Protein AF-A0A7S0SZT5-F1 (afdb_monomer)

Solvent-accessible surface area (backbone atoms only — not comparable to full-atom values): 39983 Å² total; per-residue (Å²): 132,89,81,84,88,80,92,80,83,90,74,83,86,80,78,86,82,81,68,59,102,84,59,99,84,53,71,57,72,70,60,46,52,51,52,51,51,31,57,76,69,74,39,64,74,65,92,90,47,82,61,62,76,74,61,80,72,49,92,80,73,75,80,80,80,79,66,95,85,63,83,78,77,87,67,78,81,46,70,57,59,49,50,44,26,62,77,68,72,45,61,74,75,75,68,55,88,77,59,60,75,80,49,60,46,96,92,57,56,71,71,58,23,49,52,54,40,53,52,49,52,54,54,39,52,54,51,49,51,55,49,52,56,56,40,67,76,48,64,95,83,64,73,80,83,80,80,79,80,74,83,80,80,87,79,85,88,80,89,85,89,87,85,91,83,84,87,83,83,84,89,78,85,84,88,81,87,84,85,88,78,90,85,86,80,91,79,82,83,80,88,80,78,87,91,86,85,88,85,79,90,84,73,94,55,78,68,59,59,52,52,49,54,51,49,53,51,51,51,51,50,50,53,51,51,53,51,53,52,50,50,52,53,52,50,53,50,52,50,54,48,52,55,48,54,52,50,50,50,53,51,50,54,51,52,52,52,54,50,52,50,50,54,50,54,50,51,51,52,52,49,53,52,50,53,53,51,51,50,51,51,52,54,48,50,53,49,53,52,50,51,50,51,54,50,50,51,50,50,52,50,51,52,51,51,53,50,48,53,51,48,53,54,50,51,53,47,50,52,50,50,50,54,48,52,51,51,49,51,51,52,53,51,48,52,50,51,55,49,49,53,53,48,54,53,48,52,52,51,52,51,52,47,53,54,48,53,55,48,50,52,53,48,51,52,50,51,49,50,53,48,50,51,50,49,51,53,50,49,59,54,39,64,67,38,54,70,52,44,65,68,41,50,75,60,37,64,74,46,50,68,64,46,58,66,53,52,63,59,58,49,64,59,49,60,58,52,59,61,58,61,75,74,71,70,85,60,66,65,67,51,54,55,52,50,51,55,51,49,56,51,49,52,53,53,49,52,55,51,51,52,54,49,53,53,51,52,50,52,50,51,52,53,53,51,52,52,52,52,53,52,51,52,52,51,49,53,49,53,52,51,51,52,49,54,52,51,53,52,52,49,55,52,48,54,50,50,52,50,54,52,50,53,51,52,50,54,49,51,51,52,51,52,51,49,53,51,51,52,50,52,52,51,51,51,51,52,51,51,52,52,49,51,51,53,50,51,52,53,50,51,52,51,52,52,50,53,49,52,53,49,52,51,50,51,50,54,52,48,51,51,50,50,54,51,50,49,53,49,51,52,51,52,49,52,49,52,51,52,51,51,62,70,67,50,82,85,72,86,80,80,82,85,8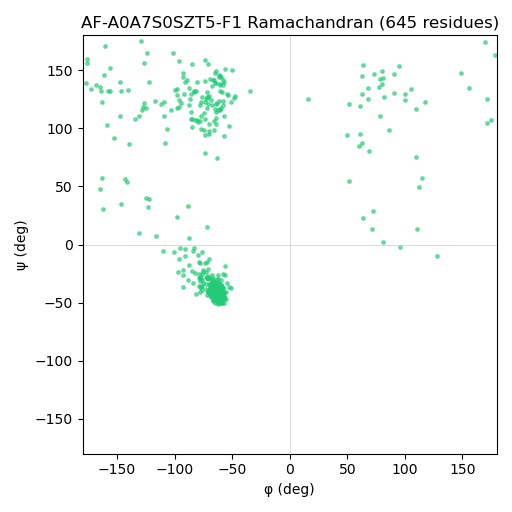5,84,88,85,90,84,87,82,91,85,91,86,89,84,81,81,86,77,87,78,87,70,82,89,79,84,83,80,75,86,84,85,71,91,72,87,77,91,77,75,87,86,88,74,93,80,81,81,84,84,85,85,81,136

Sequence (647 aa):
MVLSQGFSHGGFRALPAVSTPMQPTGLPPRKYVETMRAALEGRRVVGGLTVNLEALLTPGYIPPAPEPGMPAAPILSSPRSVHVCMLSGVDPINLLEKSLKQFEKPGLGPGLAQMAYDHHKAKREEKIRKLIEARAKLSKDFQTPKRVFSARSTSKPSATTFAVAGAAAGTAKKEGLVSASRSTSARQPRKGAFAAAAAMDMLGDSTMMQRYAERTTKQAAQLAALGANRARYEEGRDQTQRDYDQKTAKANARGVLMAAEHTRREAERQQDLYDKGQAQVRLAEEFETQERHAAEERFQAEMVELEQQRQEALEAKRSQEETRLVKEKQTVEWKKKTASIRREQRAQVDALRAQLDARDVKLEEHTSHVLALRLERTAISKQGRDATIAANLVRADEIEESRKQEWIRRRVDRDRHVAAIKMAENVAGKRAERERVANEKRERVFHTAVEKEKERVALIEIGLQNQRLHALQLEEQRKVKVARRALERQLVIADRRERVENVGRRKEVERTHHRENMEMTMARVTLMQETKATIVADRQLRNCQRSLVDSARRQHLTEEQRVASRERWLTSVQNQKEIFAAASAPTTPRPRSAAGGGRTPRTPSGRPRPASSRAGSTAPASPVWYQQPRSQGAPSDLEGAPSDLEA

Secondary structure (DSSP, 8-state):
-------------PPPP---TT-S-S--HHHHHHHHHHHHTTPPEETTEE--GGGGSSTT--PPPPPTTSPPP-----HHHHHHHHHTT--GGGGSPPPGGGT--TT--HHHHHHHHHHHHHHHHHHHHHHHHHHHTS-TT-PPP------------------------------------------PPPP--SSSSSS--SS--HHHHHHHHHHHHHHHHHHHHHHHHHHHHHHHHHHHHHHHHHHHHHHHHHHHHHHHHHHHHHHHHHHHHHHHHHHHHHHHHHHHHHHHHHHHHHHHHHHHHHHHHHHHHHHHHHHHHHHHHHHHHHHHHHHHHHHHHHHHHHHHHHHHHHHHHHHHHHHHHHHHHHHHHHHHHHHHHHHHHHHHHHHHHHHHHHHHHHHHHHHHHHHHHHHHHHHHHTTS---HHHHHHHHHHHHHHHHHHHHHHHHHHHHHHHHHHHHHHHHHHHHHHHHHHHHHHHHHHHHHHHHHHHHHHHHHHHHHHHHHHHHHHHHHHHHHHHHHHHHHHHHHHHHHHHHHHHHHHHHHHHHHHHHHHHHHHHHHHHHHHHHHHHHHHHHHHHHHS--PPPPP----------------PPP---------------PPPP-----------------

Structure (mmCIF, N/CA/C/O backbone):
data_AF-A0A7S0SZT5-F1
#
_entry.id   AF-A0A7S0SZT5-F1
#
loop_
_atom_site.group_PDB
_atom_site.id
_atom_site.type_symbol
_atom_site.label_atom_id
_atom_site.label_alt_id
_atom_site.label_comp_id
_atom_site.label_asym_id
_atom_site.label_entity_id
_atom_site.label_seq_id
_atom_site.pdbx_PDB_ins_code
_atom_site.Cartn_x
_atom_site.Cartn_y
_atom_site.Cartn_z
_atom_site.occupancy
_atom_site.B_iso_or_equiv
_atom_site.auth_seq_id
_atom_site.auth_comp_id
_atom_site.auth_asym_id
_atom_site.auth_atom_id
_atom_site.pdbx_PDB_model_num
ATOM 1 N N . MET A 1 1 ? -6.645 58.258 19.614 1.00 34.75 1 MET A N 1
ATOM 2 C CA . MET A 1 1 ? -5.241 58.680 19.412 1.00 34.75 1 MET A CA 1
ATOM 3 C C . MET A 1 1 ? -4.531 57.507 18.742 1.00 34.75 1 MET A C 1
ATOM 5 O O . MET A 1 1 ? -4.487 56.452 19.351 1.00 34.75 1 MET A O 1
ATOM 9 N N . VAL A 1 2 ? -4.382 57.513 17.407 1.00 33.72 2 VAL A N 1
ATOM 10 C CA . VAL A 1 2 ? -3.193 58.027 16.670 1.00 33.72 2 VAL A CA 1
ATOM 11 C C . VAL A 1 2 ? -1.961 57.209 17.094 1.00 33.72 2 VAL A C 1
ATOM 13 O O . VAL A 1 2 ? -1.645 57.243 18.271 1.00 33.72 2 VAL A O 1
ATOM 16 N N . LEU A 1 3 ? -1.198 56.456 16.295 1.00 34.59 3 LEU A N 1
ATOM 17 C CA . LEU A 1 3 ? -1.006 56.171 14.858 1.00 34.59 3 LEU A CA 1
ATOM 18 C C . LEU A 1 3 ? -0.071 54.914 14.853 1.00 34.59 3 LEU A C 1
ATOM 20 O O . LEU A 1 3 ? 0.765 54.798 15.739 1.00 34.59 3 LEU A O 1
ATOM 24 N N . SER A 1 4 ? -0.268 53.876 14.028 1.00 35.59 4 SER A N 1
ATOM 25 C CA . SER A 1 4 ? 0.339 53.683 12.688 1.00 35.59 4 SER A CA 1
ATOM 26 C C . SER A 1 4 ? 1.550 52.724 12.630 1.00 35.59 4 SER A C 1
ATOM 28 O O . SER A 1 4 ? 2.564 53.000 13.253 1.00 35.59 4 SER A O 1
ATOM 30 N N . GLN A 1 5 ? 1.414 51.704 11.755 1.00 38.44 5 GLN A N 1
ATOM 31 C CA . GLN A 1 5 ? 2.408 51.078 10.839 1.00 38.44 5 GLN A CA 1
ATOM 32 C C . GLN A 1 5 ? 3.651 50.373 11.438 1.00 38.44 5 GLN A C 1
ATOM 34 O O . GLN A 1 5 ? 4.211 50.811 12.425 1.00 38.44 5 GLN A O 1
ATOM 39 N N . GLY A 1 6 ? 4.209 49.282 10.897 1.00 34.00 6 GLY A N 1
ATOM 40 C CA . GLY A 1 6 ? 4.025 48.530 9.648 1.00 34.00 6 GLY A CA 1
ATOM 41 C C . GLY A 1 6 ? 5.375 47.897 9.225 1.00 34.00 6 GLY A C 1
ATOM 42 O O . GLY A 1 6 ? 6.401 48.525 9.446 1.00 34.00 6 GLY A O 1
ATOM 43 N N . PHE A 1 7 ? 5.345 46.711 8.580 1.00 32.44 7 PHE A N 1
ATOM 44 C CA . PHE A 1 7 ? 6.425 46.051 7.786 1.00 32.44 7 PHE A CA 1
ATOM 45 C C . PHE A 1 7 ? 7.730 45.638 8.527 1.00 32.44 7 PHE A C 1
ATOM 47 O O . PHE A 1 7 ? 8.107 46.241 9.514 1.00 32.44 7 PHE A O 1
ATOM 54 N N . SER A 1 8 ? 8.560 44.655 8.146 1.00 35.31 8 SER A N 1
ATOM 55 C CA . SER A 1 8 ? 8.533 43.462 7.280 1.00 35.31 8 SER A CA 1
ATOM 56 C C . SER A 1 8 ? 9.894 42.743 7.423 1.00 35.31 8 SER A C 1
ATOM 58 O O . SER A 1 8 ? 10.890 43.395 7.707 1.00 35.31 8 SER A O 1
ATOM 60 N N . HIS A 1 9 ? 9.931 41.453 7.075 1.00 33.00 9 HIS A N 1
ATOM 61 C CA . HIS A 1 9 ? 11.087 40.697 6.559 1.00 33.00 9 HIS A CA 1
ATOM 62 C C . HIS A 1 9 ? 12.261 40.285 7.461 1.00 33.00 9 HIS A C 1
ATOM 64 O O . HIS A 1 9 ? 12.636 40.912 8.442 1.00 33.00 9 HIS A O 1
ATOM 70 N N . GLY A 1 10 ? 12.790 39.114 7.086 1.00 42.72 10 GLY A N 1
ATOM 71 C CA . GLY A 1 10 ? 13.808 38.361 7.793 1.00 42.72 10 GLY A CA 1
ATOM 72 C C . GLY A 1 10 ? 15.127 39.104 7.935 1.00 42.72 10 GLY A C 1
ATOM 73 O O . GLY A 1 10 ? 15.572 39.826 7.049 1.00 42.72 10 GLY A O 1
ATOM 74 N N . GLY A 1 11 ? 15.773 38.853 9.063 1.00 31.33 11 GLY A N 1
ATOM 75 C CA . GLY A 1 11 ? 17.087 39.368 9.382 1.00 31.33 11 GLY A CA 1
ATOM 76 C C . GLY A 1 11 ? 17.656 38.593 10.556 1.00 31.33 11 GLY A C 1
ATOM 77 O O . GLY A 1 11 ? 16.953 38.282 11.516 1.00 31.33 11 GLY A O 1
ATOM 78 N N . PHE A 1 12 ? 18.924 38.232 10.416 1.00 36.53 12 PHE A N 1
ATOM 79 C CA . PHE A 1 12 ? 19.789 37.604 11.402 1.00 36.53 12 PHE A CA 1
ATOM 80 C C . PHE A 1 12 ? 19.513 38.061 12.839 1.00 36.53 12 PHE A C 1
ATOM 82 O O . PHE A 1 12 ? 19.475 39.253 13.137 1.00 36.53 12 PHE A O 1
ATOM 89 N N . ARG A 1 13 ? 19.402 37.098 13.759 1.00 39.16 13 ARG A N 1
ATOM 90 C CA . ARG A 1 13 ? 19.355 37.387 15.192 1.00 39.16 13 ARG A CA 1
ATOM 91 C C . ARG A 1 13 ? 20.767 37.768 15.647 1.00 39.16 13 ARG A C 1
ATOM 93 O O . ARG A 1 13 ? 21.608 36.895 15.847 1.00 39.16 13 ARG A O 1
ATOM 100 N N . ALA A 1 14 ? 21.029 39.069 15.750 1.00 38.97 14 ALA A N 1
ATOM 101 C CA . ALA A 1 14 ? 22.243 39.602 16.355 1.00 38.97 14 ALA A CA 1
ATOM 102 C C . ALA A 1 14 ? 22.333 39.157 17.827 1.00 38.97 14 ALA A C 1
ATOM 104 O O . ALA A 1 14 ? 21.356 39.253 18.572 1.00 38.97 14 ALA A O 1
ATOM 105 N N . LEU A 1 15 ? 23.496 38.644 18.236 1.00 38.19 15 LEU A N 1
ATOM 106 C CA . LEU A 1 15 ? 23.816 38.371 19.637 1.00 38.19 15 LEU A CA 1
ATOM 107 C C . LEU A 1 15 ? 24.318 39.675 20.288 1.00 38.19 15 LEU A C 1
ATOM 109 O O . LEU A 1 15 ? 25.175 40.332 19.695 1.00 38.19 15 LEU A O 1
ATOM 113 N N . PRO A 1 16 ? 23.817 40.071 21.473 1.00 41.12 16 PRO A N 1
ATOM 114 C CA . PRO A 1 16 ? 24.311 41.252 22.173 1.00 41.12 16 PRO A CA 1
ATOM 115 C C . PRO A 1 16 ? 25.737 41.036 22.699 1.00 41.12 16 PRO A C 1
ATOM 117 O O . PRO A 1 16 ? 26.100 39.950 23.155 1.00 41.12 16 PRO A O 1
ATOM 120 N N . ALA A 1 17 ? 26.541 42.095 22.623 1.00 40.66 17 ALA A N 1
ATOM 121 C CA . ALA A 1 17 ? 27.941 42.114 23.015 1.00 40.66 17 ALA A CA 1
ATOM 122 C C . ALA A 1 17 ? 28.111 42.391 24.523 1.00 40.66 17 ALA A C 1
ATOM 124 O O . ALA A 1 17 ? 27.607 43.387 25.026 1.00 40.66 17 ALA A O 1
ATOM 125 N N . VAL A 1 18 ? 28.911 41.533 25.171 1.00 43.09 18 VAL A N 1
ATOM 126 C CA . VAL A 1 18 ? 29.620 41.714 26.457 1.00 43.09 18 VAL A CA 1
ATOM 127 C C . VAL A 1 18 ? 28.765 41.816 27.735 1.00 43.09 18 VAL A C 1
ATOM 129 O O . VAL A 1 18 ? 27.904 42.670 27.896 1.00 43.09 18 VAL A O 1
ATOM 132 N N . SER A 1 19 ? 29.074 40.942 28.702 1.00 37.81 19 SER A N 1
ATOM 133 C CA . SER A 1 19 ? 28.478 40.918 30.041 1.00 37.81 19 SER A CA 1
ATOM 134 C C . SER A 1 19 ? 29.061 42.006 30.952 1.00 37.81 19 SER A C 1
ATOM 136 O O . SER A 1 19 ? 30.251 41.971 31.272 1.00 37.81 19 SER A O 1
ATOM 138 N N . THR A 1 20 ? 28.222 42.911 31.446 1.00 46.62 20 THR A N 1
ATOM 139 C CA . THR A 1 20 ? 28.455 43.643 32.702 1.00 46.62 20 THR A CA 1
ATOM 140 C C . THR A 1 20 ? 27.961 42.807 33.897 1.00 46.62 20 THR A C 1
ATOM 142 O O . THR A 1 20 ? 27.106 41.935 33.724 1.00 46.62 20 THR A O 1
ATOM 145 N N . PRO A 1 21 ? 28.494 43.019 35.118 1.00 43.41 21 PRO A N 1
ATOM 146 C CA . PRO A 1 21 ? 28.452 42.035 36.211 1.00 43.41 21 PRO A CA 1
ATOM 147 C C . PRO A 1 21 ? 27.083 41.807 36.887 1.00 43.41 21 PRO A C 1
ATOM 149 O O . PRO A 1 21 ? 27.038 41.197 37.949 1.00 43.41 21 PRO A O 1
ATOM 152 N N . MET A 1 22 ? 25.963 42.245 36.302 1.00 42.34 22 MET A N 1
ATOM 153 C CA . MET A 1 22 ? 24.629 42.117 36.916 1.00 42.34 22 MET A CA 1
ATOM 154 C C . MET A 1 22 ? 23.622 41.226 36.173 1.00 42.34 22 MET A C 1
ATOM 156 O O . MET A 1 22 ? 22.474 41.156 36.606 1.00 42.34 22 MET A O 1
ATOM 160 N N . GLN A 1 23 ? 24.000 40.487 35.119 1.00 43.72 23 GLN A N 1
ATOM 161 C CA . GLN A 1 23 ? 23.121 39.450 34.543 1.00 43.72 23 GLN A CA 1
ATOM 162 C C . GLN A 1 23 ? 23.885 38.179 34.111 1.00 43.72 23 GLN A C 1
ATOM 164 O O . GLN A 1 23 ? 24.901 38.287 33.425 1.00 43.72 23 GLN A O 1
ATOM 169 N N . PRO A 1 24 ? 23.408 36.961 34.455 1.00 48.56 24 PRO A N 1
ATOM 170 C CA . PRO A 1 24 ? 24.132 35.703 34.238 1.00 48.56 24 PRO A CA 1
ATOM 171 C C . PRO A 1 24 ? 23.866 35.073 32.855 1.00 48.56 24 PRO A C 1
ATOM 173 O O . PRO A 1 24 ? 23.826 33.852 32.723 1.00 48.56 24 PRO A O 1
ATOM 176 N N . THR A 1 25 ? 23.643 35.876 31.812 1.00 50.94 25 THR A N 1
ATOM 177 C CA . THR A 1 25 ? 23.239 35.389 30.475 1.00 50.94 25 THR A CA 1
ATOM 178 C C . THR A 1 25 ? 24.187 35.823 29.352 1.00 50.94 25 THR A C 1
ATOM 180 O O . THR A 1 25 ? 23.769 35.995 28.209 1.00 50.94 25 THR A O 1
ATOM 183 N N . GLY A 1 26 ? 25.485 35.956 29.649 1.00 48.56 26 GLY A N 1
ATOM 184 C CA . GLY A 1 26 ? 26.536 36.212 28.657 1.00 48.56 26 GLY A CA 1
ATOM 185 C C . GLY A 1 26 ? 27.633 35.145 28.659 1.00 48.56 26 GLY A C 1
ATOM 186 O O . GLY A 1 26 ? 28.054 34.677 29.715 1.00 48.56 26 GLY A O 1
ATOM 187 N N . LEU A 1 27 ? 28.115 34.762 27.470 1.00 54.69 27 LEU A N 1
ATOM 188 C CA . LEU A 1 27 ? 29.313 33.927 27.324 1.00 54.69 27 LEU A CA 1
ATOM 189 C C . LEU A 1 27 ? 30.550 34.688 27.839 1.00 54.69 27 LEU A C 1
ATOM 191 O O . LEU A 1 27 ? 30.694 35.874 27.537 1.00 54.69 27 LEU A O 1
ATOM 195 N N . PRO A 1 28 ? 31.470 34.029 28.569 1.00 68.00 28 PRO A N 1
ATOM 196 C CA . PRO A 1 28 ? 32.660 34.684 29.096 1.00 68.00 28 PRO A CA 1
ATOM 197 C C . PRO A 1 28 ? 33.526 35.261 27.958 1.00 68.00 28 PRO A C 1
ATOM 199 O O . PRO A 1 28 ? 33.635 34.624 26.904 1.00 68.00 28 PRO A O 1
ATOM 202 N N . PRO A 1 29 ? 34.189 36.419 28.160 1.00 58.44 29 PRO A N 1
ATOM 203 C CA . PRO A 1 29 ? 34.839 37.187 27.091 1.00 58.44 29 PRO A CA 1
ATOM 204 C C . PRO A 1 29 ? 35.809 36.378 26.220 1.00 58.44 29 PRO A C 1
ATOM 206 O O . PRO A 1 29 ? 35.831 36.543 25.004 1.00 58.44 29 PRO A O 1
ATOM 209 N N . ARG A 1 30 ? 36.554 35.435 26.816 1.00 59.09 30 ARG A N 1
ATOM 210 C CA . ARG A 1 30 ? 37.455 34.533 26.075 1.00 59.09 30 ARG A CA 1
ATOM 211 C C . ARG A 1 30 ? 36.715 33.624 25.090 1.00 59.09 30 ARG A C 1
ATOM 213 O O . ARG A 1 30 ? 37.122 33.527 23.938 1.00 59.09 30 ARG A O 1
ATOM 220 N N . LYS A 1 31 ? 35.592 33.031 25.507 1.00 63.69 31 LYS A N 1
ATOM 221 C CA . LYS A 1 31 ? 34.785 32.158 24.641 1.00 63.69 31 LYS A CA 1
ATOM 222 C C . LYS A 1 31 ? 34.096 32.940 23.529 1.00 63.69 31 LYS A C 1
ATOM 224 O O . LYS A 1 31 ? 33.985 32.425 22.425 1.00 63.69 31 LYS A O 1
ATOM 229 N N . TYR A 1 32 ? 33.685 34.182 23.799 1.00 64.31 32 TYR A N 1
ATOM 230 C CA . TYR A 1 32 ? 33.093 35.060 22.787 1.00 64.31 32 TYR A CA 1
ATOM 231 C C . TYR A 1 32 ? 34.085 35.380 21.657 1.00 64.31 32 TYR A C 1
ATOM 233 O O . TYR A 1 32 ? 33.749 35.241 20.477 1.00 64.31 32 TYR A O 1
ATOM 241 N N . VAL A 1 33 ? 35.328 35.726 22.013 1.00 65.31 33 VAL A N 1
ATOM 242 C CA . VAL A 1 33 ? 36.407 35.998 21.048 1.00 65.31 33 VAL A CA 1
ATOM 243 C C . VAL A 1 33 ? 36.750 34.749 20.227 1.00 65.31 33 VAL A C 1
ATOM 245 O O . VAL A 1 33 ? 36.894 34.849 19.011 1.00 65.31 33 VAL A O 1
ATOM 248 N N . GLU A 1 34 ? 36.795 33.566 20.844 1.00 62.81 34 GLU A N 1
ATOM 249 C CA . GLU A 1 34 ? 37.011 32.296 20.133 1.00 62.81 34 GLU A CA 1
ATOM 250 C C . GLU A 1 34 ? 35.876 31.964 19.153 1.00 62.81 34 GLU A C 1
ATOM 252 O O . GLU A 1 34 ? 36.142 31.583 18.012 1.00 62.81 34 GLU A O 1
ATOM 257 N N . THR A 1 35 ? 34.613 32.171 19.542 1.00 61.09 35 THR A N 1
ATOM 258 C CA . THR A 1 35 ? 33.469 31.958 18.639 1.00 61.09 35 THR A CA 1
ATOM 259 C C . THR A 1 35 ? 33.431 32.944 17.473 1.00 61.09 35 THR A C 1
ATOM 261 O O . THR A 1 35 ? 33.103 32.544 16.358 1.00 61.09 35 THR A O 1
ATOM 264 N N . MET A 1 36 ? 33.800 34.209 17.694 1.00 54.88 36 MET A N 1
ATOM 265 C CA . MET A 1 36 ? 33.878 35.220 16.631 1.00 54.88 36 MET A CA 1
ATOM 266 C C . MET A 1 36 ? 35.026 34.928 15.659 1.00 54.88 36 MET A C 1
ATOM 268 O O . MET A 1 36 ? 34.851 35.055 14.448 1.00 54.88 36 MET A O 1
ATOM 272 N N . ARG A 1 37 ? 36.176 34.467 16.168 1.00 57.25 37 ARG A N 1
ATOM 273 C CA . ARG A 1 37 ? 37.316 34.052 15.337 1.00 57.25 37 ARG A CA 1
ATOM 274 C C . ARG A 1 37 ? 36.972 32.832 14.478 1.00 57.25 37 ARG A C 1
ATOM 276 O O . ARG A 1 37 ? 37.226 32.846 13.280 1.00 57.25 37 ARG A O 1
ATOM 283 N N . ALA A 1 38 ? 36.298 31.833 15.052 1.00 54.06 38 ALA A N 1
ATOM 284 C CA . ALA A 1 38 ? 35.831 30.654 14.318 1.00 54.06 38 ALA A CA 1
ATOM 285 C C . ALA A 1 38 ? 34.781 30.993 13.240 1.00 54.06 38 ALA A C 1
ATOM 287 O O . ALA A 1 38 ? 34.817 30.425 12.148 1.00 54.06 38 ALA A O 1
ATOM 288 N N . ALA A 1 39 ? 33.883 31.947 13.514 1.00 52.00 39 ALA A N 1
ATOM 289 C CA . ALA A 1 39 ? 32.883 32.411 12.553 1.00 52.00 39 ALA A CA 1
ATOM 290 C C . ALA A 1 39 ? 33.502 33.176 11.368 1.00 52.00 39 ALA A C 1
ATOM 292 O O . ALA A 1 39 ? 33.052 32.998 10.237 1.00 52.00 39 ALA A O 1
ATOM 293 N N . LEU A 1 40 ? 34.547 33.977 11.612 1.00 46.81 40 LEU A N 1
ATOM 294 C CA . LEU A 1 40 ? 35.290 34.693 10.566 1.00 46.81 40 LEU A CA 1
ATOM 295 C C . LEU A 1 40 ? 36.176 33.761 9.720 1.00 46.81 40 LEU A C 1
ATOM 297 O O . LEU A 1 40 ? 36.384 34.029 8.542 1.00 46.81 40 LEU A O 1
ATOM 301 N N . GLU A 1 41 ? 36.637 32.641 10.282 1.00 54.81 41 GLU A N 1
ATOM 302 C CA . GLU A 1 41 ? 37.413 31.604 9.580 1.00 54.81 41 GLU A CA 1
ATOM 303 C C . GLU A 1 41 ? 36.538 30.527 8.897 1.00 54.81 41 GLU A C 1
ATOM 305 O O . GLU A 1 41 ? 37.057 29.536 8.386 1.00 54.81 41 GLU A O 1
ATOM 310 N N . GLY A 1 42 ? 35.206 30.675 8.890 1.00 39.69 42 GLY A N 1
ATOM 311 C CA . GLY A 1 42 ? 34.289 29.724 8.245 1.00 39.69 42 GLY A CA 1
ATOM 312 C C . GLY A 1 42 ? 34.146 28.367 8.955 1.00 39.69 42 GLY A C 1
ATOM 313 O O . GLY A 1 42 ? 33.577 27.430 8.389 1.00 39.69 42 GLY A O 1
ATOM 314 N N . ARG A 1 43 ? 34.615 28.237 10.203 1.00 45.91 43 ARG A N 1
ATOM 315 C CA . ARG A 1 43 ? 34.525 27.004 11.004 1.00 45.91 43 ARG A CA 1
ATOM 316 C C . ARG A 1 43 ? 33.288 27.028 11.902 1.00 45.91 43 ARG A C 1
ATOM 318 O O . ARG A 1 43 ? 33.138 27.893 12.762 1.00 45.91 43 ARG A O 1
ATOM 325 N N . ARG A 1 44 ? 32.401 26.035 11.762 1.00 41.88 44 ARG A N 1
ATOM 326 C CA . ARG A 1 44 ? 31.290 25.824 12.710 1.00 41.88 44 ARG A CA 1
ATOM 327 C C . ARG A 1 44 ? 31.763 25.029 13.925 1.00 41.88 44 ARG A C 1
ATOM 329 O O . ARG A 1 44 ? 32.357 23.967 13.780 1.00 41.88 44 ARG A O 1
ATOM 336 N N . VAL A 1 45 ? 31.425 25.519 15.117 1.00 40.00 45 VAL A N 1
ATOM 337 C CA . VAL A 1 45 ? 31.627 24.817 16.392 1.00 40.00 45 VAL A CA 1
ATOM 338 C C . VAL A 1 45 ? 30.311 24.152 16.791 1.00 40.00 45 VAL A C 1
ATOM 340 O O . VAL A 1 45 ? 29.318 24.840 17.025 1.00 40.00 45 VAL A O 1
ATOM 343 N N . VAL A 1 46 ? 30.289 22.821 16.885 1.00 40.62 46 VAL A N 1
ATOM 344 C CA . VAL A 1 46 ? 29.171 22.062 17.471 1.00 40.62 46 VAL A CA 1
ATOM 345 C C . VAL A 1 46 ? 29.754 21.121 18.520 1.00 40.62 46 VAL A C 1
ATOM 347 O O . VAL A 1 46 ? 30.543 20.243 18.196 1.00 40.62 46 VAL A O 1
ATOM 350 N N . GLY A 1 47 ? 29.394 21.325 19.791 1.00 41.50 47 GLY A N 1
ATOM 351 C CA . GLY A 1 47 ? 29.794 20.428 20.884 1.00 41.50 47 GLY A CA 1
ATOM 352 C C . GLY A 1 47 ? 31.267 20.499 21.307 1.00 41.50 47 GLY A C 1
ATOM 353 O O . GLY A 1 47 ? 31.800 19.500 21.767 1.00 41.50 47 GLY A O 1
ATOM 354 N N . GLY A 1 48 ? 31.935 21.649 21.157 1.00 43.22 48 GLY A N 1
ATOM 355 C CA . GLY A 1 48 ? 33.310 21.844 21.646 1.00 43.22 48 GLY A CA 1
ATOM 356 C C . GLY A 1 48 ? 34.423 21.283 20.752 1.00 43.22 48 GLY A C 1
ATOM 357 O O . GLY A 1 48 ? 35.589 21.440 21.090 1.00 43.22 48 GLY A O 1
ATOM 358 N N . LEU A 1 49 ? 34.093 20.699 19.597 1.00 37.34 49 LEU A N 1
ATOM 359 C CA . LEU A 1 49 ? 35.065 20.286 18.582 1.00 37.34 49 LEU A CA 1
ATOM 360 C C . LEU A 1 49 ? 34.970 21.198 17.354 1.00 37.34 49 LEU A C 1
ATOM 362 O O . LEU A 1 49 ? 33.913 21.340 16.734 1.00 37.34 49 LEU A O 1
ATOM 366 N N . THR A 1 50 ? 36.090 21.830 17.010 1.00 37.78 50 THR A N 1
ATOM 367 C CA . THR A 1 50 ? 36.304 22.559 15.757 1.00 37.78 50 THR A CA 1
ATOM 368 C C . THR A 1 50 ? 36.692 21.556 14.673 1.00 37.78 50 THR A C 1
ATOM 370 O O . THR A 1 50 ? 37.801 21.033 14.674 1.00 37.78 50 THR A O 1
ATOM 373 N N . VAL A 1 51 ? 35.792 21.268 13.729 1.00 42.66 51 VAL A N 1
ATOM 374 C CA . VAL A 1 51 ? 36.101 20.371 12.601 1.00 42.66 51 VAL A CA 1
ATOM 375 C C . VAL A 1 51 ? 36.135 21.174 11.308 1.00 42.66 51 VAL A C 1
ATOM 377 O O . VAL A 1 51 ? 35.159 21.823 10.933 1.00 42.66 51 VAL A O 1
ATOM 380 N N . ASN A 1 52 ? 37.286 21.139 10.639 1.00 39.81 52 ASN A N 1
ATOM 381 C CA . ASN A 1 52 ? 37.515 21.810 9.366 1.00 39.81 52 ASN A CA 1
ATOM 382 C C . ASN A 1 52 ? 37.050 20.879 8.231 1.00 39.81 52 ASN A C 1
ATOM 384 O O . ASN A 1 52 ? 37.626 19.808 8.041 1.00 39.81 52 ASN A O 1
ATOM 388 N N . LEU A 1 53 ? 36.000 21.259 7.495 1.00 41.31 53 LEU A N 1
ATOM 389 C CA . LEU A 1 53 ? 35.387 20.422 6.446 1.00 41.31 53 LEU A CA 1
ATOM 390 C C . LEU A 1 53 ? 36.346 20.091 5.290 1.00 41.31 53 LEU A C 1
ATOM 392 O O . LEU A 1 53 ? 36.214 19.039 4.673 1.00 41.31 53 LEU A O 1
ATOM 396 N N . GLU A 1 54 ? 37.345 20.938 5.039 1.00 41.62 54 GLU A N 1
ATOM 397 C CA . GLU A 1 54 ? 38.364 20.700 4.009 1.00 41.62 54 GLU A CA 1
ATOM 398 C C . GLU A 1 54 ? 39.366 19.596 4.393 1.00 41.62 54 GLU A C 1
ATOM 400 O O . GLU A 1 54 ? 39.920 18.941 3.516 1.00 41.62 54 GLU A O 1
ATOM 405 N N . ALA A 1 55 ? 39.550 19.311 5.688 1.00 42.69 55 ALA A N 1
ATOM 406 C CA . ALA A 1 55 ? 40.494 18.290 6.155 1.00 42.69 55 ALA A CA 1
ATOM 407 C C . ALA A 1 55 ? 39.967 16.847 6.012 1.00 42.69 55 ALA A C 1
ATOM 409 O O . ALA A 1 55 ? 40.745 15.900 6.069 1.00 42.69 55 ALA A O 1
ATOM 410 N N . LEU A 1 56 ? 38.656 16.667 5.803 1.00 41.69 56 LEU A N 1
ATOM 411 C CA . LEU A 1 56 ? 38.029 15.357 5.565 1.00 41.69 56 LEU A CA 1
ATOM 412 C C . LEU A 1 56 ? 38.103 14.909 4.094 1.00 41.69 56 LEU A C 1
ATOM 414 O O . LEU A 1 56 ? 37.694 13.796 3.769 1.00 41.69 56 LEU A O 1
ATOM 418 N N . LEU A 1 57 ? 38.606 15.770 3.204 1.00 41.50 57 LEU A N 1
ATOM 419 C CA . LEU A 1 57 ? 38.723 15.515 1.765 1.00 41.50 57 LEU A CA 1
ATOM 420 C C . LEU A 1 57 ? 40.140 15.108 1.332 1.00 41.50 57 LEU A C 1
ATOM 422 O O . LEU A 1 57 ? 40.331 14.716 0.180 1.00 41.50 57 LEU A O 1
ATOM 426 N N . THR A 1 58 ? 41.127 15.150 2.228 1.00 37.62 58 THR A N 1
ATOM 427 C CA . THR A 1 58 ? 42.505 14.741 1.936 1.00 37.62 58 THR A CA 1
ATOM 428 C C . THR A 1 58 ? 42.695 13.231 2.145 1.00 37.62 58 THR A C 1
ATOM 430 O O . THR A 1 58 ? 42.430 12.718 3.237 1.00 37.62 58 THR A O 1
ATOM 433 N N . PRO A 1 59 ? 43.188 12.480 1.141 1.00 34.81 59 PRO A N 1
ATOM 434 C CA . PRO A 1 59 ? 43.559 11.081 1.329 1.00 34.81 59 PRO A CA 1
ATOM 435 C C . PRO A 1 59 ? 44.718 10.983 2.332 1.00 34.81 59 PRO A C 1
ATOM 437 O O . PRO A 1 59 ? 45.778 11.555 2.096 1.00 34.81 59 PRO A O 1
ATOM 440 N N . GLY A 1 60 ? 44.520 10.260 3.441 1.00 41.06 60 GLY A N 1
ATOM 441 C CA . GLY A 1 60 ? 45.551 10.041 4.468 1.00 41.06 60 GLY A CA 1
ATOM 442 C C . GLY A 1 60 ? 45.328 10.741 5.814 1.00 41.06 60 GLY A C 1
ATOM 443 O O . GLY A 1 60 ? 46.254 10.794 6.617 1.00 41.06 60 GLY A O 1
ATOM 444 N N . TYR A 1 61 ? 44.130 11.264 6.095 1.00 41.94 61 TYR A N 1
ATOM 445 C CA . TYR A 1 61 ? 43.823 11.840 7.408 1.00 41.94 61 TYR A CA 1
ATOM 446 C C . TYR A 1 61 ? 43.909 10.791 8.535 1.00 41.94 61 TYR A C 1
ATOM 448 O O . TYR A 1 61 ? 43.118 9.848 8.584 1.00 41.94 61 TYR A O 1
ATOM 456 N N . ILE A 1 62 ? 44.856 10.988 9.456 1.00 42.91 62 ILE A N 1
ATOM 457 C CA . ILE A 1 62 ? 44.939 10.291 10.743 1.00 42.91 62 ILE A CA 1
ATOM 458 C C . ILE A 1 62 ? 44.446 11.289 11.803 1.00 42.91 62 ILE A C 1
ATOM 460 O O . ILE A 1 62 ? 45.067 12.343 11.959 1.00 42.91 62 ILE A O 1
ATOM 464 N N . PRO A 1 63 ? 43.327 11.027 12.502 1.00 43.34 63 PRO A N 1
ATOM 465 C CA . PRO A 1 63 ? 42.831 11.937 13.527 1.00 43.34 63 PRO A CA 1
ATOM 466 C C . PRO A 1 63 ? 43.815 12.031 14.707 1.00 43.34 63 PRO A C 1
ATOM 468 O O . PRO A 1 63 ? 44.464 11.033 15.036 1.00 43.34 63 PRO A O 1
ATOM 471 N N . PRO A 1 64 ? 43.921 13.199 15.370 1.00 45.72 64 PRO A N 1
ATOM 472 C CA . PRO A 1 64 ? 44.716 13.328 16.586 1.00 45.72 64 PRO A CA 1
ATOM 473 C C . PRO A 1 64 ? 44.167 12.407 17.684 1.00 45.72 64 PRO A C 1
ATOM 475 O O . PRO A 1 64 ? 42.956 12.193 17.784 1.00 45.72 64 PRO A O 1
ATOM 478 N N . ALA A 1 65 ? 45.073 11.843 18.486 1.00 40.75 65 ALA A N 1
ATOM 479 C CA . ALA A 1 65 ? 44.731 10.903 19.548 1.00 40.75 65 ALA A CA 1
ATOM 480 C C . ALA A 1 65 ? 43.735 11.527 20.551 1.00 40.75 65 ALA A C 1
ATOM 482 O O . ALA A 1 65 ? 43.874 12.705 20.889 1.00 40.75 65 ALA A O 1
ATOM 483 N N . PRO A 1 66 ? 42.731 10.765 21.025 1.00 41.62 66 PRO A N 1
ATOM 484 C CA . PRO A 1 66 ? 41.761 11.269 21.988 1.00 41.62 66 PRO A CA 1
ATOM 485 C C . PRO A 1 66 ? 42.427 11.553 23.339 1.00 41.62 66 PRO A C 1
ATOM 487 O O . PRO A 1 66 ? 43.281 10.788 23.790 1.00 41.62 66 PRO A O 1
ATOM 490 N N . GLU A 1 67 ? 42.011 12.639 23.995 1.00 44.50 67 GLU A N 1
ATOM 491 C CA . GLU A 1 67 ? 42.454 12.955 25.353 1.00 44.50 67 GLU A CA 1
ATOM 492 C C . GLU A 1 67 ? 42.079 11.837 26.349 1.00 44.50 67 GLU A C 1
ATOM 494 O O . GLU A 1 67 ? 41.017 11.209 26.218 1.00 44.50 67 GLU A O 1
ATOM 499 N N . PRO A 1 68 ? 42.942 11.565 27.348 1.00 34.22 68 PRO A N 1
ATOM 500 C CA . PRO A 1 68 ? 42.765 10.453 28.274 1.00 34.22 68 PRO A CA 1
ATOM 501 C C . PRO A 1 68 ? 41.498 10.643 29.121 1.00 34.22 68 PRO A C 1
ATOM 503 O O . PRO A 1 68 ? 41.415 11.553 29.940 1.00 34.22 68 PRO A O 1
ATOM 506 N N . GLY A 1 69 ? 40.508 9.764 28.927 1.00 44.62 69 GLY A N 1
ATOM 507 C CA . GLY A 1 69 ? 39.264 9.725 29.711 1.00 44.62 69 GLY A CA 1
ATOM 508 C C . GLY A 1 69 ? 37.967 9.724 28.894 1.00 44.62 69 GLY A C 1
ATOM 509 O O . GLY A 1 69 ? 36.903 9.457 29.449 1.00 44.62 69 GLY A O 1
ATOM 510 N N . MET A 1 70 ? 38.027 9.964 27.582 1.00 38.62 70 MET A N 1
ATOM 511 C CA . MET A 1 70 ? 36.861 9.854 26.697 1.00 38.62 70 MET A CA 1
ATOM 512 C C . MET A 1 70 ? 36.761 8.439 26.102 1.00 38.62 70 MET A C 1
ATOM 514 O O . MET A 1 70 ? 37.747 7.958 25.537 1.00 38.62 70 MET A O 1
ATOM 518 N N . PRO A 1 71 ? 35.600 7.752 26.175 1.00 37.84 71 PRO A N 1
ATOM 519 C CA . PRO A 1 71 ? 35.425 6.487 25.475 1.00 37.84 71 PRO A CA 1
ATOM 520 C C . PRO A 1 71 ? 35.572 6.744 23.974 1.00 37.84 71 PRO A C 1
ATOM 522 O O . PRO A 1 71 ? 34.876 7.593 23.412 1.00 37.84 71 PRO A O 1
ATOM 525 N N . ALA A 1 72 ? 36.504 6.033 23.336 1.00 40.22 72 ALA A N 1
ATOM 526 C CA . ALA A 1 72 ? 36.720 6.118 21.899 1.00 40.22 72 ALA A CA 1
ATOM 527 C C . ALA A 1 72 ? 35.377 5.934 21.179 1.00 40.22 72 ALA A C 1
ATOM 529 O O . ALA A 1 72 ? 34.691 4.929 21.381 1.00 40.22 72 ALA A O 1
ATOM 530 N N . ALA A 1 73 ? 34.979 6.918 20.368 1.00 44.69 73 ALA A N 1
ATOM 531 C CA . ALA A 1 73 ? 33.781 6.791 19.553 1.00 44.69 73 ALA A CA 1
ATOM 532 C C . ALA A 1 73 ? 33.912 5.504 18.718 1.00 44.69 73 ALA A C 1
ATOM 534 O O . ALA A 1 73 ? 34.951 5.321 18.075 1.00 44.69 73 ALA A O 1
ATOM 535 N N . PRO A 1 74 ? 32.910 4.603 18.707 1.00 45.91 74 PRO A N 1
ATOM 536 C CA . PRO A 1 74 ? 32.948 3.419 17.866 1.00 45.91 74 PRO A CA 1
ATOM 537 C C . PRO A 1 74 ? 32.704 3.869 16.425 1.00 45.91 74 PRO A C 1
ATOM 539 O O . PRO A 1 74 ? 31.599 3.811 15.890 1.00 45.91 74 PRO A O 1
ATOM 542 N N . ILE A 1 75 ? 33.756 4.395 15.807 1.00 54.69 75 ILE A N 1
ATOM 543 C CA . ILE A 1 75 ? 33.806 4.692 14.387 1.00 54.69 75 ILE A CA 1
ATOM 544 C C . ILE A 1 75 ? 33.774 3.329 13.703 1.00 54.69 75 ILE A C 1
ATOM 546 O O . ILE A 1 75 ? 34.625 2.479 13.961 1.00 54.69 75 ILE A O 1
ATOM 550 N N . LEU A 1 76 ? 32.757 3.093 12.873 1.00 56.06 76 LEU A N 1
ATOM 551 C CA . LEU A 1 76 ? 32.651 1.895 12.044 1.00 56.06 76 LEU A CA 1
ATOM 552 C C . LEU A 1 76 ? 33.902 1.808 11.151 1.00 56.06 76 LEU A C 1
ATOM 554 O O . LEU A 1 76 ? 33.952 2.396 10.078 1.00 56.06 76 LEU A O 1
ATOM 558 N N . SER A 1 77 ? 34.927 1.091 11.613 1.00 58.22 77 SER A N 1
ATOM 559 C CA . SER A 1 77 ? 36.270 1.068 11.013 1.00 58.22 77 SER A CA 1
ATOM 560 C C . SER A 1 77 ? 36.376 0.170 9.780 1.00 58.22 77 SER A C 1
ATOM 562 O O . SER A 1 77 ? 37.384 0.180 9.081 1.00 58.22 77 SER A O 1
ATOM 564 N N . SER A 1 78 ? 35.339 -0.622 9.492 1.00 74.00 78 SER A N 1
ATOM 565 C CA . SER A 1 78 ? 35.327 -1.549 8.363 1.00 74.00 78 SER A CA 1
ATOM 566 C C . SER A 1 78 ? 34.832 -0.848 7.087 1.00 74.00 78 SER A C 1
ATOM 568 O O . SER A 1 78 ? 33.665 -0.442 7.051 1.00 74.00 78 SER A O 1
ATOM 570 N N . PRO A 1 79 ? 35.638 -0.790 6.003 1.00 75.88 79 PRO A N 1
ATOM 571 C CA . PRO A 1 79 ? 35.235 -0.197 4.720 1.00 75.88 79 PRO A CA 1
ATOM 572 C C . PRO A 1 79 ? 33.934 -0.785 4.155 1.00 75.88 79 PRO A C 1
ATOM 574 O O . PRO A 1 79 ? 33.118 -0.073 3.574 1.00 75.88 79 PRO A O 1
ATOM 577 N N . ARG A 1 80 ? 33.695 -2.082 4.398 1.00 81.00 80 ARG A N 1
ATOM 578 C CA . ARG A 1 80 ? 32.450 -2.778 4.038 1.00 81.00 80 ARG A CA 1
ATOM 579 C C . ARG A 1 80 ? 31.241 -2.210 4.772 1.00 81.00 80 ARG A C 1
ATOM 581 O O . ARG A 1 80 ? 30.209 -1.985 4.155 1.00 81.00 80 ARG A O 1
ATOM 588 N N . SER A 1 81 ? 31.363 -1.962 6.074 1.00 80.25 81 SER A N 1
ATOM 589 C CA . SER A 1 81 ? 30.261 -1.426 6.878 1.00 80.25 81 SER A CA 1
ATOM 590 C C . SER A 1 81 ? 29.903 -0.002 6.454 1.00 80.25 81 SER A C 1
ATOM 592 O O . SER A 1 81 ? 28.722 0.313 6.333 1.00 80.25 81 SER A O 1
ATOM 594 N N . VAL A 1 82 ? 30.906 0.830 6.153 1.00 79.44 82 VAL A N 1
ATOM 595 C CA . VAL A 1 82 ? 30.696 2.195 5.643 1.00 79.44 82 VAL A CA 1
ATOM 596 C C . VAL A 1 82 ? 30.014 2.168 4.275 1.00 79.44 82 VAL A C 1
ATOM 598 O O . VAL A 1 82 ? 29.027 2.870 4.069 1.00 79.44 82 VAL A O 1
ATOM 601 N N . HIS A 1 83 ? 30.471 1.306 3.363 1.00 79.88 83 HIS A N 1
ATOM 602 C CA . HIS A 1 83 ? 29.873 1.181 2.034 1.00 79.88 83 HIS A CA 1
ATOM 603 C C . HIS A 1 83 ? 28.404 0.734 2.084 1.00 79.88 83 HIS A C 1
ATOM 605 O O . HIS A 1 83 ? 27.557 1.315 1.410 1.00 79.88 83 HIS A O 1
ATOM 611 N N . VAL A 1 84 ? 28.076 -0.246 2.928 1.00 84.81 84 VAL A N 1
ATOM 612 C CA . VAL A 1 84 ? 26.692 -0.714 3.110 1.00 84.81 84 VAL A CA 1
ATOM 613 C C . VAL A 1 84 ? 25.806 0.376 3.717 1.00 84.81 84 VAL A C 1
ATOM 615 O O . VAL A 1 84 ? 24.660 0.528 3.292 1.00 84.81 84 VAL A O 1
ATOM 618 N N . CYS A 1 85 ? 26.328 1.164 4.664 1.00 83.06 85 CYS A N 1
ATOM 619 C CA . CYS A 1 85 ? 25.621 2.321 5.220 1.00 83.06 85 CYS A CA 1
ATOM 620 C C . CYS A 1 85 ? 25.322 3.365 4.133 1.00 83.06 85 CYS A C 1
ATOM 622 O O . CYS A 1 85 ? 24.186 3.825 4.034 1.00 83.06 85 CYS A O 1
ATOM 624 N N . MET A 1 86 ? 26.292 3.661 3.259 1.00 82.62 86 MET A N 1
ATOM 625 C CA . MET A 1 86 ? 26.106 4.577 2.126 1.00 82.62 86 MET A CA 1
ATOM 626 C C . MET A 1 86 ? 25.068 4.066 1.120 1.00 82.62 86 MET A C 1
ATOM 628 O O . MET A 1 86 ? 24.175 4.819 0.744 1.00 82.62 86 MET A O 1
ATOM 632 N N . LEU A 1 87 ? 25.141 2.791 0.720 1.00 80.56 87 LEU A N 1
ATOM 633 C CA . LEU A 1 87 ? 24.169 2.185 -0.202 1.00 80.56 87 LEU A CA 1
ATOM 634 C C . LEU A 1 87 ? 22.755 2.143 0.384 1.00 80.56 87 LEU A C 1
ATOM 636 O O . LEU A 1 87 ? 21.776 2.336 -0.332 1.00 80.56 87 LEU A O 1
ATOM 640 N N . SER A 1 88 ? 22.648 1.906 1.690 1.00 80.62 88 SER A N 1
ATOM 641 C CA . SER A 1 88 ? 21.362 1.839 2.389 1.00 80.62 88 SER A CA 1
ATOM 642 C C . SER A 1 88 ? 20.828 3.221 2.788 1.00 80.62 88 SER A C 1
ATOM 644 O O . SER A 1 88 ? 19.748 3.303 3.369 1.00 80.62 88 SER A O 1
ATOM 646 N N . GLY A 1 89 ? 21.578 4.301 2.523 1.00 82.44 89 GLY A N 1
ATOM 647 C CA . GLY A 1 89 ? 21.228 5.666 2.927 1.00 82.44 89 GLY A CA 1
ATOM 648 C C . GLY A 1 89 ? 21.164 5.867 4.447 1.00 82.44 89 GLY A C 1
ATOM 649 O O . GLY A 1 89 ? 20.465 6.761 4.921 1.00 82.44 89 GLY A O 1
ATOM 650 N N . VAL A 1 90 ? 21.845 5.020 5.225 1.00 83.19 90 VAL A N 1
ATOM 651 C CA . VAL A 1 90 ? 21.868 5.087 6.690 1.00 83.19 90 VAL A CA 1
ATOM 652 C C . VAL A 1 90 ? 23.113 5.842 7.133 1.00 83.19 90 VAL A C 1
ATOM 654 O O . VAL A 1 90 ? 24.231 5.401 6.888 1.00 83.19 90 VAL A O 1
ATOM 657 N N . ASP A 1 91 ? 22.924 6.967 7.820 1.00 78.06 91 ASP A N 1
ATOM 658 C CA . ASP A 1 91 ? 24.031 7.703 8.428 1.00 78.06 91 ASP A CA 1
ATOM 659 C C . ASP A 1 91 ? 24.630 6.881 9.591 1.00 78.06 91 ASP A C 1
ATOM 661 O O . ASP A 1 91 ? 23.886 6.509 10.511 1.00 78.06 91 ASP A O 1
ATOM 665 N N . PRO A 1 92 ? 25.944 6.586 9.588 1.00 75.00 92 PRO A N 1
ATOM 666 C CA . PRO A 1 92 ? 26.597 5.824 10.651 1.00 75.00 92 PRO A CA 1
ATOM 667 C C . PRO A 1 92 ? 26.422 6.440 12.047 1.00 75.00 92 PRO A C 1
ATOM 669 O O . PRO A 1 92 ? 26.392 5.705 13.034 1.00 75.00 92 PRO A O 1
ATOM 672 N N . ILE A 1 93 ? 26.224 7.758 12.152 1.00 76.12 93 ILE A N 1
ATOM 673 C CA . ILE A 1 93 ? 25.988 8.442 13.434 1.00 76.12 93 ILE A CA 1
ATOM 674 C C . ILE A 1 93 ? 24.636 8.030 14.042 1.00 76.12 93 ILE A C 1
ATOM 676 O O . ILE A 1 93 ? 24.504 7.904 15.259 1.00 76.12 93 ILE A O 1
ATOM 680 N N . ASN A 1 94 ? 23.634 7.739 13.208 1.00 75.44 94 ASN A N 1
ATOM 681 C CA . ASN A 1 94 ? 22.311 7.297 13.657 1.00 75.44 94 ASN A CA 1
ATOM 682 C C . ASN A 1 94 ? 22.280 5.830 14.123 1.00 75.44 94 ASN A C 1
ATOM 684 O O . ASN A 1 94 ? 21.257 5.380 14.637 1.00 75.44 94 ASN A O 1
ATOM 688 N N . LEU A 1 95 ? 23.380 5.089 13.956 1.00 80.25 95 LEU A N 1
ATOM 689 C CA . LEU A 1 95 ? 23.562 3.736 14.491 1.00 80.25 95 LEU A CA 1
ATOM 690 C C . LEU A 1 95 ? 24.210 3.740 15.878 1.00 80.25 95 LEU A C 1
ATOM 692 O O . LEU A 1 95 ? 24.352 2.678 16.490 1.00 80.25 95 LEU A O 1
ATOM 696 N N . LEU A 1 96 ? 24.604 4.903 16.396 1.00 80.88 96 LEU A N 1
ATOM 697 C CA . LEU A 1 96 ? 25.136 5.019 17.747 1.00 80.88 96 LEU A CA 1
ATOM 698 C C . LEU A 1 96 ? 24.010 4.885 18.774 1.00 80.88 96 LEU A C 1
ATOM 700 O O . LEU A 1 96 ? 22.886 5.351 18.573 1.00 80.88 96 LEU A O 1
ATOM 704 N N . GLU A 1 97 ? 24.307 4.198 19.873 1.00 83.00 97 GLU A N 1
ATOM 705 C CA . GLU A 1 97 ? 23.365 4.101 20.978 1.00 83.00 97 GLU A CA 1
ATOM 706 C C . GLU A 1 97 ? 23.260 5.459 21.678 1.00 83.00 97 GLU A C 1
ATOM 708 O O . GLU A 1 97 ? 24.260 6.065 22.059 1.00 83.00 97 GLU A O 1
ATOM 713 N N . LYS A 1 98 ? 22.028 5.947 21.814 1.00 86.94 98 LYS A N 1
ATOM 714 C CA . LYS A 1 98 ? 21.704 7.182 22.526 1.00 86.94 98 LYS A CA 1
ATOM 715 C C . LYS A 1 98 ? 21.245 6.802 23.923 1.00 86.94 98 LYS A C 1
ATOM 717 O O . LYS A 1 98 ? 20.370 5.952 24.045 1.00 86.94 98 LYS A O 1
ATOM 722 N N . SER A 1 99 ? 21.820 7.398 24.964 1.00 86.19 99 SER A N 1
ATOM 723 C CA . SER A 1 99 ? 21.432 7.100 26.348 1.00 86.19 99 SER A CA 1
ATOM 724 C C . SER A 1 99 ? 20.039 7.652 26.676 1.00 86.19 99 SER A C 1
ATOM 726 O O . SER A 1 99 ? 19.602 8.632 26.073 1.00 86.19 99 SER A O 1
ATOM 728 N N . LEU A 1 100 ? 19.350 7.056 27.658 1.00 87.31 100 LEU A N 1
ATOM 729 C CA . LEU A 1 100 ? 17.997 7.459 28.084 1.00 87.31 100 LEU A CA 1
ATOM 730 C C . LEU A 1 100 ? 17.888 8.968 28.382 1.00 87.31 100 LEU A C 1
ATOM 732 O O . LEU A 1 100 ? 16.932 9.616 27.964 1.00 87.31 100 LEU A O 1
ATOM 736 N N . LYS A 1 101 ? 18.936 9.554 28.977 1.00 84.62 101 LYS A N 1
ATOM 737 C CA . LYS A 1 101 ? 19.042 10.992 29.281 1.00 84.62 101 LYS A CA 1
ATOM 738 C C . LYS A 1 101 ? 18.911 11.901 28.052 1.00 84.62 101 LYS A C 1
ATOM 740 O O . LYS A 1 101 ? 18.525 13.053 28.179 1.00 84.62 101 LYS A O 1
ATOM 745 N N . GLN A 1 102 ? 19.223 11.409 26.851 1.00 84.56 102 GLN A N 1
ATOM 746 C CA . GLN A 1 102 ? 19.075 12.179 25.608 1.00 84.56 102 GLN A CA 1
ATOM 747 C C . GLN A 1 102 ? 17.621 12.231 25.106 1.00 84.56 102 GLN A C 1
ATOM 749 O O . GLN A 1 102 ? 17.298 13.050 24.243 1.00 84.56 102 GLN A O 1
ATOM 754 N N . PHE A 1 103 ? 16.747 11.364 25.629 1.00 85.88 103 PHE A N 1
ATOM 755 C CA . PHE A 1 103 ? 15.313 11.332 25.324 1.00 85.88 103 PHE A CA 1
ATOM 756 C C . PHE A 1 103 ? 14.472 12.087 26.363 1.00 85.88 103 PHE A C 1
ATOM 758 O O . PHE A 1 103 ? 13.310 12.401 26.095 1.00 85.88 103 PHE A O 1
ATOM 765 N N . GLU A 1 104 ? 15.063 12.440 27.505 1.00 87.06 104 GLU A N 1
ATOM 766 C CA . GLU A 1 104 ? 14.470 13.300 28.528 1.00 87.06 104 GLU A CA 1
ATOM 767 C C . GLU A 1 104 ? 14.454 14.755 28.037 1.00 87.06 104 GLU A C 1
ATOM 769 O O . GLU A 1 104 ? 15.427 15.501 28.143 1.00 87.06 104 GLU A O 1
ATOM 774 N N . LYS A 1 105 ? 13.332 15.167 27.441 1.00 84.88 105 LYS A N 1
ATOM 775 C CA . LYS A 1 105 ? 13.092 16.565 27.059 1.00 84.88 105 LYS A CA 1
ATOM 776 C C . LYS A 1 105 ? 12.350 17.293 28.184 1.00 84.88 105 LYS A C 1
ATOM 778 O O . LYS A 1 105 ? 11.461 16.692 28.789 1.00 84.88 105 LYS A O 1
ATOM 783 N N . PRO A 1 106 ? 12.640 18.584 28.437 1.00 71.00 106 PRO A N 1
ATOM 784 C CA . PRO A 1 106 ? 11.900 19.359 29.429 1.00 71.00 106 PRO A CA 1
ATOM 785 C C . PRO A 1 106 ? 10.406 19.377 29.071 1.00 71.00 106 PRO A C 1
ATOM 787 O O . PRO A 1 106 ? 10.030 19.793 27.976 1.00 71.00 106 PRO A O 1
ATOM 790 N N . GLY A 1 107 ? 9.568 18.867 29.980 1.00 76.50 107 GLY A N 1
ATOM 791 C CA . GLY A 1 107 ? 8.118 18.718 29.795 1.00 76.50 107 GLY A CA 1
ATOM 792 C C . GLY A 1 107 ? 7.640 17.338 29.314 1.00 76.50 107 GLY A C 1
ATOM 793 O O . GLY A 1 107 ? 6.433 17.133 29.197 1.00 76.50 107 GLY A O 1
ATOM 794 N N . LEU A 1 108 ? 8.539 16.381 29.054 1.00 82.50 108 LEU A N 1
ATOM 795 C CA . LEU A 1 108 ? 8.179 15.010 28.684 1.00 82.50 108 LEU A CA 1
ATOM 796 C C . LEU A 1 108 ? 8.200 14.101 29.924 1.00 82.50 108 LEU A C 1
ATOM 798 O O . LEU A 1 108 ? 9.208 14.020 30.618 1.00 82.50 108 LEU A O 1
ATOM 802 N N . GLY A 1 109 ? 7.089 13.415 30.210 1.00 86.00 109 GLY A N 1
ATOM 803 C CA . GLY A 1 109 ? 7.003 12.504 31.357 1.00 86.00 109 GLY A CA 1
ATOM 804 C C . GLY A 1 109 ? 7.969 11.310 31.238 1.00 86.00 109 GLY A C 1
ATOM 805 O O . GLY A 1 109 ? 8.210 10.835 30.123 1.00 86.00 109 GLY A O 1
ATOM 806 N N . PRO A 1 110 ? 8.482 10.768 32.361 1.00 84.12 110 PRO A N 1
ATOM 807 C CA . PRO A 1 110 ? 9.521 9.731 32.360 1.00 84.12 110 PRO A CA 1
ATOM 808 C C . PRO A 1 110 ? 9.102 8.450 31.620 1.00 84.12 110 PRO A C 1
ATOM 810 O O . PRO A 1 110 ? 9.904 7.859 30.902 1.00 84.12 110 PRO A O 1
ATOM 813 N N . GLY A 1 111 ? 7.821 8.065 31.684 1.00 84.19 111 GLY A N 1
ATOM 814 C CA . GLY A 1 111 ? 7.303 6.916 30.930 1.00 84.19 111 GLY A CA 1
ATOM 815 C C . GLY A 1 111 ? 7.336 7.101 29.404 1.00 84.19 111 GLY A C 1
ATOM 816 O O . GLY A 1 111 ? 7.563 6.144 28.668 1.00 84.19 111 GLY A O 1
ATOM 817 N N . LEU A 1 112 ? 7.168 8.334 28.909 1.00 86.38 112 LEU A N 1
ATOM 818 C CA . LEU A 1 112 ? 7.253 8.638 27.475 1.00 86.38 112 LEU A CA 1
ATOM 819 C C . LEU A 1 112 ? 8.705 8.672 26.987 1.00 86.38 112 LEU A C 1
ATOM 821 O O . LEU A 1 112 ? 8.976 8.234 25.869 1.00 86.38 112 LEU A O 1
ATOM 825 N N . ALA A 1 113 ? 9.633 9.151 27.821 1.00 88.00 113 ALA A N 1
ATOM 826 C CA . ALA A 1 113 ? 11.065 9.090 27.533 1.00 88.00 113 ALA A CA 1
ATOM 827 C C . ALA A 1 113 ? 11.554 7.633 27.444 1.00 88.00 113 ALA A C 1
ATOM 829 O O . ALA A 1 113 ? 12.272 7.293 26.502 1.00 88.00 113 ALA A O 1
ATOM 830 N N . GLN A 1 114 ? 11.083 6.762 28.346 1.00 88.88 114 GLN A N 1
ATOM 831 C CA . GLN A 1 114 ? 11.387 5.329 28.321 1.00 88.88 114 GLN A CA 1
ATOM 832 C C . GLN A 1 114 ? 10.858 4.651 27.051 1.00 88.88 114 GLN A C 1
ATOM 834 O O . GLN A 1 114 ? 11.630 4.020 26.336 1.00 88.88 114 GLN A O 1
ATOM 839 N N . MET A 1 115 ? 9.586 4.859 26.687 1.00 86.12 115 MET A N 1
ATOM 840 C CA . MET A 1 115 ? 9.052 4.298 25.436 1.00 86.12 115 MET A CA 1
ATOM 841 C C . MET A 1 115 ? 9.786 4.817 24.192 1.00 86.12 115 MET A C 1
ATOM 843 O O . MET A 1 115 ? 9.986 4.069 23.235 1.00 86.12 115 MET A O 1
ATOM 847 N N . ALA A 1 116 ? 10.182 6.095 24.172 1.00 85.31 116 ALA A N 1
ATOM 848 C CA . ALA A 1 116 ? 10.946 6.662 23.062 1.00 85.31 116 ALA A CA 1
ATOM 849 C C . ALA A 1 116 ? 12.342 6.029 22.948 1.00 85.31 116 ALA A C 1
ATOM 851 O O . ALA A 1 116 ? 12.799 5.761 21.832 1.00 85.31 116 ALA A O 1
ATOM 852 N N . TYR A 1 117 ? 12.988 5.756 24.085 1.00 91.06 117 TYR A N 1
ATOM 853 C CA . TYR A 1 117 ? 14.250 5.025 24.153 1.00 91.06 117 TYR A CA 1
ATOM 854 C C . TYR A 1 117 ? 14.091 3.571 23.688 1.00 91.06 117 TYR A C 1
ATOM 856 O O . TYR A 1 117 ? 14.839 3.138 22.811 1.00 91.06 117 TYR A O 1
ATOM 864 N N . ASP A 1 118 ? 13.079 2.849 24.172 1.00 88.81 118 ASP A N 1
ATOM 865 C CA . ASP A 1 118 ? 12.824 1.452 23.796 1.00 88.81 118 ASP A CA 1
ATOM 866 C C . ASP A 1 118 ? 12.526 1.321 22.293 1.00 88.81 118 ASP A C 1
ATOM 868 O O . ASP A 1 118 ? 13.081 0.466 21.600 1.00 88.81 118 ASP A O 1
ATOM 872 N N . HIS A 1 119 ? 11.726 2.238 21.745 1.00 87.50 119 HIS A N 1
ATOM 873 C CA . HIS A 1 119 ? 11.449 2.303 20.313 1.00 87.50 119 HIS A CA 1
ATOM 874 C C . HIS A 1 119 ? 12.699 2.658 19.486 1.00 87.50 119 HIS A C 1
ATOM 876 O O . HIS A 1 119 ? 12.918 2.089 18.412 1.00 87.50 119 HIS A O 1
ATOM 882 N N . HIS A 1 120 ? 13.551 3.569 19.972 1.00 88.19 120 HIS A N 1
ATOM 883 C CA . HIS A 1 120 ? 14.838 3.862 19.335 1.00 88.19 120 HIS A CA 1
ATOM 884 C C . HIS A 1 120 ? 15.755 2.634 19.333 1.00 88.19 120 HIS A C 1
ATOM 886 O O . HIS A 1 120 ? 16.366 2.333 18.306 1.00 88.19 120 HIS A O 1
ATOM 892 N N . LYS A 1 121 ? 15.824 1.906 20.451 1.00 90.31 121 LYS A N 1
ATOM 893 C CA . LYS A 1 121 ? 16.618 0.685 20.598 1.00 90.31 121 LYS A CA 1
ATOM 894 C C . LYS A 1 121 ? 16.151 -0.404 19.630 1.00 90.31 121 LYS A C 1
ATOM 896 O O . LYS A 1 121 ? 16.969 -0.905 18.862 1.00 90.31 121 LYS A O 1
ATOM 901 N N . ALA A 1 122 ? 14.845 -0.662 19.559 1.00 87.88 122 ALA A N 1
ATOM 902 C CA . ALA A 1 122 ? 14.267 -1.625 18.621 1.00 87.88 122 ALA A CA 1
ATOM 903 C C . ALA A 1 122 ? 14.561 -1.265 17.150 1.00 87.88 122 ALA A C 1
ATOM 905 O O . ALA A 1 122 ? 15.060 -2.097 16.390 1.00 87.88 122 ALA A O 1
ATOM 906 N N . LYS A 1 123 ? 14.348 -0.001 16.746 1.00 88.06 123 LYS A N 1
ATOM 907 C CA . LYS A 1 123 ? 14.654 0.457 15.374 1.00 88.06 123 LYS A CA 1
ATOM 908 C C . LYS A 1 123 ? 16.144 0.394 15.051 1.00 88.06 123 LYS A C 1
ATOM 910 O O . LYS A 1 123 ? 16.520 0.113 13.912 1.00 88.06 123 LYS A O 1
ATOM 915 N N . ARG A 1 124 ? 17.002 0.683 16.028 1.00 88.81 124 ARG A N 1
ATOM 916 C CA . ARG A 1 124 ? 18.453 0.575 15.881 1.00 88.81 124 ARG A CA 1
ATOM 917 C C . ARG A 1 124 ? 18.860 -0.876 15.645 1.00 88.81 124 ARG A C 1
ATOM 919 O O . ARG A 1 124 ? 19.604 -1.137 14.706 1.00 88.81 124 ARG A O 1
ATOM 926 N N . GLU A 1 125 ? 18.363 -1.804 16.454 1.00 87.06 125 GLU A N 1
ATOM 927 C CA . GLU A 1 125 ? 18.651 -3.234 16.318 1.00 87.06 125 GLU A CA 1
ATOM 928 C C . GLU A 1 125 ? 18.189 -3.781 14.964 1.00 87.06 125 GLU A C 1
ATOM 930 O O . GLU A 1 125 ? 18.948 -4.480 14.293 1.00 87.06 125 GLU A O 1
ATOM 935 N N . GLU A 1 126 ? 17.000 -3.393 14.502 1.00 86.88 126 GLU A N 1
ATOM 936 C CA . GLU A 1 126 ? 16.489 -3.783 13.185 1.00 86.88 126 GLU A CA 1
ATOM 937 C C . GLU A 1 126 ? 17.370 -3.251 12.040 1.00 86.88 126 GLU A C 1
ATOM 939 O O . GLU A 1 126 ? 17.719 -3.989 11.114 1.00 86.88 126 GLU A O 1
ATOM 944 N N . LYS A 1 127 ? 17.792 -1.980 12.116 1.00 85.25 127 LYS A N 1
ATOM 945 C CA . LYS A 1 127 ? 18.715 -1.386 11.136 1.00 85.25 127 LYS A CA 1
ATOM 946 C C . LYS A 1 127 ? 20.075 -2.077 11.155 1.00 85.25 127 LYS A C 1
ATOM 948 O O . LYS A 1 127 ? 20.620 -2.354 10.092 1.00 85.25 127 LYS A O 1
ATOM 953 N N . ILE A 1 128 ? 20.606 -2.397 12.333 1.00 85.00 128 ILE A N 1
ATOM 954 C CA . ILE A 1 128 ? 21.874 -3.122 12.466 1.00 85.00 128 ILE A CA 1
ATOM 955 C C . ILE A 1 128 ? 21.761 -4.524 11.857 1.00 85.00 128 ILE A C 1
ATOM 957 O O . ILE A 1 128 ? 22.646 -4.899 11.092 1.00 85.00 128 ILE A O 1
ATOM 961 N N . ARG A 1 129 ? 20.673 -5.268 12.107 1.00 85.81 129 ARG A N 1
ATOM 962 C CA . ARG A 1 129 ? 20.442 -6.588 11.484 1.00 85.81 129 ARG A CA 1
ATOM 963 C C . ARG A 1 129 ? 20.452 -6.504 9.957 1.00 85.81 129 ARG A C 1
ATOM 965 O O . ARG A 1 129 ? 21.238 -7.199 9.319 1.00 85.81 129 ARG A O 1
ATOM 972 N N . LYS A 1 130 ? 19.692 -5.567 9.382 1.00 85.88 130 LYS A N 1
ATOM 973 C CA . LYS A 1 130 ? 19.651 -5.331 7.926 1.00 85.88 130 LYS A CA 1
ATOM 974 C C . LYS A 1 130 ? 21.024 -4.975 7.345 1.00 85.88 130 LYS A C 1
ATOM 976 O O . LYS A 1 130 ? 21.394 -5.462 6.278 1.00 85.88 130 LYS A O 1
ATOM 981 N N . LEU A 1 131 ? 21.806 -4.151 8.046 1.00 85.31 131 LEU A N 1
ATOM 982 C CA . LEU A 1 131 ? 23.160 -3.781 7.617 1.00 85.31 131 LEU A CA 1
ATOM 983 C C . LEU A 1 131 ? 24.146 -4.954 7.728 1.00 85.31 131 LEU A C 1
ATOM 985 O O . LEU A 1 131 ? 25.033 -5.074 6.884 1.00 85.31 131 LEU A O 1
ATOM 989 N N . ILE A 1 132 ? 23.999 -5.835 8.722 1.00 85.56 132 ILE A N 1
ATOM 990 C CA . ILE A 1 132 ? 24.804 -7.060 8.848 1.00 85.56 132 ILE A CA 1
ATOM 991 C C . ILE A 1 132 ? 24.492 -8.026 7.699 1.00 85.56 132 ILE A C 1
ATOM 993 O O . ILE A 1 132 ? 25.419 -8.533 7.067 1.00 85.56 132 ILE A O 1
ATOM 997 N N . GLU A 1 133 ? 23.216 -8.223 7.369 1.00 85.94 133 GLU A N 1
ATOM 998 C CA . GLU A 1 133 ? 22.788 -9.047 6.232 1.00 85.94 133 GLU A CA 1
ATOM 999 C C . GLU A 1 133 ? 23.300 -8.488 4.897 1.00 85.94 133 GLU A C 1
ATOM 1001 O O . GLU A 1 133 ? 23.850 -9.220 4.073 1.00 85.94 133 GLU A O 1
ATOM 1006 N N . ALA A 1 134 ? 23.191 -7.175 4.686 1.00 83.94 134 ALA A N 1
ATOM 1007 C CA . ALA A 1 134 ? 23.716 -6.522 3.489 1.00 83.94 134 ALA A CA 1
ATOM 1008 C C . ALA A 1 134 ? 25.255 -6.560 3.428 1.00 83.94 134 ALA A C 1
ATOM 1010 O O . ALA A 1 134 ? 25.830 -6.726 2.353 1.00 83.94 134 ALA A O 1
ATOM 1011 N N . ARG A 1 135 ? 25.940 -6.495 4.577 1.00 84.62 135 ARG A N 1
ATOM 1012 C CA . ARG A 1 135 ? 27.394 -6.695 4.668 1.00 84.62 135 ARG A CA 1
ATOM 1013 C C . ARG A 1 135 ? 27.797 -8.119 4.306 1.00 84.62 135 ARG A C 1
ATOM 1015 O O . ARG A 1 135 ? 28.827 -8.281 3.650 1.00 84.62 135 ARG A O 1
ATOM 1022 N N . ALA A 1 136 ? 27.020 -9.127 4.700 1.00 84.75 136 ALA A N 1
ATOM 1023 C CA . ALA A 1 136 ? 27.288 -10.530 4.379 1.00 84.75 136 ALA A CA 1
ATOM 1024 C C . ALA A 1 136 ? 27.231 -10.812 2.867 1.00 84.75 136 ALA A C 1
ATOM 1026 O O . ALA A 1 136 ? 27.985 -11.650 2.384 1.00 84.75 136 ALA A O 1
ATOM 1027 N N . LYS A 1 137 ? 26.419 -10.054 2.116 1.00 86.12 137 LYS A N 1
ATOM 1028 C CA . LYS A 1 137 ? 26.321 -10.140 0.647 1.00 86.12 137 LYS A CA 1
ATOM 1029 C C . LYS A 1 137 ? 27.541 -9.579 -0.098 1.00 86.12 137 LYS A C 1
ATOM 1031 O O . LYS A 1 137 ? 27.697 -9.837 -1.286 1.00 86.12 137 LYS A O 1
ATOM 1036 N N . LEU A 1 138 ? 28.404 -8.812 0.571 1.00 80.81 138 LEU A N 1
ATOM 1037 C CA . LEU A 1 138 ? 29.648 -8.303 -0.015 1.00 80.81 138 LEU A CA 1
ATOM 1038 C C . LEU A 1 138 ? 30.796 -9.298 0.193 1.00 80.81 138 LEU A C 1
ATOM 1040 O O . LEU A 1 138 ? 30.929 -9.875 1.273 1.00 80.81 138 LEU A O 1
ATOM 1044 N N . SER A 1 139 ? 31.667 -9.442 -0.811 1.00 77.19 139 SER A N 1
ATOM 1045 C CA . SER A 1 139 ? 32.875 -10.277 -0.721 1.00 77.19 139 SER A CA 1
ATOM 1046 C C . SER A 1 139 ? 33.778 -9.871 0.457 1.00 77.19 139 SER A C 1
ATOM 1048 O O . SER A 1 139 ? 33.798 -8.707 0.880 1.00 77.19 139 SER A O 1
ATOM 1050 N N . LYS A 1 140 ? 34.537 -10.833 1.004 1.00 74.00 140 LYS A N 1
ATOM 1051 C CA . LYS A 1 140 ? 35.495 -10.585 2.095 1.00 74.00 140 LYS A CA 1
ATOM 1052 C C . LYS A 1 140 ? 36.609 -9.613 1.691 1.00 74.00 140 LYS A C 1
ATOM 1054 O O . LYS A 1 140 ? 36.984 -8.799 2.532 1.00 74.00 140 LYS A O 1
ATOM 1059 N N . ASP A 1 141 ? 36.970 -9.587 0.409 1.00 73.44 141 ASP A N 1
ATOM 1060 C CA . ASP A 1 141 ? 38.047 -8.758 -0.158 1.00 73.44 141 ASP A CA 1
ATOM 1061 C C . ASP A 1 141 ? 37.545 -7.458 -0.813 1.00 73.44 141 ASP A C 1
ATOM 1063 O O . ASP A 1 141 ? 38.180 -6.897 -1.704 1.00 73.44 141 ASP A O 1
ATOM 1067 N N . PHE A 1 142 ? 36.368 -6.972 -0.408 1.00 75.50 142 PHE A N 1
ATOM 1068 C CA . PHE A 1 142 ? 35.759 -5.781 -0.997 1.00 75.50 142 PHE A CA 1
ATOM 1069 C C . PHE A 1 142 ? 36.639 -4.527 -0.822 1.00 75.50 142 PHE A C 1
ATOM 1071 O O . PHE A 1 142 ? 36.826 -4.037 0.296 1.00 75.50 142 PHE A O 1
ATOM 1078 N N . GLN A 1 143 ? 37.110 -3.970 -1.942 1.00 67.75 143 GLN A N 1
ATOM 1079 C CA . GLN A 1 143 ? 37.748 -2.656 -2.016 1.00 67.75 143 GLN A CA 1
ATOM 1080 C C . GLN A 1 143 ? 36.733 -1.620 -2.507 1.00 67.75 143 GLN A C 1
ATOM 1082 O O . GLN A 1 143 ? 36.020 -1.848 -3.484 1.00 67.75 143 GLN A O 1
ATOM 1087 N N . THR A 1 144 ? 36.657 -0.470 -1.837 1.00 61.19 144 THR A N 1
ATOM 1088 C CA . THR A 1 144 ? 35.790 0.627 -2.276 1.00 61.19 144 THR A CA 1
ATOM 1089 C C . THR A 1 144 ? 36.259 1.159 -3.639 1.00 61.19 144 THR A C 1
ATOM 1091 O O . THR A 1 144 ? 37.466 1.300 -3.858 1.00 61.19 144 THR A O 1
ATOM 1094 N N . PRO A 1 145 ? 35.341 1.470 -4.575 1.00 57.53 145 PRO A N 1
ATOM 1095 C CA . PRO A 1 145 ? 35.719 2.013 -5.875 1.00 57.53 145 PRO A CA 1
ATOM 1096 C C . PRO A 1 145 ? 36.450 3.347 -5.684 1.00 57.53 145 PRO A C 1
ATOM 1098 O O . PRO A 1 145 ? 35.886 4.316 -5.170 1.00 57.53 145 PRO A O 1
ATOM 1101 N N . LYS A 1 146 ? 37.728 3.399 -6.080 1.00 48.09 146 LYS A N 1
ATOM 1102 C CA . LYS A 1 146 ? 38.528 4.628 -6.071 1.00 48.09 146 LYS A CA 1
ATOM 1103 C C . LYS A 1 146 ? 37.931 5.598 -7.094 1.00 48.09 146 LYS A C 1
ATOM 1105 O O . LYS A 1 146 ? 38.090 5.404 -8.296 1.00 48.09 146 LYS A O 1
ATOM 1110 N N . ARG A 1 147 ? 37.242 6.648 -6.632 1.00 43.41 147 ARG A N 1
ATOM 1111 C CA . ARG A 1 147 ? 36.871 7.786 -7.486 1.00 43.41 147 ARG A CA 1
ATOM 1112 C C . ARG A 1 147 ? 38.153 8.473 -7.956 1.00 43.41 147 ARG A C 1
ATOM 1114 O O . ARG A 1 147 ? 38.824 9.131 -7.168 1.00 43.41 147 ARG A O 1
ATOM 1121 N N . VAL A 1 148 ? 38.483 8.326 -9.235 1.00 36.12 148 VAL A N 1
ATOM 1122 C CA . VAL A 1 148 ? 39.522 9.127 -9.887 1.00 36.12 148 VAL A CA 1
ATOM 1123 C C . VAL A 1 148 ? 38.906 10.498 -10.169 1.00 36.12 148 VAL A C 1
ATOM 1125 O O . VAL A 1 148 ? 38.118 10.660 -11.097 1.00 36.12 148 VAL A O 1
ATOM 1128 N N . PHE A 1 149 ? 39.193 11.479 -9.315 1.00 34.47 149 PHE A N 1
ATOM 1129 C CA . PHE A 1 149 ? 38.848 12.876 -9.573 1.00 34.47 149 PHE A CA 1
ATOM 1130 C C . PHE A 1 149 ? 39.749 13.383 -10.710 1.00 34.47 149 PHE A C 1
ATOM 1132 O O . PHE A 1 149 ? 40.901 13.745 -10.485 1.00 34.47 149 PHE A O 1
ATOM 1139 N N . SER A 1 150 ? 39.245 13.386 -11.945 1.00 34.81 150 SER A N 1
ATOM 1140 C CA . SER A 1 150 ? 39.871 14.139 -13.034 1.00 34.81 150 SER A CA 1
ATOM 1141 C C . SER A 1 150 ? 39.571 15.619 -12.817 1.00 34.81 150 SER A C 1
ATOM 1143 O O . SER A 1 150 ? 38.415 16.040 -12.881 1.00 34.81 150 SER A O 1
ATOM 1145 N N . ALA A 1 151 ? 40.607 16.407 -12.534 1.00 33.94 151 ALA A N 1
ATOM 1146 C CA . ALA A 1 151 ? 40.507 17.854 -12.418 1.00 33.94 151 ALA A CA 1
ATOM 1147 C C . ALA A 1 151 ? 39.961 18.452 -13.726 1.00 33.94 151 ALA A C 1
ATOM 1149 O O . ALA A 1 151 ? 40.490 18.235 -14.815 1.00 33.94 151 ALA A O 1
ATOM 1150 N N . ARG A 1 152 ? 38.862 19.194 -13.602 1.00 31.27 152 ARG A N 1
ATOM 1151 C CA . ARG A 1 152 ? 38.183 19.908 -14.680 1.00 31.27 152 ARG A CA 1
ATOM 1152 C C . ARG A 1 152 ? 39.021 21.132 -15.055 1.00 31.27 152 ARG A C 1
ATOM 1154 O O . ARG A 1 152 ? 39.072 22.082 -14.278 1.00 31.27 152 ARG A O 1
ATOM 1161 N N . SER A 1 153 ? 39.673 21.121 -16.219 1.00 32.88 153 SER A N 1
ATOM 1162 C CA . SER A 1 153 ? 40.306 22.326 -16.757 1.00 32.88 153 SER A CA 1
ATOM 1163 C C . SER A 1 153 ? 39.223 23.314 -17.196 1.00 32.88 153 SER A C 1
ATOM 1165 O O . SER A 1 153 ? 38.260 22.988 -17.894 1.00 32.88 153 SER A O 1
ATOM 1167 N N . THR A 1 154 ? 39.343 24.540 -16.708 1.00 38.72 154 THR A N 1
ATOM 1168 C CA . THR A 1 154 ? 38.475 25.660 -17.045 1.00 38.72 154 THR A CA 1
ATOM 1169 C C . THR A 1 154 ? 38.910 26.252 -18.381 1.00 38.72 154 THR A C 1
ATOM 1171 O O . THR A 1 154 ? 39.905 26.969 -18.440 1.00 38.72 154 THR A O 1
ATOM 1174 N N . SER A 1 155 ? 38.143 26.022 -19.444 1.00 32.12 155 SER A N 1
ATOM 1175 C CA . SER A 1 155 ? 38.087 26.961 -20.567 1.00 32.12 155 SER A CA 1
ATOM 1176 C C . SER A 1 155 ? 36.625 27.320 -20.828 1.00 32.12 155 SER A C 1
ATOM 1178 O O . SER A 1 155 ? 35.760 26.458 -20.973 1.00 32.12 155 SER A O 1
ATOM 1180 N N . LYS A 1 156 ? 36.337 28.622 -20.754 1.00 35.38 156 LYS A N 1
ATOM 1181 C CA . LYS A 1 156 ? 35.042 29.228 -21.083 1.00 35.38 156 LYS A CA 1
ATOM 1182 C C . LYS A 1 156 ? 35.073 29.759 -22.529 1.00 35.38 156 LYS A C 1
ATOM 1184 O O . LYS A 1 156 ? 36.159 30.043 -23.030 1.00 35.38 156 LYS A O 1
ATOM 1189 N N . PRO A 1 157 ? 33.901 29.923 -23.170 1.00 46.72 157 PRO A N 1
ATOM 1190 C CA . PRO A 1 157 ? 33.754 30.187 -24.601 1.00 46.72 157 PRO A CA 1
ATOM 1191 C C . PRO A 1 157 ? 33.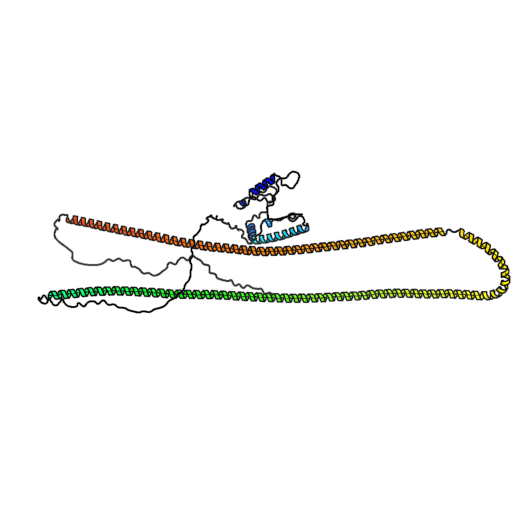477 31.669 -24.935 1.00 46.72 157 PRO A C 1
ATOM 1193 O O . PRO A 1 157 ? 33.043 32.447 -24.086 1.00 46.72 157 PRO A O 1
ATOM 1196 N N . SER A 1 158 ? 33.648 32.042 -26.204 1.00 32.47 158 SER A N 1
ATOM 1197 C CA . SER A 1 158 ? 32.998 33.186 -26.877 1.00 32.47 158 SER A CA 1
ATOM 1198 C C . SER A 1 158 ? 32.809 32.784 -28.346 1.00 32.47 158 SER A C 1
ATOM 1200 O O . SER A 1 158 ? 33.772 32.356 -28.970 1.00 32.47 158 SER A O 1
ATOM 1202 N N . ALA A 1 159 ? 31.578 32.554 -28.820 1.00 34.94 159 ALA A N 1
ATOM 1203 C CA . ALA A 1 159 ? 30.591 33.534 -29.309 1.00 34.94 159 ALA A CA 1
ATOM 1204 C C . ALA A 1 159 ? 31.049 34.195 -30.626 1.00 34.94 159 ALA A C 1
ATOM 1206 O O . ALA A 1 159 ? 32.185 34.639 -30.697 1.00 34.94 159 ALA A O 1
ATOM 1207 N N . THR A 1 160 ? 30.282 34.382 -31.701 1.00 35.00 160 THR A N 1
ATOM 1208 C CA . THR A 1 160 ? 28.948 33.991 -32.202 1.00 35.00 160 THR A CA 1
ATOM 1209 C C . THR A 1 160 ? 28.902 34.611 -33.608 1.00 35.00 160 THR A C 1
ATOM 1211 O O . THR A 1 160 ? 29.262 35.777 -33.714 1.00 35.00 160 THR A O 1
ATOM 1214 N N . THR A 1 161 ? 28.383 33.940 -34.640 1.00 30.16 161 THR A N 1
ATOM 1215 C CA . THR A 1 161 ? 27.560 34.621 -35.664 1.00 30.16 161 THR A CA 1
ATOM 1216 C C . THR A 1 161 ? 26.629 33.641 -36.374 1.00 30.16 161 THR A C 1
ATOM 1218 O O . THR A 1 161 ? 27.001 32.540 -36.767 1.00 30.16 161 THR A O 1
ATOM 1221 N N . PHE A 1 162 ? 25.379 34.085 -36.458 1.00 30.22 162 PHE A N 1
ATOM 1222 C CA . PHE A 1 162 ? 24.181 33.447 -36.989 1.00 30.22 162 PHE A CA 1
ATOM 1223 C C . PHE A 1 162 ? 23.970 33.813 -38.467 1.00 30.22 162 PHE A C 1
ATOM 1225 O O . PHE A 1 162 ? 24.229 34.956 -38.831 1.00 30.22 162 PHE A O 1
ATOM 1232 N N . ALA A 1 163 ? 23.404 32.883 -39.247 1.00 28.97 163 ALA A N 1
ATOM 1233 C CA . ALA A 1 163 ? 22.348 33.055 -40.273 1.00 28.97 163 ALA A CA 1
ATOM 1234 C C . ALA A 1 163 ? 22.223 31.701 -41.014 1.00 28.97 163 ALA A C 1
ATOM 1236 O O . ALA A 1 163 ? 23.187 31.252 -41.619 1.00 28.97 163 ALA A O 1
ATOM 1237 N N . VAL A 1 164 ? 21.211 30.851 -40.801 1.00 31.20 164 VAL A N 1
ATOM 1238 C CA . VAL A 1 164 ? 19.771 30.928 -41.149 1.00 31.20 164 VAL A CA 1
ATOM 1239 C C . VAL A 1 164 ? 19.500 31.019 -42.655 1.00 31.20 164 VAL A C 1
ATOM 1241 O O . VAL A 1 164 ? 19.482 32.105 -43.219 1.00 31.20 164 VAL A O 1
ATOM 1244 N N . ALA A 1 165 ? 19.238 29.852 -43.253 1.00 29.67 165 ALA A N 1
ATOM 1245 C CA . ALA A 1 165 ? 18.143 29.497 -44.178 1.00 29.67 165 ALA A CA 1
ATOM 1246 C C . ALA A 1 165 ? 18.478 28.080 -44.706 1.00 29.67 165 ALA A C 1
ATOM 1248 O O . ALA A 1 165 ? 19.596 27.851 -45.143 1.00 29.67 165 ALA A O 1
ATOM 1249 N N . GLY A 1 166 ? 17.661 27.032 -44.631 1.00 27.70 166 GLY A N 1
ATOM 1250 C CA . GLY A 1 166 ? 16.207 26.954 -44.567 1.00 27.70 166 GLY A CA 1
ATOM 1251 C C . GLY A 1 166 ? 15.704 26.216 -45.817 1.00 27.70 166 GLY A C 1
ATOM 1252 O O . GLY A 1 166 ? 15.951 26.686 -46.917 1.00 27.70 166 GLY A O 1
ATOM 1253 N N . ALA A 1 167 ? 14.976 25.113 -45.598 1.00 28.45 167 ALA A N 1
ATOM 1254 C CA . ALA A 1 167 ? 14.230 24.260 -46.546 1.00 28.45 167 ALA A CA 1
ATOM 1255 C C . ALA A 1 167 ? 15.063 23.257 -47.386 1.00 28.45 167 ALA A C 1
ATOM 1257 O O . ALA A 1 167 ? 15.928 23.647 -48.155 1.00 28.45 167 ALA A O 1
ATOM 1258 N N . ALA A 1 168 ? 14.990 21.932 -47.198 1.00 28.92 168 ALA A N 1
ATOM 1259 C CA . ALA A 1 168 ? 13.873 20.973 -47.102 1.00 28.92 168 ALA A CA 1
ATOM 1260 C C . ALA A 1 168 ? 13.315 20.508 -48.462 1.00 28.92 168 ALA A C 1
ATOM 1262 O O . ALA A 1 168 ? 12.873 21.325 -49.255 1.00 28.92 168 ALA A O 1
ATOM 1263 N N . ALA A 1 169 ? 13.273 19.171 -48.599 1.00 28.77 169 ALA A N 1
ATOM 1264 C CA . ALA A 1 169 ? 12.503 18.336 -49.534 1.00 28.77 169 ALA A CA 1
ATOM 1265 C C . ALA A 1 169 ? 12.807 18.521 -51.040 1.00 28.77 169 ALA A C 1
ATOM 1267 O O . ALA A 1 169 ? 12.846 19.620 -51.558 1.00 28.77 169 ALA A O 1
ATOM 1268 N N . GLY A 1 170 ? 13.071 17.487 -51.838 1.00 30.09 170 GLY A N 1
ATOM 1269 C CA . GLY A 1 170 ? 12.531 16.131 -51.798 1.00 30.09 170 GLY A CA 1
ATOM 1270 C C . GLY A 1 170 ? 11.516 15.968 -52.935 1.00 30.09 170 GLY A C 1
ATOM 1271 O O . GLY A 1 170 ? 10.637 16.809 -53.079 1.00 30.09 170 GLY A O 1
ATOM 1272 N N . THR A 1 171 ? 11.615 14.848 -53.666 1.00 31.05 171 THR A N 1
ATOM 1273 C CA . THR A 1 171 ? 10.750 14.370 -54.777 1.00 31.05 171 THR A CA 1
ATOM 1274 C C . THR A 1 171 ? 11.006 15.004 -56.152 1.00 31.05 171 THR A C 1
ATOM 1276 O O . THR A 1 171 ? 11.389 16.157 -56.242 1.00 31.05 171 THR A O 1
ATOM 1279 N N . ALA A 1 172 ? 10.802 14.354 -57.297 1.00 32.19 172 ALA A N 1
ATOM 1280 C CA . ALA A 1 172 ? 10.720 12.958 -57.734 1.00 32.19 172 ALA A CA 1
ATOM 1281 C C . ALA A 1 172 ? 10.555 13.002 -59.273 1.00 32.19 172 ALA A C 1
ATOM 1283 O O . ALA A 1 172 ? 10.030 13.977 -59.787 1.00 32.19 172 ALA A O 1
ATOM 1284 N N . LYS A 1 173 ? 10.941 11.907 -59.949 1.00 31.55 173 LYS A N 1
ATOM 1285 C CA . LYS A 1 173 ? 10.424 11.355 -61.230 1.00 31.55 173 LYS A CA 1
ATOM 1286 C C . LYS A 1 173 ? 10.301 12.268 -62.480 1.00 31.55 173 LYS A C 1
ATOM 1288 O O . LYS A 1 173 ? 9.644 13.289 -62.447 1.00 31.55 173 LYS A O 1
ATOM 1293 N N . LYS A 1 174 ? 10.952 11.972 -63.616 1.00 34.59 174 LYS A N 1
ATOM 1294 C CA . LYS A 1 174 ? 10.823 10.858 -64.603 1.00 34.59 174 LYS A CA 1
ATOM 1295 C C . LYS A 1 174 ? 9.839 11.189 -65.755 1.00 34.59 174 LYS A C 1
ATOM 1297 O O . LYS A 1 174 ? 8.685 11.481 -65.488 1.00 34.59 174 LYS A O 1
ATOM 1302 N N . GLU A 1 175 ? 10.330 10.949 -66.985 1.00 29.20 175 GLU A N 1
ATOM 1303 C CA . GLU A 1 175 ? 9.632 10.770 -68.293 1.00 29.20 175 GLU A CA 1
ATOM 1304 C C . GLU A 1 175 ? 9.153 12.056 -69.000 1.00 29.20 175 GLU A C 1
ATOM 1306 O O . GLU A 1 175 ? 8.739 12.993 -68.339 1.00 29.20 175 GLU A O 1
ATOM 1311 N N . GLY A 1 176 ? 9.201 12.234 -70.328 1.00 29.11 176 GLY A N 1
ATOM 1312 C CA . GLY A 1 176 ? 9.595 11.433 -71.502 1.00 29.11 176 GLY A CA 1
ATOM 1313 C C . GLY A 1 176 ? 9.966 12.405 -72.655 1.00 29.11 176 GLY A C 1
ATOM 1314 O O . GLY A 1 176 ? 9.683 13.592 -72.568 1.00 29.11 176 GLY A O 1
ATOM 1315 N N . LEU A 1 177 ? 10.853 12.040 -73.586 1.00 32.47 177 LEU A N 1
ATOM 1316 C CA . LEU A 1 177 ? 10.599 11.392 -74.888 1.00 32.47 177 LEU A CA 1
ATOM 1317 C C . LEU A 1 177 ? 10.080 12.334 -76.013 1.00 32.47 177 LEU A C 1
ATOM 1319 O O . LEU A 1 177 ? 9.110 13.054 -75.831 1.00 32.47 177 LEU A O 1
ATOM 1323 N N . VAL A 1 178 ? 10.681 12.150 -77.204 1.00 31.25 178 VAL A N 1
ATOM 1324 C CA . VAL A 1 178 ? 10.242 12.505 -78.582 1.00 31.25 178 VAL A CA 1
ATOM 1325 C C . VAL A 1 178 ? 10.576 13.935 -79.058 1.00 31.25 178 VAL A C 1
ATOM 1327 O O . VAL A 1 178 ? 10.004 14.901 -78.582 1.00 31.25 178 VAL A O 1
ATOM 1330 N N . SER A 1 179 ? 11.644 14.156 -79.839 1.00 32.75 179 SER A N 1
ATOM 1331 C CA . SER A 1 179 ? 11.841 13.992 -81.306 1.00 32.75 179 SER A CA 1
ATOM 1332 C C . SER A 1 179 ? 11.318 15.141 -82.183 1.00 32.75 179 SER A C 1
ATOM 1334 O O . SER A 1 179 ? 10.211 15.625 -81.993 1.00 32.75 179 SER A O 1
ATOM 1336 N N . ALA A 1 180 ? 12.094 15.399 -83.251 1.00 28.91 180 ALA A N 1
ATOM 1337 C CA . ALA A 1 180 ? 11.806 16.198 -84.454 1.00 28.91 180 ALA A CA 1
ATOM 1338 C C . ALA A 1 180 ? 11.953 17.731 -84.266 1.00 28.91 180 ALA A C 1
ATOM 1340 O O . ALA A 1 180 ? 11.586 18.277 -83.243 1.00 28.91 180 ALA A O 1
ATOM 1341 N N . SER A 1 181 ? 12.518 18.528 -85.177 1.00 31.69 181 SER A N 1
ATOM 1342 C CA . SER A 1 181 ? 12.733 18.366 -86.615 1.00 31.69 181 SER A CA 1
ATOM 1343 C C . SER A 1 181 ? 13.816 19.344 -87.096 1.00 31.69 181 SER A C 1
ATOM 1345 O O . SER A 1 181 ? 13.894 20.472 -86.624 1.00 31.69 181 SER A O 1
ATOM 1347 N N . ARG A 1 182 ? 14.597 18.904 -88.088 1.00 34.09 182 ARG A N 1
ATOM 1348 C CA . ARG A 1 182 ? 14.973 19.636 -89.317 1.00 34.09 182 ARG A CA 1
ATOM 1349 C C . ARG A 1 182 ? 14.742 21.160 -89.352 1.00 34.09 182 ARG A C 1
ATOM 1351 O O . ARG A 1 182 ? 13.605 21.609 -89.411 1.00 34.09 182 ARG A O 1
ATOM 1358 N N . SER A 1 183 ? 15.807 21.905 -89.650 1.00 30.91 183 SER A N 1
ATOM 1359 C CA . SER A 1 183 ? 15.779 22.805 -90.810 1.00 30.91 183 SER A CA 1
ATOM 1360 C C . SER A 1 183 ? 17.165 22.907 -91.450 1.00 30.91 183 SER A C 1
ATOM 1362 O O . SER A 1 183 ? 18.202 23.008 -90.802 1.00 30.91 183 SER A O 1
ATOM 1364 N N . THR A 1 184 ? 17.142 22.749 -92.763 1.00 32.78 184 THR A N 1
ATOM 1365 C CA . THR A 1 184 ? 18.231 22.775 -93.730 1.00 32.78 184 THR A CA 1
ATOM 1366 C C . THR A 1 184 ? 18.424 24.189 -94.267 1.00 32.78 184 THR A C 1
ATOM 1368 O O . THR A 1 184 ? 17.446 24.830 -94.634 1.00 32.78 184 THR A O 1
ATOM 1371 N N . SER A 1 185 ? 19.672 24.621 -94.442 1.00 30.20 185 SER A N 1
ATOM 1372 C CA . SER A 1 185 ? 20.061 25.633 -95.435 1.00 30.20 185 SER A CA 1
ATOM 1373 C C . SER A 1 185 ? 21.521 25.353 -95.808 1.00 30.20 185 SER A C 1
ATOM 1375 O O . SER A 1 185 ? 22.430 25.526 -95.006 1.00 30.20 185 SER A O 1
ATOM 1377 N N . ALA A 1 186 ? 21.745 24.551 -96.848 1.00 30.56 186 ALA A N 1
ATOM 1378 C CA . ALA A 1 186 ? 22.000 25.034 -98.204 1.00 30.56 186 ALA A CA 1
ATOM 1379 C C . ALA A 1 186 ? 23.288 25.875 -98.306 1.00 30.56 186 ALA A C 1
ATOM 1381 O O . ALA A 1 186 ? 23.265 27.101 -98.300 1.00 30.56 186 ALA A O 1
ATOM 1382 N N . ARG A 1 187 ? 24.424 25.198 -98.519 1.00 31.80 187 ARG A N 1
ATOM 1383 C CA . ARG A 1 187 ? 25.535 25.784 -99.277 1.00 31.80 187 ARG A CA 1
ATOM 1384 C C . ARG A 1 187 ? 26.051 24.760 -100.279 1.00 31.80 187 ARG A C 1
ATOM 1386 O O . ARG A 1 187 ? 26.620 23.734 -99.924 1.00 31.80 187 ARG A O 1
ATOM 1393 N N . GLN A 1 188 ? 25.735 25.038 -101.537 1.00 35.06 188 GLN A N 1
ATOM 1394 C CA . GLN A 1 188 ? 26.073 24.243 -102.707 1.00 35.06 188 GLN A CA 1
ATOM 1395 C C . GLN A 1 188 ? 27.596 24.106 -102.880 1.00 35.06 188 GLN A C 1
ATOM 1397 O O . GLN A 1 188 ? 28.297 25.116 -102.783 1.00 35.06 188 GLN A O 1
ATOM 1402 N N . PRO A 1 189 ? 28.123 22.921 -103.232 1.00 35.97 189 PRO A N 1
ATOM 1403 C CA . PRO A 1 189 ? 29.408 22.825 -103.904 1.00 35.97 189 PRO A CA 1
ATOM 1404 C C . PRO A 1 189 ? 29.224 23.207 -105.380 1.00 35.97 189 PRO A C 1
ATOM 1406 O O . PRO A 1 189 ? 28.400 22.639 -106.100 1.00 35.97 189 PRO A O 1
ATOM 1409 N N . ARG A 1 190 ? 29.974 24.220 -105.820 1.00 35.81 190 ARG A N 1
ATOM 1410 C CA . ARG A 1 190 ? 30.008 24.674 -107.212 1.00 35.81 190 ARG A CA 1
ATOM 1411 C C . ARG A 1 190 ? 30.447 23.535 -108.134 1.00 35.81 190 ARG A C 1
ATOM 1413 O O . ARG A 1 190 ? 31.472 22.898 -107.909 1.00 35.81 190 ARG A O 1
ATOM 1420 N N . LYS A 1 191 ? 29.668 23.350 -109.201 1.00 36.66 191 LYS A N 1
ATOM 1421 C CA . LYS A 1 191 ? 30.045 22.630 -110.417 1.00 36.66 191 LYS A CA 1
ATOM 1422 C C . LYS A 1 191 ? 31.346 23.225 -110.967 1.00 36.66 191 LYS A C 1
ATOM 1424 O O . LYS A 1 191 ? 31.442 24.434 -111.149 1.00 36.66 191 LYS A O 1
ATOM 1429 N N . GLY A 1 192 ? 32.313 22.361 -111.235 1.00 35.53 192 GLY A N 1
ATOM 1430 C CA . GLY A 1 192 ? 33.598 22.684 -111.852 1.00 35.53 192 GLY A CA 1
ATOM 1431 C C . GLY A 1 192 ? 34.264 21.401 -112.328 1.00 35.53 192 GLY A C 1
ATOM 1432 O O . GLY A 1 192 ? 35.403 21.116 -111.986 1.00 35.53 192 GLY A O 1
ATOM 1433 N N . ALA A 1 193 ? 33.486 20.573 -113.020 1.00 34.44 193 ALA A N 1
ATOM 1434 C CA . ALA A 1 193 ? 33.968 19.397 -113.714 1.00 34.44 193 ALA A CA 1
ATOM 1435 C C . ALA A 1 193 ? 34.401 19.830 -115.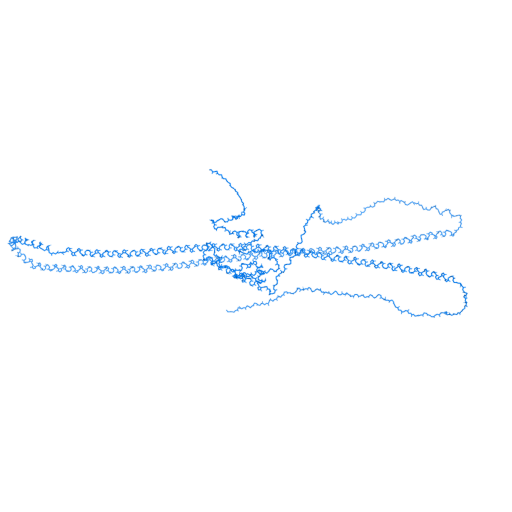126 1.00 34.44 193 ALA A C 1
ATOM 1437 O O . ALA A 1 193 ? 33.667 20.561 -115.784 1.00 34.44 193 ALA A O 1
ATOM 1438 N N . PHE A 1 194 ? 35.571 19.352 -115.556 1.00 41.72 194 PHE A N 1
ATOM 1439 C CA . PHE A 1 194 ? 36.014 19.256 -116.953 1.00 41.72 194 PHE A CA 1
ATOM 1440 C C . PHE A 1 194 ? 36.111 20.554 -117.775 1.00 41.72 194 PHE A C 1
ATOM 1442 O O . PHE A 1 194 ? 35.238 20.850 -118.579 1.00 41.72 194 PHE A O 1
ATOM 1449 N N . ALA A 1 195 ? 37.245 21.260 -117.667 1.00 38.53 195 ALA A N 1
ATOM 1450 C CA . ALA A 1 195 ? 37.752 22.150 -118.725 1.00 38.53 195 ALA A CA 1
ATOM 1451 C C . ALA A 1 195 ? 39.243 22.506 -118.513 1.00 38.53 195 ALA A C 1
ATOM 1453 O O . ALA A 1 195 ? 39.582 23.671 -118.354 1.00 38.53 195 ALA A O 1
ATOM 1454 N N . ALA A 1 196 ? 40.139 21.512 -118.440 1.00 38.44 196 ALA A N 1
ATOM 1455 C CA . ALA A 1 196 ? 41.597 21.736 -118.528 1.00 38.44 196 ALA A CA 1
ATOM 1456 C C . ALA A 1 196 ? 42.394 20.453 -118.862 1.00 38.44 196 ALA A C 1
ATOM 1458 O O . ALA A 1 196 ? 43.524 20.288 -118.414 1.00 38.44 196 ALA A O 1
ATOM 1459 N N . ALA A 1 197 ? 41.803 19.513 -119.609 1.00 41.12 197 ALA A N 1
ATOM 1460 C CA . ALA A 1 197 ? 42.487 18.285 -120.045 1.00 41.12 197 ALA A CA 1
ATOM 1461 C C . ALA A 1 197 ? 42.336 17.999 -121.554 1.00 41.12 197 ALA A C 1
ATOM 1463 O O . ALA A 1 197 ? 42.727 16.937 -122.014 1.00 41.12 197 ALA A O 1
ATOM 1464 N N . ALA A 1 198 ? 41.799 18.949 -122.328 1.00 44.97 198 ALA A N 1
ATOM 1465 C CA . ALA A 1 198 ? 41.575 18.823 -123.773 1.00 44.97 198 ALA A CA 1
ATOM 1466 C C . ALA A 1 198 ? 42.251 19.963 -124.566 1.00 44.97 198 ALA A C 1
ATOM 1468 O O . ALA A 1 198 ? 41.670 20.522 -125.489 1.00 44.97 198 ALA A O 1
ATOM 1469 N N . ALA A 1 199 ? 43.466 20.345 -124.159 1.00 45.91 199 ALA A N 1
ATOM 1470 C CA . ALA A 1 199 ? 44.319 21.296 -124.886 1.00 45.91 199 ALA A CA 1
ATOM 1471 C C . ALA A 1 199 ? 45.820 20.957 -124.742 1.00 45.91 199 ALA A C 1
ATOM 1473 O O . ALA A 1 199 ? 46.661 21.843 -124.655 1.00 45.91 199 ALA A O 1
ATOM 1474 N N . MET A 1 200 ? 46.144 19.663 -124.677 1.00 48.16 200 MET A N 1
ATOM 1475 C CA . MET A 1 200 ? 47.508 19.118 -124.743 1.00 48.16 200 MET A CA 1
ATOM 1476 C C . MET A 1 200 ? 47.471 17.821 -125.567 1.00 48.16 200 MET A C 1
ATOM 1478 O O . MET A 1 200 ? 47.862 16.762 -125.093 1.00 48.16 200 MET A O 1
ATOM 1482 N N . ASP A 1 201 ? 46.918 17.907 -126.780 1.00 46.56 201 ASP A N 1
ATOM 1483 C CA . ASP A 1 201 ? 46.839 16.795 -127.743 1.00 46.56 201 ASP A CA 1
ATOM 1484 C C . ASP A 1 201 ? 47.519 17.174 -129.071 1.00 46.56 201 ASP A C 1
ATOM 1486 O O . ASP A 1 201 ? 47.033 16.914 -130.164 1.00 46.56 201 ASP A O 1
ATOM 1490 N N . MET A 1 202 ? 48.645 17.885 -128.957 1.00 50.78 202 MET A N 1
ATOM 1491 C CA . MET A 1 202 ? 49.505 18.307 -130.067 1.00 50.78 202 MET A CA 1
ATOM 1492 C C . MET A 1 202 ? 50.973 18.226 -129.624 1.00 50.78 202 MET A C 1
ATOM 1494 O O . MET A 1 202 ? 51.667 19.233 -129.586 1.00 50.78 202 MET A O 1
ATOM 1498 N N . LEU A 1 203 ? 51.400 17.039 -129.181 1.00 46.59 203 LEU A N 1
ATOM 1499 C CA . LEU A 1 203 ? 52.778 16.514 -129.185 1.00 46.59 203 LEU A CA 1
ATOM 1500 C C . LEU A 1 203 ? 52.750 15.173 -128.443 1.00 46.59 203 LEU A C 1
ATOM 1502 O O . LEU A 1 203 ? 52.554 15.111 -127.230 1.00 46.59 203 LEU A O 1
ATOM 1506 N N . GLY A 1 204 ? 52.871 14.088 -129.205 1.00 51.28 204 GLY A N 1
ATOM 1507 C CA . GLY A 1 204 ? 52.862 12.734 -128.678 1.00 51.28 204 GLY A CA 1
ATOM 1508 C C . GLY A 1 204 ? 54.061 12.473 -127.772 1.00 51.28 204 GLY A C 1
ATOM 1509 O O . GLY A 1 204 ? 55.189 12.438 -128.243 1.00 51.28 204 GLY A O 1
ATOM 1510 N N . ASP A 1 205 ? 53.777 12.211 -126.498 1.00 51.91 205 ASP A N 1
ATOM 1511 C CA . ASP A 1 205 ? 54.631 11.430 -125.605 1.00 51.91 205 ASP A CA 1
ATOM 1512 C C . ASP A 1 205 ? 53.725 10.530 -124.748 1.00 51.91 205 ASP A C 1
ATOM 1514 O O . ASP A 1 205 ? 53.289 10.870 -123.642 1.00 51.91 205 ASP A O 1
ATOM 1518 N N . SER A 1 206 ? 53.399 9.350 -125.288 1.00 55.22 206 SER A N 1
ATOM 1519 C CA . SER A 1 206 ? 52.510 8.343 -124.677 1.00 55.22 206 SER A CA 1
ATOM 1520 C C . SER A 1 206 ? 52.955 7.893 -123.275 1.00 55.22 206 SER A C 1
ATOM 1522 O O . SER A 1 206 ? 52.151 7.400 -122.481 1.00 55.22 206 SER A O 1
ATOM 1524 N N . THR A 1 207 ? 54.219 8.135 -122.924 1.00 60.44 207 THR A N 1
ATOM 1525 C CA . THR A 1 207 ? 54.817 7.796 -121.628 1.00 60.44 207 THR A CA 1
ATOM 1526 C C . THR A 1 207 ? 54.451 8.781 -120.507 1.00 60.44 207 THR A C 1
ATOM 1528 O O . THR A 1 207 ? 54.359 8.381 -119.343 1.00 60.44 207 THR A O 1
ATOM 1531 N N . MET A 1 208 ? 54.184 10.056 -120.816 1.00 58.41 208 MET A N 1
ATOM 1532 C CA . MET A 1 208 ? 53.838 11.072 -119.808 1.00 58.41 208 MET A CA 1
ATOM 1533 C C . MET A 1 208 ? 52.386 10.952 -119.332 1.00 58.41 208 MET A C 1
ATOM 1535 O O . MET A 1 208 ? 52.118 11.093 -118.137 1.00 58.41 208 MET A O 1
ATOM 1539 N N . MET A 1 209 ? 51.461 10.598 -120.228 1.00 63.25 209 MET A N 1
ATOM 1540 C CA . MET A 1 209 ? 50.058 10.326 -119.883 1.00 63.25 209 MET A CA 1
ATOM 1541 C C . MET A 1 209 ? 49.906 9.081 -118.997 1.00 63.25 209 MET A C 1
ATOM 1543 O O . MET A 1 209 ? 49.174 9.123 -118.006 1.00 63.25 209 MET A O 1
ATOM 1547 N N . GLN A 1 210 ? 50.659 8.008 -119.271 1.00 66.00 210 GLN A N 1
ATOM 1548 C CA . GLN A 1 210 ? 50.702 6.830 -118.392 1.00 66.00 210 GLN A CA 1
ATOM 1549 C C . GLN A 1 210 ? 51.243 7.172 -116.999 1.00 66.00 210 GLN A C 1
ATOM 1551 O O . GLN A 1 210 ? 50.650 6.775 -115.999 1.00 66.00 210 GLN A O 1
ATOM 1556 N N . ARG A 1 211 ? 52.303 7.987 -116.900 1.00 69.12 211 ARG A N 1
ATOM 1557 C CA . ARG A 1 211 ? 52.836 8.436 -115.600 1.00 69.12 211 ARG A CA 1
ATOM 1558 C C . ARG A 1 211 ? 51.852 9.303 -114.815 1.00 69.12 211 ARG A C 1
ATOM 1560 O O . ARG A 1 211 ? 51.815 9.206 -113.589 1.00 69.12 211 ARG A O 1
ATOM 1567 N N . TYR A 1 212 ? 51.049 10.128 -115.487 1.00 67.50 212 TYR A N 1
ATOM 1568 C CA . TYR A 1 212 ? 49.978 10.891 -114.839 1.00 67.50 212 TYR A CA 1
ATOM 1569 C C . TYR A 1 212 ? 48.839 9.988 -114.357 1.00 67.50 212 TYR A C 1
ATOM 1571 O O . TYR A 1 212 ? 48.422 10.130 -113.209 1.00 67.50 212 TYR A O 1
ATOM 1579 N N . ALA A 1 213 ? 48.401 9.019 -115.165 1.00 71.38 213 ALA A N 1
ATOM 1580 C CA . ALA A 1 213 ? 47.404 8.023 -114.763 1.00 71.38 213 ALA A CA 1
ATOM 1581 C C . ALA A 1 213 ? 47.889 7.145 -113.589 1.00 71.38 213 ALA A C 1
ATOM 1583 O O . ALA A 1 213 ? 47.142 6.847 -112.657 1.00 71.38 213 ALA A O 1
ATOM 1584 N N . GLU A 1 214 ? 49.171 6.782 -113.562 1.00 74.38 214 GLU A N 1
ATOM 1585 C CA . GLU A 1 214 ? 49.780 6.092 -112.422 1.00 74.38 214 GLU A CA 1
ATOM 1586 C C . GLU A 1 214 ? 49.881 6.980 -111.174 1.00 74.38 214 GLU A C 1
ATOM 1588 O O . GLU A 1 214 ? 49.727 6.502 -110.049 1.00 74.38 214 GLU A O 1
ATOM 1593 N N . ARG A 1 215 ? 50.138 8.284 -111.330 1.00 74.94 215 ARG A N 1
ATOM 1594 C CA . ARG A 1 215 ? 50.161 9.225 -110.198 1.00 74.94 215 ARG A CA 1
ATOM 1595 C C . ARG A 1 215 ? 48.775 9.427 -109.604 1.00 74.94 215 ARG A C 1
ATOM 1597 O O . ARG A 1 215 ? 48.651 9.432 -108.381 1.00 74.94 215 ARG A O 1
ATOM 1604 N N . THR A 1 216 ? 47.748 9.566 -110.436 1.00 73.12 216 THR A N 1
ATOM 1605 C CA . THR A 1 216 ? 46.366 9.754 -109.977 1.00 73.12 216 THR A CA 1
ATOM 1606 C C . THR A 1 216 ? 45.818 8.490 -109.324 1.00 73.12 216 THR A C 1
ATOM 1608 O O . THR A 1 216 ? 45.190 8.583 -108.272 1.00 73.12 216 THR A O 1
ATOM 1611 N N . THR A 1 217 ? 46.129 7.304 -109.852 1.00 74.12 217 THR A N 1
ATOM 1612 C CA . THR A 1 217 ? 45.771 6.026 -109.208 1.00 74.12 217 THR A CA 1
ATOM 1613 C C . THR A 1 217 ? 46.502 5.819 -107.880 1.00 74.12 217 THR A C 1
ATOM 1615 O O . THR A 1 217 ? 45.872 5.417 -106.902 1.00 74.12 217 THR A O 1
ATOM 1618 N N . LYS A 1 218 ? 47.791 6.175 -107.780 1.00 79.50 218 LYS A N 1
ATOM 1619 C CA . LYS A 1 218 ? 48.536 6.154 -106.504 1.00 79.50 218 LYS A CA 1
ATOM 1620 C C . LYS A 1 218 ? 47.966 7.140 -105.479 1.00 79.50 218 LYS A C 1
ATOM 1622 O O . LYS A 1 218 ? 47.838 6.785 -104.310 1.00 79.50 218 LYS A O 1
ATOM 1627 N N . GLN A 1 219 ? 47.582 8.347 -105.896 1.00 77.44 219 GLN A N 1
ATOM 1628 C CA . GLN A 1 219 ? 46.928 9.324 -105.015 1.00 77.44 219 GLN A CA 1
ATOM 1629 C C . GLN A 1 219 ? 45.534 8.860 -104.573 1.00 77.44 219 GLN A C 1
ATOM 1631 O O . GLN A 1 219 ? 45.202 8.962 -103.393 1.00 77.44 219 GLN A O 1
ATOM 1636 N N . ALA A 1 220 ? 44.742 8.284 -105.480 1.00 74.69 220 ALA A N 1
ATOM 1637 C CA . ALA A 1 220 ? 43.445 7.698 -105.152 1.00 74.69 220 ALA A CA 1
ATOM 1638 C C . ALA A 1 220 ? 43.583 6.526 -104.165 1.00 74.69 220 ALA A C 1
ATOM 1640 O O . ALA A 1 220 ? 42.829 6.450 -103.197 1.00 74.69 220 ALA A O 1
ATOM 1641 N N . ALA A 1 221 ? 44.590 5.665 -104.343 1.00 78.38 221 ALA A N 1
ATOM 1642 C CA . ALA A 1 221 ? 44.890 4.573 -103.419 1.00 78.38 221 ALA A CA 1
ATOM 1643 C C . ALA A 1 221 ? 45.325 5.080 -102.031 1.00 78.38 221 ALA A C 1
ATOM 1645 O O . ALA A 1 221 ? 44.905 4.526 -101.017 1.00 78.38 221 ALA A O 1
ATOM 1646 N N . GLN A 1 222 ? 46.113 6.159 -101.961 1.00 79.62 222 GLN A N 1
ATOM 1647 C CA . GLN A 1 222 ? 46.483 6.789 -100.688 1.00 79.62 222 GLN A CA 1
ATOM 1648 C C . GLN A 1 222 ? 45.273 7.402 -99.970 1.00 79.62 222 GLN A C 1
ATOM 1650 O O . GLN A 1 222 ? 45.115 7.203 -98.766 1.00 79.62 222 GLN A O 1
ATOM 1655 N N . LEU A 1 223 ? 44.384 8.091 -100.691 1.00 78.75 223 LEU A N 1
ATOM 1656 C CA . LEU A 1 223 ? 43.147 8.633 -100.117 1.00 78.75 223 LEU A CA 1
ATOM 1657 C C . LEU A 1 223 ? 42.189 7.522 -99.662 1.00 78.75 223 LEU A C 1
ATOM 1659 O O . LEU A 1 223 ? 41.601 7.633 -98.587 1.00 78.75 223 LEU A O 1
ATOM 1663 N N . ALA A 1 224 ? 42.089 6.422 -100.414 1.00 78.06 224 ALA A N 1
ATOM 1664 C CA . ALA A 1 224 ? 41.319 5.245 -100.016 1.00 78.06 224 ALA A CA 1
ATOM 1665 C C . ALA A 1 224 ? 41.901 4.568 -98.762 1.00 78.06 224 ALA A C 1
ATOM 1667 O O . ALA A 1 224 ? 41.149 4.195 -97.863 1.00 78.06 224 ALA A O 1
ATOM 1668 N N . ALA A 1 225 ? 43.230 4.470 -98.645 1.00 79.25 225 ALA A N 1
ATOM 1669 C CA . ALA A 1 225 ? 43.895 3.933 -97.457 1.00 79.25 225 ALA A CA 1
ATOM 1670 C C . ALA A 1 225 ? 43.684 4.819 -96.215 1.00 79.25 225 ALA A C 1
ATOM 1672 O O . ALA A 1 225 ? 43.434 4.307 -95.122 1.00 79.25 225 ALA A O 1
ATOM 1673 N N . LEU A 1 226 ? 43.726 6.147 -96.370 1.00 80.81 226 LEU A N 1
ATOM 1674 C CA . LEU A 1 226 ? 43.399 7.086 -95.292 1.00 80.81 226 LEU A CA 1
ATOM 1675 C C . LEU A 1 226 ? 41.916 7.009 -94.895 1.00 80.81 226 LEU A C 1
ATOM 1677 O O . LEU A 1 226 ? 41.608 7.040 -93.704 1.00 80.81 226 LEU A O 1
ATOM 1681 N N . GLY A 1 227 ? 41.012 6.842 -95.864 1.00 79.62 227 GLY A N 1
ATOM 1682 C CA . GLY A 1 227 ? 39.587 6.601 -95.619 1.00 79.62 227 GLY A CA 1
ATOM 1683 C C . GLY A 1 227 ? 39.330 5.297 -94.857 1.00 79.62 227 GLY A C 1
ATOM 1684 O O . GLY A 1 227 ? 38.594 5.300 -93.874 1.00 79.62 227 GLY A O 1
ATOM 1685 N N . ALA A 1 228 ? 40.000 4.207 -95.237 1.00 79.38 228 ALA A N 1
ATOM 1686 C CA . ALA A 1 228 ? 39.905 2.920 -94.546 1.00 79.38 228 ALA A CA 1
ATOM 1687 C C . ALA A 1 228 ? 40.459 2.980 -93.112 1.00 79.38 228 ALA A C 1
ATOM 1689 O O . ALA A 1 228 ? 39.868 2.414 -92.194 1.00 79.38 228 ALA A O 1
ATOM 1690 N N . ASN A 1 229 ? 41.562 3.701 -92.888 1.00 80.56 229 ASN A N 1
ATOM 1691 C CA . ASN A 1 229 ? 42.085 3.924 -91.539 1.00 80.56 229 ASN A CA 1
ATOM 1692 C C . ASN A 1 229 ? 41.116 4.751 -90.689 1.00 80.56 229 ASN A C 1
ATOM 1694 O O . ASN A 1 229 ? 40.873 4.402 -89.536 1.00 80.56 229 ASN A O 1
ATOM 1698 N N . ARG A 1 230 ? 40.520 5.807 -91.254 1.00 83.25 230 ARG A N 1
ATOM 1699 C CA . ARG A 1 230 ? 39.505 6.615 -90.567 1.00 83.25 230 ARG A CA 1
ATOM 1700 C C . ARG A 1 230 ? 38.282 5.784 -90.174 1.00 83.25 230 ARG A C 1
ATOM 1702 O O . ARG A 1 230 ? 37.872 5.860 -89.022 1.00 83.25 230 ARG A O 1
ATOM 1709 N N . ALA A 1 231 ? 37.779 4.943 -91.077 1.00 81.88 231 ALA A N 1
ATOM 1710 C CA . ALA A 1 231 ? 36.675 4.029 -90.788 1.00 81.88 231 ALA A CA 1
ATOM 1711 C C . ALA A 1 231 ? 37.011 3.064 -89.636 1.00 81.88 231 ALA A C 1
ATOM 1713 O O . ALA A 1 231 ? 36.211 2.906 -88.722 1.00 81.88 231 ALA A O 1
ATOM 1714 N N . ARG A 1 232 ? 38.231 2.506 -89.596 1.00 82.12 232 ARG A N 1
ATOM 1715 C CA . ARG A 1 232 ? 38.680 1.651 -88.478 1.00 82.12 232 ARG A CA 1
ATOM 1716 C C . ARG A 1 232 ? 38.745 2.388 -87.137 1.00 82.12 232 ARG A C 1
ATOM 1718 O O . ARG A 1 232 ? 38.438 1.801 -86.102 1.00 82.12 232 ARG A O 1
ATOM 1725 N N . TYR A 1 233 ? 39.150 3.660 -87.130 1.00 83.12 233 TYR A N 1
ATOM 1726 C CA . TYR A 1 233 ? 39.135 4.478 -85.912 1.00 83.12 233 TYR A CA 1
ATOM 1727 C C . TYR A 1 233 ? 37.710 4.806 -85.453 1.00 83.12 233 TYR A C 1
ATOM 1729 O O . TYR A 1 233 ? 37.440 4.779 -84.252 1.00 83.12 233 TYR A O 1
ATOM 1737 N N . GLU A 1 234 ? 36.808 5.098 -86.391 1.00 84.50 234 GLU A N 1
ATOM 1738 C CA . GLU A 1 234 ? 35.392 5.349 -86.111 1.00 84.50 234 GLU A CA 1
ATOM 1739 C C . GLU A 1 234 ? 34.709 4.077 -85.571 1.00 84.50 234 GLU A C 1
ATOM 1741 O O . GLU A 1 234 ? 34.095 4.131 -84.509 1.00 84.50 234 GLU A O 1
ATOM 1746 N N . GLU A 1 235 ? 34.952 2.908 -86.171 1.00 85.25 235 GLU A N 1
ATOM 1747 C CA . GLU A 1 235 ? 34.484 1.610 -85.661 1.00 85.25 235 GLU A CA 1
ATOM 1748 C C . GLU A 1 235 ? 35.035 1.288 -84.262 1.00 85.25 235 GLU A C 1
ATOM 1750 O O . GLU A 1 235 ? 34.294 0.838 -83.387 1.00 85.25 235 GLU A O 1
ATOM 1755 N N . GLY A 1 236 ? 36.324 1.545 -84.009 1.00 85.19 236 GLY A N 1
ATOM 1756 C CA . GLY A 1 236 ? 36.930 1.343 -82.688 1.00 85.19 236 GLY A CA 1
ATOM 1757 C C . GLY A 1 236 ? 36.339 2.260 -81.610 1.00 85.19 236 GLY A C 1
ATOM 1758 O O . GLY A 1 236 ? 36.150 1.837 -80.463 1.00 85.19 236 GLY A O 1
ATOM 1759 N N . ARG A 1 237 ? 35.999 3.502 -81.977 1.00 84.50 237 ARG A N 1
ATOM 1760 C CA . ARG A 1 237 ? 35.304 4.459 -81.106 1.00 84.50 237 ARG A CA 1
ATOM 1761 C C . ARG A 1 237 ? 33.866 4.021 -80.827 1.00 84.50 237 ARG A C 1
ATOM 1763 O O . ARG A 1 237 ? 33.442 4.032 -79.674 1.00 84.50 237 ARG A O 1
ATOM 1770 N N . ASP A 1 238 ? 33.139 3.593 -81.851 1.00 87.06 238 ASP A N 1
ATOM 1771 C CA . ASP A 1 238 ? 31.768 3.102 -81.702 1.00 87.06 238 ASP A CA 1
ATOM 1772 C C . ASP A 1 238 ? 31.723 1.832 -80.849 1.00 87.06 238 ASP A C 1
ATOM 1774 O O . ASP A 1 238 ? 30.839 1.674 -80.006 1.00 87.06 238 ASP A O 1
ATOM 1778 N N . GLN A 1 239 ? 32.712 0.947 -80.994 1.00 87.88 239 GLN A N 1
ATOM 1779 C CA . GLN A 1 239 ? 32.825 -0.250 -80.168 1.00 87.88 239 GLN A CA 1
ATOM 1780 C C . GLN A 1 239 ? 33.107 0.089 -78.698 1.00 87.88 239 GLN A C 1
ATOM 1782 O O . GLN A 1 239 ? 32.464 -0.464 -77.807 1.00 87.88 239 GLN A O 1
ATOM 1787 N N . THR A 1 240 ? 34.011 1.035 -78.424 1.00 87.50 240 THR A N 1
ATOM 1788 C CA . THR A 1 240 ? 34.269 1.489 -77.046 1.00 87.50 240 THR A CA 1
ATOM 1789 C C . THR A 1 240 ? 33.059 2.188 -76.427 1.00 87.50 240 THR A C 1
ATOM 1791 O O . THR A 1 240 ? 32.802 2.000 -75.236 1.00 87.50 240 THR A O 1
ATOM 1794 N N . GLN A 1 241 ? 32.280 2.928 -77.221 1.00 89.38 241 GLN A N 1
ATOM 1795 C CA . GLN A 1 241 ? 31.028 3.532 -76.768 1.00 89.38 241 GLN A CA 1
ATOM 1796 C C . GLN A 1 241 ? 29.977 2.466 -76.425 1.00 89.38 241 GLN A C 1
ATOM 1798 O O . GLN A 1 241 ? 29.410 2.504 -75.335 1.00 89.38 241 GLN A O 1
ATOM 1803 N N . ARG A 1 242 ? 29.782 1.456 -77.284 1.00 89.88 242 ARG A N 1
ATOM 1804 C CA . ARG A 1 242 ? 28.872 0.327 -77.007 1.00 89.88 242 ARG A CA 1
ATOM 1805 C C . ARG A 1 242 ? 29.270 -0.436 -75.745 1.00 89.88 242 ARG A C 1
ATOM 1807 O O . ARG A 1 242 ? 28.407 -0.774 -74.936 1.00 89.88 242 ARG A O 1
ATOM 1814 N N . ASP A 1 243 ? 30.563 -0.681 -75.546 1.00 89.38 243 ASP A N 1
ATOM 1815 C CA . ASP A 1 243 ? 31.072 -1.357 -74.350 1.00 89.38 243 ASP A CA 1
ATOM 1816 C C . ASP A 1 243 ? 30.847 -0.521 -73.079 1.00 89.38 243 ASP A C 1
ATOM 1818 O O . ASP A 1 243 ? 30.543 -1.073 -72.015 1.00 89.38 243 ASP A O 1
ATOM 1822 N N . TYR A 1 244 ? 30.992 0.804 -73.169 1.00 92.31 244 TYR A N 1
ATOM 1823 C CA . TYR A 1 244 ? 30.674 1.722 -72.077 1.00 92.31 244 TYR A CA 1
ATOM 1824 C C . TYR A 1 244 ? 29.177 1.697 -71.754 1.00 92.31 244 TYR A C 1
ATOM 1826 O O . TYR A 1 244 ? 28.817 1.463 -70.599 1.00 92.31 244 TYR A O 1
ATOM 1834 N N . ASP A 1 245 ? 28.316 1.836 -72.762 1.00 90.69 245 ASP A N 1
ATOM 1835 C CA . ASP A 1 245 ? 26.857 1.831 -72.608 1.00 90.69 245 ASP A CA 1
ATOM 1836 C C . ASP A 1 245 ? 26.352 0.493 -72.043 1.00 90.69 245 ASP A C 1
ATOM 1838 O O . ASP A 1 245 ? 25.482 0.448 -71.172 1.00 90.69 245 ASP A O 1
ATOM 1842 N N . GLN A 1 246 ? 26.955 -0.626 -72.451 1.00 92.06 246 GLN A N 1
ATOM 1843 C CA . GLN A 1 246 ? 26.622 -1.936 -71.897 1.00 92.06 246 GLN A CA 1
ATOM 1844 C C . GLN A 1 246 ? 27.053 -2.068 -70.426 1.00 92.06 246 GLN A C 1
ATOM 1846 O O . GLN A 1 246 ? 26.343 -2.678 -69.617 1.00 92.06 246 GLN A O 1
ATOM 1851 N N . LYS A 1 247 ? 28.213 -1.513 -70.049 1.00 92.12 247 LYS A N 1
ATOM 1852 C CA . LYS A 1 247 ? 28.694 -1.516 -68.657 1.00 92.12 247 LYS A CA 1
ATOM 1853 C C . LYS A 1 247 ? 27.842 -0.618 -67.765 1.00 92.12 247 LYS A C 1
ATOM 1855 O O . LYS A 1 247 ? 27.493 -1.041 -66.661 1.00 92.12 247 LYS A O 1
ATOM 1860 N N . THR A 1 248 ? 27.472 0.572 -68.231 1.00 90.12 248 THR A N 1
ATOM 1861 C CA . THR A 1 248 ? 26.596 1.488 -67.487 1.00 90.12 248 THR A CA 1
ATOM 1862 C C . THR A 1 248 ? 25.189 0.916 -67.350 1.00 90.12 248 THR A C 1
ATOM 1864 O O . THR A 1 248 ? 24.653 0.916 -66.244 1.00 90.12 248 THR A O 1
ATOM 1867 N N . ALA A 1 249 ? 24.626 0.307 -68.398 1.00 90.31 249 ALA A N 1
ATOM 1868 C CA . ALA A 1 249 ? 23.337 -0.383 -68.322 1.00 90.31 249 ALA A CA 1
ATOM 1869 C C . ALA A 1 249 ? 23.348 -1.524 -67.289 1.00 90.31 249 ALA A C 1
ATOM 1871 O O . ALA A 1 249 ? 22.435 -1.628 -66.469 1.00 90.31 249 ALA A O 1
ATOM 1872 N N . LYS A 1 250 ? 24.410 -2.344 -67.258 1.00 92.38 250 LYS A N 1
ATOM 1873 C CA . LYS A 1 250 ? 24.578 -3.405 -66.246 1.00 92.38 250 LYS A CA 1
ATOM 1874 C C . LYS A 1 250 ? 24.712 -2.844 -64.827 1.00 92.38 250 LYS A C 1
ATOM 1876 O O . LYS A 1 250 ? 24.145 -3.416 -63.897 1.00 92.38 250 LYS A O 1
ATOM 1881 N N . ALA A 1 251 ? 25.450 -1.749 -64.645 1.00 90.31 251 ALA A N 1
ATOM 1882 C CA . ALA A 1 251 ? 25.587 -1.090 -63.347 1.00 90.31 251 ALA A CA 1
ATOM 1883 C C . ALA A 1 251 ? 24.251 -0.501 -62.865 1.00 90.31 251 ALA A C 1
ATOM 1885 O O . ALA A 1 251 ? 23.864 -0.725 -61.720 1.00 90.31 251 ALA A O 1
ATOM 1886 N N . ASN A 1 252 ? 23.507 0.157 -63.757 1.00 90.81 252 ASN A N 1
ATOM 1887 C CA . ASN A 1 252 ? 22.187 0.712 -63.465 1.00 90.81 252 ASN A CA 1
ATOM 1888 C C . ASN A 1 252 ? 21.175 -0.388 -63.122 1.00 90.81 252 ASN A C 1
ATOM 1890 O O . ASN A 1 252 ? 20.459 -0.262 -62.132 1.00 90.81 252 ASN A O 1
ATOM 1894 N N . ALA A 1 253 ? 21.162 -1.502 -63.862 1.00 89.38 253 ALA A N 1
ATOM 1895 C CA . ALA A 1 253 ? 20.300 -2.646 -63.561 1.00 89.38 253 ALA A CA 1
ATOM 1896 C C . ALA A 1 253 ? 20.583 -3.235 -62.167 1.00 89.38 253 ALA A C 1
ATOM 1898 O O . ALA A 1 253 ? 19.656 -3.512 -61.408 1.00 89.38 253 ALA A O 1
ATOM 1899 N N . ARG A 1 254 ? 21.863 -3.360 -61.785 1.00 89.94 254 ARG A N 1
ATOM 1900 C CA . ARG A 1 254 ? 22.248 -3.769 -60.423 1.00 89.94 254 ARG A CA 1
ATOM 1901 C C . ARG A 1 254 ? 21.808 -2.753 -59.373 1.00 89.94 254 ARG A C 1
ATOM 1903 O O . ARG A 1 254 ? 21.314 -3.154 -58.326 1.00 89.94 254 ARG A O 1
ATOM 1910 N N . GLY A 1 255 ? 21.956 -1.459 -59.656 1.00 88.44 255 GLY A N 1
ATOM 1911 C CA . GLY A 1 255 ? 21.493 -0.387 -58.775 1.00 88.44 255 GLY A CA 1
ATOM 1912 C C . GLY A 1 255 ? 19.989 -0.461 -58.504 1.00 88.44 255 GLY A C 1
ATOM 1913 O O . GLY A 1 255 ? 19.575 -0.373 -57.352 1.00 88.44 255 GLY A O 1
ATOM 1914 N N . VAL A 1 256 ? 19.180 -0.708 -59.539 1.00 91.38 256 VAL A N 1
ATOM 1915 C CA . VAL A 1 256 ? 17.721 -0.864 -59.411 1.00 91.38 256 VAL A CA 1
ATOM 1916 C C . VAL A 1 256 ? 17.356 -2.088 -58.570 1.00 91.38 256 VAL A C 1
ATOM 1918 O O . VAL A 1 256 ? 16.508 -1.978 -57.689 1.00 91.38 256 VAL A O 1
ATOM 1921 N N . LEU A 1 257 ? 18.013 -3.233 -58.787 1.00 91.62 257 LEU A N 1
ATOM 1922 C CA . LEU A 1 257 ? 17.760 -4.444 -57.997 1.00 91.62 257 LEU A CA 1
ATOM 1923 C C . LEU A 1 257 ? 18.129 -4.257 -56.520 1.00 91.62 257 LEU A C 1
ATOM 1925 O O . LEU A 1 257 ? 17.342 -4.609 -55.647 1.00 91.62 257 LEU A O 1
ATOM 1929 N N . MET A 1 258 ? 19.279 -3.644 -56.229 1.00 91.00 258 MET A N 1
ATOM 1930 C CA . MET A 1 258 ? 19.692 -3.365 -54.848 1.00 91.00 258 MET A CA 1
ATOM 1931 C C . MET A 1 258 ? 18.759 -2.362 -54.161 1.00 91.00 258 MET A C 1
ATOM 1933 O O . MET A 1 258 ? 18.449 -2.524 -52.983 1.00 91.00 258 MET A O 1
ATOM 1937 N N . ALA A 1 259 ? 18.282 -1.347 -54.890 1.00 91.69 259 ALA A N 1
ATOM 1938 C CA . ALA A 1 259 ? 17.289 -0.409 -54.374 1.00 91.69 259 ALA A CA 1
ATOM 1939 C C . ALA A 1 259 ? 15.957 -1.113 -54.069 1.00 91.69 259 ALA A C 1
ATOM 1941 O O . ALA A 1 259 ? 15.391 -0.889 -53.004 1.00 91.69 259 ALA A O 1
ATOM 1942 N N . ALA A 1 260 ? 15.494 -2.006 -54.950 1.00 90.88 260 ALA A N 1
ATOM 1943 C CA . ALA A 1 260 ? 14.282 -2.796 -54.736 1.00 90.88 260 ALA A CA 1
ATOM 1944 C C . ALA A 1 260 ? 14.411 -3.779 -53.556 1.00 90.88 260 ALA A C 1
ATOM 1946 O O . ALA A 1 260 ? 13.468 -3.956 -52.788 1.00 90.88 260 ALA A O 1
ATOM 1947 N N . GLU A 1 261 ? 15.579 -4.398 -53.361 1.00 92.38 261 GLU A N 1
ATOM 1948 C CA . GLU A 1 261 ? 15.833 -5.209 -52.164 1.00 92.38 261 GLU A CA 1
ATOM 1949 C C . GLU A 1 261 ? 15.825 -4.367 -50.887 1.00 92.38 261 GLU A C 1
ATOM 1951 O O . GLU A 1 261 ? 15.310 -4.810 -49.860 1.00 92.38 261 GLU A O 1
ATOM 1956 N N . HIS A 1 262 ? 16.397 -3.162 -50.929 1.00 89.44 262 HIS A N 1
ATOM 1957 C CA . HIS A 1 262 ? 16.418 -2.272 -49.774 1.00 89.44 262 HIS A CA 1
ATOM 1958 C C . HIS A 1 262 ? 15.008 -1.841 -49.375 1.00 89.44 262 HIS A C 1
ATOM 1960 O O . HIS A 1 262 ? 14.655 -1.957 -48.203 1.00 89.44 262 HIS A O 1
ATOM 1966 N N . THR A 1 263 ? 14.184 -1.426 -50.342 1.00 92.50 263 THR A N 1
ATOM 1967 C CA . THR A 1 263 ? 12.790 -1.048 -50.076 1.00 92.50 263 THR A CA 1
ATOM 1968 C C . THR A 1 263 ? 11.975 -2.232 -49.565 1.00 92.50 263 THR A C 1
ATOM 1970 O O . THR A 1 263 ? 11.171 -2.059 -48.653 1.00 92.50 263 THR A O 1
ATOM 1973 N N . ARG A 1 264 ? 12.219 -3.452 -50.069 1.00 93.19 264 ARG A N 1
ATOM 1974 C CA . ARG A 1 264 ? 11.574 -4.666 -49.547 1.00 93.19 264 ARG A CA 1
ATOM 1975 C C . ARG A 1 264 ? 11.960 -4.941 -48.093 1.00 93.19 264 ARG A C 1
ATOM 1977 O O . ARG A 1 264 ? 11.079 -5.145 -47.268 1.00 93.19 264 ARG A O 1
ATOM 1984 N N . ARG A 1 265 ? 13.254 -4.879 -47.756 1.00 92.94 265 ARG A N 1
ATOM 1985 C CA . ARG A 1 265 ? 13.732 -5.040 -46.368 1.00 92.94 265 ARG A CA 1
ATOM 1986 C C . ARG A 1 265 ? 13.218 -3.933 -45.447 1.00 92.94 265 ARG A C 1
ATOM 1988 O O . ARG A 1 265 ? 13.016 -4.160 -44.260 1.00 92.94 265 ARG A O 1
ATOM 1995 N N . GLU A 1 266 ? 13.040 -2.716 -45.952 1.00 91.00 266 GLU A N 1
ATOM 1996 C CA . GLU A 1 266 ? 12.420 -1.625 -45.195 1.00 91.00 266 GLU A CA 1
ATOM 1997 C C . GLU A 1 266 ? 10.942 -1.876 -44.922 1.00 91.00 266 GLU A C 1
ATOM 1999 O O . GLU A 1 266 ? 10.521 -1.691 -43.782 1.00 91.00 266 GLU A O 1
ATOM 2004 N N . ALA A 1 267 ? 10.192 -2.357 -45.913 1.00 91.75 267 ALA A N 1
ATOM 2005 C CA . ALA A 1 267 ? 8.798 -2.745 -45.735 1.00 91.75 267 ALA A CA 1
ATOM 2006 C C . ALA A 1 267 ? 8.654 -3.905 -44.735 1.00 91.75 267 ALA A C 1
ATOM 2008 O O . ALA A 1 267 ? 7.844 -3.811 -43.818 1.00 91.75 267 ALA A O 1
ATOM 2009 N N . GLU A 1 268 ? 9.492 -4.944 -44.841 1.00 93.38 268 GLU A N 1
ATOM 2010 C CA . GLU A 1 268 ? 9.539 -6.061 -43.880 1.00 93.38 268 GLU A CA 1
ATOM 2011 C C . GLU A 1 268 ? 9.821 -5.552 -42.452 1.00 93.38 268 GLU A C 1
ATOM 2013 O O . GLU A 1 268 ? 9.098 -5.882 -41.519 1.00 93.38 268 GLU A O 1
ATOM 2018 N N . ARG A 1 269 ? 10.801 -4.651 -42.274 1.00 93.19 269 ARG A N 1
ATOM 2019 C CA . ARG A 1 269 ? 11.089 -4.049 -40.957 1.00 93.19 269 ARG A CA 1
ATOM 2020 C C . ARG A 1 269 ? 9.933 -3.215 -40.407 1.00 93.19 269 ARG A C 1
ATOM 2022 O O . ARG A 1 269 ? 9.717 -3.216 -39.198 1.00 93.19 269 ARG A O 1
ATOM 2029 N N . GLN A 1 270 ? 9.235 -2.462 -41.255 1.00 91.75 270 GLN A N 1
ATOM 2030 C CA . GLN A 1 270 ? 8.074 -1.676 -40.830 1.00 91.75 270 GLN A CA 1
ATOM 2031 C C . GLN A 1 270 ? 6.915 -2.581 -40.414 1.00 91.75 270 GLN A C 1
ATOM 2033 O O . GLN A 1 270 ? 6.286 -2.313 -39.391 1.00 91.75 270 GLN A O 1
ATOM 2038 N N . GLN A 1 271 ? 6.689 -3.670 -41.150 1.00 92.62 271 GLN A N 1
ATOM 2039 C CA . GLN A 1 271 ? 5.690 -4.674 -40.806 1.00 92.62 271 GLN A CA 1
ATOM 2040 C C . GLN A 1 271 ? 6.019 -5.352 -39.470 1.00 92.62 271 GLN A C 1
ATOM 2042 O O . GLN A 1 271 ? 5.172 -5.377 -38.584 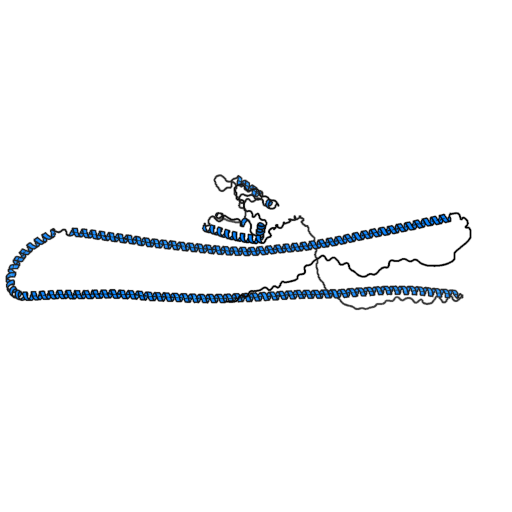1.00 92.62 271 GLN A O 1
ATOM 2047 N N . ASP A 1 272 ? 7.269 -5.773 -39.257 1.00 92.94 272 ASP A N 1
ATOM 2048 C CA . ASP A 1 272 ? 7.706 -6.370 -37.987 1.00 92.94 272 ASP A CA 1
ATOM 2049 C C . ASP A 1 272 ? 7.506 -5.424 -36.792 1.00 92.94 272 ASP A C 1
ATOM 2051 O O . ASP A 1 272 ? 7.184 -5.858 -35.684 1.00 92.94 272 ASP A O 1
ATOM 2055 N N . LEU A 1 273 ? 7.741 -4.121 -36.980 1.00 92.81 273 LEU A N 1
ATOM 2056 C CA . LEU A 1 273 ? 7.511 -3.118 -35.937 1.00 92.81 273 LEU A CA 1
ATOM 2057 C C . LEU A 1 273 ? 6.020 -2.929 -35.656 1.00 92.81 273 LEU A C 1
ATOM 2059 O O . LEU A 1 273 ? 5.640 -2.801 -34.492 1.00 92.81 273 LEU A O 1
ATOM 2063 N N . TYR A 1 274 ? 5.190 -2.932 -36.698 1.00 94.19 274 TYR A N 1
ATOM 2064 C CA . TYR A 1 274 ? 3.740 -2.872 -36.560 1.00 94.19 274 TYR A CA 1
ATOM 2065 C C . TYR A 1 274 ? 3.204 -4.101 -35.817 1.00 94.19 274 TYR A C 1
ATOM 2067 O O . TYR A 1 274 ? 2.481 -3.946 -34.835 1.00 94.19 274 TYR A O 1
ATOM 2075 N N . ASP A 1 275 ? 3.632 -5.303 -36.202 1.00 94.44 275 ASP A N 1
ATOM 2076 C CA . ASP A 1 275 ? 3.205 -6.558 -35.581 1.00 94.44 275 ASP A CA 1
ATOM 2077 C C . ASP A 1 275 ? 3.662 -6.646 -34.116 1.00 94.44 275 ASP A C 1
ATOM 2079 O O . ASP A 1 275 ? 2.892 -7.053 -33.244 1.00 94.44 275 ASP A O 1
ATOM 2083 N N . LYS A 1 276 ? 4.880 -6.177 -33.803 1.00 94.06 276 LYS A N 1
ATOM 2084 C CA . LYS A 1 276 ? 5.346 -6.031 -32.411 1.00 94.06 276 LYS A CA 1
ATOM 2085 C C . LYS A 1 276 ? 4.508 -5.030 -31.621 1.00 94.06 276 LYS A C 1
ATOM 2087 O O . LYS A 1 276 ? 4.205 -5.293 -30.461 1.00 94.06 276 LYS A O 1
ATOM 2092 N N . GLY A 1 277 ? 4.128 -3.907 -32.230 1.00 92.69 277 GLY A N 1
ATOM 2093 C CA . GLY A 1 277 ? 3.225 -2.933 -31.619 1.00 92.69 277 GLY A CA 1
ATOM 2094 C C . GLY A 1 277 ? 1.851 -3.538 -31.322 1.00 92.69 277 GLY A C 1
ATOM 2095 O O . GLY A 1 277 ? 1.354 -3.411 -30.209 1.00 92.69 277 GLY A O 1
ATOM 2096 N N . GLN A 1 278 ? 1.278 -4.277 -32.273 1.00 93.25 278 GLN A N 1
ATOM 2097 C CA . GLN A 1 278 ? 0.002 -4.977 -32.097 1.00 93.25 278 GLN A CA 1
ATOM 2098 C C . GLN A 1 278 ? 0.075 -6.060 -31.016 1.00 93.25 278 GLN A C 1
ATOM 2100 O O . GLN A 1 278 ? -0.836 -6.178 -30.201 1.00 93.25 278 GLN A O 1
ATOM 2105 N N . ALA A 1 279 ? 1.168 -6.823 -30.956 1.00 92.00 279 ALA A N 1
ATOM 2106 C CA . ALA A 1 279 ? 1.379 -7.810 -29.900 1.00 92.00 279 ALA A CA 1
ATOM 2107 C C . ALA A 1 279 ? 1.460 -7.160 -28.508 1.00 92.00 279 ALA A C 1
ATOM 2109 O O . ALA A 1 279 ? 0.913 -7.701 -27.551 1.00 92.00 279 ALA A O 1
ATOM 2110 N N . GLN A 1 280 ? 2.091 -5.986 -28.392 1.00 91.44 280 GLN A N 1
ATOM 2111 C CA . GLN A 1 280 ? 2.116 -5.227 -27.137 1.00 91.44 280 GLN A CA 1
ATOM 2112 C C . GLN A 1 280 ? 0.729 -4.722 -26.736 1.00 91.44 280 GLN A C 1
ATOM 2114 O O . GLN A 1 280 ? 0.394 -4.785 -25.557 1.00 91.44 280 GLN A O 1
ATOM 2119 N N . VAL A 1 281 ? -0.080 -4.262 -27.696 1.00 92.38 281 VAL A N 1
ATOM 2120 C CA . VAL A 1 281 ? -1.467 -3.849 -27.435 1.00 92.38 281 VAL A CA 1
ATOM 2121 C C . VAL A 1 281 ? -2.297 -5.030 -26.934 1.00 92.38 281 VAL A C 1
ATOM 2123 O O . VAL A 1 281 ? -2.925 -4.907 -25.890 1.00 92.38 281 VAL A O 1
ATOM 2126 N N . ARG A 1 282 ? -2.225 -6.196 -27.591 1.00 94.25 282 ARG A N 1
ATOM 2127 C CA . ARG A 1 282 ? -2.937 -7.407 -27.137 1.00 94.25 282 ARG A CA 1
ATOM 2128 C C . ARG A 1 282 ? -2.521 -7.836 -25.734 1.00 94.25 282 ARG A C 1
ATOM 2130 O O . ARG A 1 282 ? -3.373 -8.135 -24.911 1.00 94.25 282 ARG A O 1
ATOM 2137 N N . LEU A 1 283 ? -1.221 -7.815 -25.440 1.00 92.62 283 LEU A N 1
ATOM 2138 C CA . LEU A 1 283 ? -0.716 -8.177 -24.115 1.00 92.62 283 LEU A CA 1
ATOM 2139 C C . LEU A 1 283 ? -1.151 -7.169 -23.037 1.00 92.62 283 LEU A C 1
ATOM 2141 O O . LEU A 1 283 ? -1.403 -7.555 -21.898 1.00 92.62 283 LEU A O 1
ATOM 2145 N N . ALA A 1 284 ? -1.270 -5.886 -23.390 1.00 91.06 284 ALA A N 1
ATOM 2146 C CA . ALA A 1 284 ? -1.824 -4.868 -22.501 1.00 91.06 284 ALA A CA 1
ATOM 2147 C C . ALA A 1 284 ? -3.332 -5.067 -22.269 1.00 91.06 284 ALA A C 1
ATOM 2149 O O . ALA A 1 284 ? -3.781 -4.979 -21.131 1.00 91.06 284 ALA A O 1
ATOM 2150 N N . GLU A 1 285 ? -4.100 -5.390 -23.311 1.00 92.25 285 GLU A N 1
ATOM 2151 C CA . GLU A 1 285 ? -5.527 -5.716 -23.195 1.00 92.25 285 GLU A CA 1
ATOM 2152 C C . GLU A 1 285 ? -5.749 -6.962 -22.327 1.00 92.25 285 GLU A C 1
ATOM 2154 O O . GLU A 1 285 ? -6.577 -6.939 -21.418 1.00 92.25 285 GLU A O 1
ATOM 2159 N N . GLU A 1 286 ? -4.969 -8.025 -22.534 1.00 93.44 286 GLU A N 1
ATOM 2160 C CA . GLU A 1 286 ? -4.998 -9.226 -21.692 1.00 93.44 286 GLU A CA 1
ATOM 2161 C C . GLU A 1 286 ? -4.704 -8.882 -20.228 1.00 93.44 286 GLU A C 1
ATOM 2163 O O . GLU A 1 286 ? -5.443 -9.301 -19.337 1.00 93.44 286 GLU A O 1
ATOM 2168 N N . PHE A 1 287 ? -3.691 -8.054 -19.968 1.00 94.38 287 PHE A N 1
ATOM 2169 C CA . PHE A 1 287 ? -3.380 -7.593 -18.617 1.00 94.38 287 PHE A CA 1
ATOM 2170 C C . PHE A 1 287 ? -4.536 -6.795 -17.992 1.00 94.38 287 PHE A C 1
ATOM 2172 O O . PHE A 1 287 ? -4.929 -7.071 -16.860 1.00 94.38 287 PHE A O 1
ATOM 2179 N N . GLU A 1 288 ? -5.138 -5.858 -18.730 1.00 91.69 288 GLU A N 1
ATOM 2180 C CA . GLU A 1 288 ? -6.297 -5.102 -18.245 1.00 91.69 288 GLU A CA 1
ATOM 2181 C C . GLU A 1 288 ? -7.502 -6.004 -17.957 1.00 91.69 288 GLU A C 1
ATOM 2183 O O . GLU A 1 288 ? -8.193 -5.808 -16.956 1.00 91.69 288 GLU A O 1
ATOM 2188 N N . THR A 1 289 ? -7.771 -6.998 -18.807 1.00 93.00 289 THR A N 1
ATOM 2189 C CA . THR A 1 289 ? -8.868 -7.949 -18.572 1.00 93.00 289 THR A CA 1
ATOM 2190 C C . THR A 1 289 ? -8.618 -8.808 -17.336 1.00 93.00 289 THR A C 1
ATOM 2192 O O . THR A 1 289 ? -9.539 -9.001 -16.544 1.00 93.00 289 THR A O 1
ATOM 2195 N N . GLN A 1 290 ? -7.378 -9.250 -17.113 1.00 92.31 290 GLN A N 1
ATOM 2196 C CA . GLN A 1 290 ? -6.994 -9.985 -15.908 1.00 92.31 290 GLN A CA 1
ATOM 2197 C C . GLN A 1 290 ? -7.111 -9.119 -14.653 1.00 92.31 290 GLN A C 1
ATOM 2199 O O . GLN A 1 290 ? -7.615 -9.593 -13.638 1.00 92.31 290 GLN A O 1
ATOM 2204 N N . GLU A 1 291 ? -6.708 -7.847 -14.706 1.00 92.31 291 GLU A N 1
ATOM 2205 C CA . GLU A 1 291 ? -6.883 -6.934 -13.573 1.00 92.31 291 GLU A CA 1
ATOM 2206 C C . GLU A 1 291 ? -8.360 -6.669 -13.266 1.00 92.31 291 GLU A C 1
ATOM 2208 O O . GLU A 1 291 ? -8.732 -6.631 -12.092 1.00 92.31 291 GLU A O 1
ATOM 2213 N N . ARG A 1 292 ? -9.213 -6.533 -14.291 1.00 91.69 292 ARG A N 1
ATOM 2214 C CA . ARG A 1 292 ? -10.667 -6.401 -14.104 1.00 91.69 292 ARG A CA 1
ATOM 2215 C C . ARG A 1 292 ? -11.261 -7.658 -13.478 1.00 91.69 292 ARG A C 1
ATOM 2217 O O . ARG A 1 292 ? -11.961 -7.538 -12.479 1.00 91.69 292 ARG A O 1
ATOM 2224 N N . HIS A 1 293 ? -10.914 -8.841 -13.982 1.00 92.25 293 HIS A N 1
ATOM 2225 C CA . HIS A 1 293 ? -11.371 -10.108 -13.409 1.00 92.25 293 HIS A CA 1
ATOM 2226 C C . HIS A 1 293 ? -10.905 -10.273 -11.955 1.00 92.25 293 HIS A C 1
ATOM 2228 O O . HIS A 1 293 ? -11.700 -10.581 -11.075 1.00 92.25 293 HIS A O 1
ATOM 2234 N N . ALA A 1 294 ? -9.637 -9.975 -11.662 1.00 92.81 294 ALA A N 1
ATOM 2235 C CA . ALA A 1 294 ? -9.111 -10.020 -10.299 1.00 92.81 294 ALA A CA 1
ATOM 2236 C C . ALA A 1 294 ? -9.780 -8.985 -9.375 1.00 92.81 294 ALA A C 1
ATOM 2238 O O . ALA A 1 294 ? -9.928 -9.222 -8.175 1.00 92.81 294 ALA A O 1
ATOM 2239 N N . ALA A 1 295 ? -10.175 -7.822 -9.900 1.00 89.94 295 ALA A N 1
ATOM 2240 C CA . ALA A 1 295 ? -10.944 -6.834 -9.148 1.00 89.94 295 ALA A CA 1
ATOM 2241 C C . ALA A 1 295 ? -12.379 -7.315 -8.875 1.00 89.94 295 ALA A C 1
ATOM 2243 O O . ALA A 1 295 ? -12.870 -7.135 -7.762 1.00 89.94 295 ALA A O 1
ATOM 2244 N N . GLU A 1 296 ? -13.021 -7.961 -9.848 1.00 91.81 296 GLU A N 1
ATOM 2245 C CA . GLU A 1 296 ? -14.342 -8.578 -9.696 1.00 91.81 296 GLU A CA 1
ATOM 2246 C C . GLU A 1 296 ? -14.319 -9.721 -8.674 1.00 91.81 296 GLU A C 1
ATOM 2248 O O . GLU A 1 296 ? -15.177 -9.757 -7.795 1.00 91.81 296 GLU A O 1
ATOM 2253 N N . GLU A 1 297 ? -13.307 -10.590 -8.702 1.00 93.12 297 GLU A N 1
ATOM 2254 C CA . GLU A 1 297 ? -13.118 -11.648 -7.699 1.00 93.12 297 GLU A CA 1
ATOM 2255 C C . GLU A 1 297 ? -12.934 -11.077 -6.289 1.00 93.12 297 GLU A C 1
ATOM 2257 O O . GLU A 1 297 ? -13.541 -11.566 -5.338 1.00 93.12 297 GLU A O 1
ATOM 2262 N N . ARG A 1 298 ? -12.136 -10.010 -6.137 1.00 91.44 298 ARG A N 1
ATOM 2263 C CA . ARG A 1 298 ? -11.968 -9.328 -4.841 1.00 91.44 298 ARG A CA 1
ATOM 2264 C C . ARG A 1 298 ? -13.274 -8.726 -4.348 1.00 91.44 298 ARG A C 1
ATOM 2266 O O . ARG A 1 298 ? -13.574 -8.833 -3.164 1.00 91.44 298 ARG A O 1
ATOM 2273 N N . PHE A 1 299 ? -14.043 -8.115 -5.244 1.00 93.25 299 PHE A N 1
ATOM 2274 C CA . PHE A 1 299 ? -15.346 -7.559 -4.906 1.00 93.25 299 PHE A CA 1
ATOM 2275 C C . PHE A 1 299 ? -16.332 -8.658 -4.492 1.00 93.25 299 PHE A C 1
ATOM 2277 O O . PHE A 1 299 ? -17.013 -8.521 -3.480 1.00 93.25 299 PHE A O 1
ATOM 2284 N N . GLN A 1 300 ? -16.378 -9.776 -5.217 1.00 93.00 300 GLN A N 1
ATOM 2285 C CA . GLN A 1 300 ? -17.209 -10.923 -4.846 1.00 93.00 300 GLN A CA 1
ATOM 2286 C C . GLN A 1 300 ? -16.789 -11.515 -3.496 1.00 93.00 300 GLN A C 1
ATOM 2288 O O . GLN A 1 300 ? -17.650 -11.798 -2.667 1.00 93.00 300 GLN A O 1
ATOM 2293 N N . ALA A 1 301 ? -15.485 -11.645 -3.240 1.00 92.56 301 ALA A N 1
ATOM 2294 C CA . ALA A 1 301 ? -14.971 -12.103 -1.953 1.00 92.56 301 ALA A CA 1
ATOM 2295 C C . ALA A 1 301 ? -15.365 -11.157 -0.806 1.00 92.56 301 ALA A C 1
ATOM 2297 O O . ALA A 1 301 ? -15.824 -11.626 0.233 1.00 92.56 301 ALA A O 1
ATOM 2298 N N . GLU A 1 302 ? -15.265 -9.839 -1.008 1.00 93.44 302 GLU A N 1
ATOM 2299 C CA . GLU A 1 302 ? -15.710 -8.835 -0.031 1.00 93.44 302 GLU A CA 1
ATOM 2300 C C . GLU A 1 302 ? -17.223 -8.926 0.223 1.00 93.44 302 GLU A C 1
ATOM 2302 O O . GLU A 1 302 ? -17.665 -8.859 1.368 1.00 93.44 302 GLU A O 1
ATOM 2307 N N . MET A 1 303 ? -18.029 -9.148 -0.819 1.00 92.88 303 MET A N 1
ATOM 2308 C CA . MET A 1 303 ? -19.474 -9.342 -0.672 1.00 92.88 303 MET A CA 1
ATOM 2309 C C . MET A 1 303 ? -19.811 -10.601 0.135 1.00 92.88 303 MET A C 1
ATOM 2311 O O . MET A 1 303 ? -20.670 -10.541 1.015 1.00 92.88 303 MET A O 1
ATOM 2315 N N . VAL A 1 304 ? -19.114 -11.715 -0.108 1.00 95.19 304 VAL A N 1
ATOM 2316 C CA . VAL A 1 304 ? -19.274 -12.950 0.677 1.00 95.19 304 VAL A CA 1
ATOM 2317 C C . VAL A 1 304 ? -18.847 -12.734 2.130 1.00 95.19 304 VAL A C 1
ATOM 2319 O O . VAL A 1 304 ? -19.549 -13.168 3.042 1.00 95.19 304 VAL A O 1
ATOM 2322 N N . GLU A 1 305 ? -17.743 -12.026 2.372 1.00 93.00 305 GLU A N 1
ATOM 2323 C CA . GLU A 1 305 ? -17.287 -11.701 3.728 1.00 93.00 305 GLU A CA 1
ATOM 2324 C C . GLU A 1 305 ? -18.310 -10.823 4.467 1.00 93.00 305 GLU A C 1
ATOM 2326 O O . GLU A 1 305 ? -18.636 -11.081 5.626 1.00 93.00 305 GLU A O 1
ATOM 2331 N N . LEU A 1 306 ? -18.895 -9.828 3.793 1.00 90.56 306 LEU A N 1
ATOM 2332 C CA . LEU A 1 306 ? -19.964 -9.001 4.358 1.00 90.56 306 LEU A CA 1
ATOM 2333 C C . LEU A 1 306 ? -21.231 -9.812 4.665 1.00 90.56 306 LEU A C 1
ATOM 2335 O O . LEU A 1 306 ? -21.892 -9.566 5.679 1.00 90.56 306 LEU A O 1
ATOM 2339 N N . GLU A 1 307 ? -21.583 -10.784 3.823 1.00 92.69 307 GLU A N 1
ATOM 2340 C CA . GLU A 1 307 ? -22.696 -11.700 4.086 1.00 92.69 307 GLU A CA 1
ATOM 2341 C C . GLU A 1 307 ? -22.420 -12.611 5.286 1.00 92.69 307 GLU A C 1
ATOM 2343 O O . GLU A 1 307 ? -23.302 -12.769 6.134 1.00 92.69 307 GLU A O 1
ATOM 2348 N N . GLN A 1 308 ? -21.199 -13.135 5.416 1.00 93.56 308 GLN A N 1
ATOM 2349 C CA . GLN A 1 308 ? -20.770 -13.914 6.581 1.00 93.56 308 GLN A CA 1
ATOM 2350 C C . GLN A 1 308 ? -20.829 -13.074 7.858 1.00 93.56 308 GLN A C 1
ATOM 2352 O O . GLN A 1 308 ? -21.479 -13.472 8.822 1.00 93.56 308 GLN A O 1
ATOM 2357 N N . GLN A 1 309 ? -20.280 -11.858 7.844 1.00 89.38 309 GLN A N 1
ATOM 2358 C CA . GLN A 1 309 ? -20.363 -10.933 8.979 1.00 89.38 309 GLN A CA 1
ATOM 2359 C C . GLN A 1 309 ? -21.819 -10.618 9.356 1.00 89.38 309 GLN A C 1
ATOM 2361 O O . GLN A 1 309 ? -22.161 -10.502 10.536 1.00 89.38 309 GLN A O 1
ATOM 2366 N N . ARG A 1 310 ? -22.714 -10.497 8.367 1.00 93.69 310 ARG A N 1
ATOM 2367 C CA . ARG A 1 310 ? -24.148 -10.302 8.611 1.00 93.69 310 ARG A CA 1
ATOM 2368 C C . ARG A 1 310 ? -24.785 -11.533 9.258 1.00 93.69 310 ARG A C 1
ATOM 2370 O O . ARG A 1 310 ? -25.623 -11.360 10.146 1.00 93.69 310 ARG A O 1
ATOM 2377 N N . GLN A 1 311 ? -24.419 -12.741 8.838 1.00 93.12 311 GLN A N 1
ATOM 2378 C CA . GLN A 1 311 ? -24.899 -13.988 9.438 1.00 93.12 311 GLN A CA 1
ATOM 2379 C C . GLN A 1 311 ? -24.388 -14.149 10.873 1.00 93.12 311 GLN A C 1
ATOM 2381 O O . GLN A 1 311 ? -25.202 -14.324 11.779 1.00 93.12 311 GLN A O 1
ATOM 2386 N N . GLU A 1 312 ? -23.092 -13.953 11.113 1.00 92.69 312 GLU A N 1
ATOM 2387 C CA . GLU A 1 312 ? -22.496 -13.973 12.453 1.00 92.69 312 GLU A CA 1
ATOM 2388 C C . GLU A 1 312 ? -23.154 -12.943 13.380 1.00 92.69 312 GLU A C 1
ATOM 2390 O O . GLU A 1 312 ? -23.471 -13.235 14.534 1.00 92.69 312 GLU A O 1
ATOM 2395 N N . ALA A 1 313 ? -23.446 -11.739 12.877 1.00 90.81 313 ALA A N 1
ATOM 2396 C CA . ALA A 1 313 ? -24.161 -10.723 13.643 1.00 90.81 313 ALA A CA 1
ATOM 2397 C C . ALA A 1 313 ? -25.604 -11.140 13.982 1.00 90.81 313 ALA A C 1
ATOM 2399 O O . ALA A 1 313 ? -26.114 -10.784 15.050 1.00 90.81 313 ALA A O 1
ATOM 2400 N N . LEU A 1 314 ? -26.283 -11.881 13.100 1.00 92.81 314 LEU A N 1
ATOM 2401 C CA . LEU A 1 314 ? -27.615 -12.430 13.368 1.00 92.81 314 LEU A CA 1
ATOM 2402 C C . LEU A 1 314 ? -27.562 -13.571 14.390 1.00 92.81 314 LEU A C 1
ATOM 2404 O O . LEU A 1 314 ? -28.398 -13.609 15.292 1.00 92.81 314 LEU A O 1
ATOM 2408 N N . GLU A 1 315 ? -26.574 -14.457 14.311 1.00 92.25 315 GLU A N 1
ATOM 2409 C CA . GLU A 1 315 ? -26.361 -15.532 15.289 1.00 92.25 315 GLU A CA 1
ATOM 2410 C C . GLU A 1 315 ? -25.958 -14.988 16.665 1.00 92.25 315 GLU A C 1
ATOM 2412 O O . GLU A 1 315 ? -26.485 -15.415 17.696 1.00 92.25 315 GLU A O 1
ATOM 2417 N N . ALA A 1 316 ? -25.113 -13.957 16.701 1.00 90.81 316 ALA A N 1
ATOM 2418 C CA . ALA A 1 316 ? -24.784 -13.231 17.922 1.00 90.81 316 ALA A CA 1
ATOM 2419 C C . ALA A 1 316 ? -26.028 -12.577 18.546 1.00 90.81 316 ALA A C 1
ATOM 2421 O O . ALA A 1 316 ? -26.193 -12.591 19.766 1.00 90.81 316 ALA A O 1
ATOM 2422 N N . LYS A 1 317 ? -26.946 -12.037 17.733 1.00 92.06 317 LYS A N 1
ATOM 2423 C CA . LYS A 1 317 ? -28.233 -11.529 18.233 1.00 92.06 317 LYS A CA 1
ATOM 2424 C C . LYS A 1 317 ? -29.118 -12.646 18.782 1.00 92.06 317 LYS A C 1
ATOM 2426 O O . LYS A 1 317 ? -29.648 -12.486 19.878 1.00 92.06 317 LYS A O 1
ATOM 2431 N N . ARG A 1 318 ? -29.229 -13.780 18.081 1.00 92.69 318 ARG A N 1
ATOM 2432 C CA . ARG A 1 318 ? -30.003 -14.946 18.544 1.00 92.69 318 ARG A CA 1
ATOM 2433 C C . ARG A 1 318 ? -29.474 -15.491 19.868 1.00 92.69 318 ARG A C 1
ATOM 2435 O O . ARG A 1 318 ? -30.241 -15.636 20.811 1.00 92.69 318 ARG A O 1
ATOM 2442 N N . SER A 1 319 ? -28.163 -15.688 19.992 1.00 91.56 319 SER A N 1
ATOM 2443 C CA . SER A 1 319 ? -27.551 -16.135 21.252 1.00 91.56 319 SER A CA 1
ATOM 2444 C C . SER A 1 319 ? -27.748 -15.119 22.387 1.00 91.56 319 SER A C 1
ATOM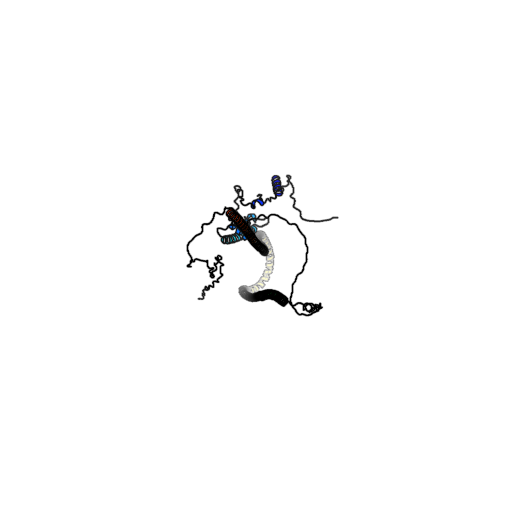 2446 O O . SER A 1 319 ? -28.046 -15.496 23.522 1.00 91.56 319 SER A O 1
ATOM 2448 N N . GLN A 1 320 ? -27.673 -13.813 22.105 1.00 89.75 320 GLN A N 1
ATOM 2449 C CA . GLN A 1 320 ? -28.014 -12.782 23.090 1.00 89.75 320 GLN A CA 1
ATOM 2450 C C . GLN A 1 320 ? -29.483 -12.854 23.526 1.00 89.75 320 GLN A C 1
ATOM 2452 O O . GLN A 1 320 ? -29.760 -12.743 24.722 1.00 89.75 320 GLN A O 1
ATOM 2457 N N . GLU A 1 321 ? -30.418 -13.055 22.601 1.00 90.69 321 GLU A N 1
ATOM 2458 C CA . GLU A 1 321 ? -31.839 -13.244 22.908 1.00 90.69 321 GLU A CA 1
ATOM 2459 C C . GLU A 1 321 ? -32.077 -14.508 23.740 1.00 90.69 321 GLU A C 1
ATOM 2461 O O . GLU A 1 321 ? -32.761 -14.442 24.760 1.00 90.69 321 GLU A O 1
ATOM 2466 N N . GLU A 1 322 ? -31.435 -15.626 23.405 1.00 92.31 322 GLU A N 1
ATOM 2467 C CA . GLU A 1 322 ? -31.493 -16.858 24.196 1.00 92.31 322 GLU A CA 1
ATOM 2468 C C . GLU A 1 322 ? -30.972 -16.641 25.620 1.00 92.31 322 GLU A C 1
ATOM 2470 O O . GLU A 1 322 ? -31.648 -16.995 26.591 1.00 92.31 322 GLU A O 1
ATOM 2475 N N . THR A 1 323 ? -29.819 -15.981 25.788 1.00 89.81 323 THR A N 1
ATOM 2476 C CA . THR A 1 323 ? -29.305 -15.674 27.134 1.00 89.81 323 THR A CA 1
ATOM 2477 C C . THR A 1 323 ? -30.226 -14.732 27.912 1.00 89.81 323 THR A C 1
ATOM 2479 O O . THR A 1 323 ? -30.341 -14.859 29.135 1.00 89.81 323 THR A O 1
ATOM 2482 N N . ARG A 1 324 ? -30.914 -13.803 27.233 1.00 91.62 324 ARG A N 1
ATOM 2483 C CA . ARG A 1 324 ? -31.936 -12.943 27.848 1.00 91.62 324 ARG A CA 1
ATOM 2484 C C . ARG A 1 324 ? -33.142 -13.755 28.299 1.00 91.62 324 ARG A C 1
ATOM 2486 O O . ARG A 1 324 ? -33.546 -13.598 29.447 1.00 91.62 324 ARG A O 1
ATOM 2493 N N . LEU A 1 325 ? -33.654 -14.654 27.461 1.00 91.94 325 LEU A N 1
ATOM 2494 C CA . LEU A 1 325 ? -34.775 -15.534 27.800 1.00 91.94 325 LEU A CA 1
ATOM 2495 C C . LEU A 1 325 ? -34.432 -16.467 28.968 1.00 91.94 325 LEU A C 1
ATOM 2497 O O . LEU A 1 325 ? -35.262 -16.676 29.851 1.00 91.94 325 LEU A O 1
ATOM 2501 N N . VAL A 1 326 ? -33.208 -16.999 29.025 1.00 92.69 326 VAL A N 1
ATOM 2502 C CA . VAL A 1 326 ? -32.740 -17.809 30.164 1.00 92.69 326 VAL A CA 1
ATOM 2503 C C . VAL A 1 326 ? -32.714 -16.979 31.447 1.00 92.69 326 VAL A C 1
ATOM 2505 O O . VAL A 1 326 ? -33.250 -17.416 32.467 1.00 92.69 326 VAL A O 1
ATOM 2508 N N . LYS A 1 327 ? -32.155 -15.763 31.405 1.00 91.31 327 LYS A N 1
ATOM 2509 C CA . LYS A 1 327 ? -32.168 -14.846 32.556 1.00 91.31 327 LYS A CA 1
ATOM 2510 C C . LYS A 1 327 ? -33.594 -14.498 32.971 1.00 91.31 327 LYS A C 1
ATOM 2512 O O . LYS A 1 327 ? -33.901 -14.520 34.157 1.00 91.31 327 LYS A O 1
ATOM 2517 N N . GLU A 1 328 ? -34.482 -14.228 32.021 1.00 92.25 328 GLU A N 1
ATOM 2518 C CA . GLU A 1 328 ? -35.882 -13.926 32.302 1.00 92.25 328 GLU A CA 1
ATOM 2519 C C . GLU A 1 328 ? -36.579 -15.105 32.992 1.00 92.25 328 GLU A C 1
ATOM 2521 O O . GLU A 1 328 ? -37.159 -14.917 34.064 1.00 92.25 328 GLU A O 1
ATOM 2526 N N . LYS A 1 329 ? -36.420 -16.334 32.479 1.00 93.25 329 LYS A N 1
ATOM 2527 C CA . LYS A 1 329 ? -36.914 -17.560 33.132 1.00 93.25 329 LYS A CA 1
ATOM 2528 C C . LYS A 1 329 ? -36.386 -17.691 34.562 1.00 93.25 329 LYS A C 1
ATOM 2530 O O . LYS A 1 329 ? -37.182 -17.886 35.480 1.00 93.25 329 LYS A O 1
ATOM 2535 N N . GLN A 1 330 ? -35.086 -17.480 34.778 1.00 91.88 330 GLN A N 1
ATOM 2536 C CA . GLN A 1 330 ? -34.488 -17.488 36.119 1.00 91.88 330 GLN A CA 1
ATOM 2537 C C . GLN A 1 330 ? -35.094 -16.412 37.032 1.00 91.88 330 GLN A C 1
ATOM 2539 O O . GLN A 1 330 ? -35.392 -16.690 38.194 1.00 91.88 330 GLN A O 1
ATOM 2544 N N . THR A 1 331 ? -35.340 -15.196 36.530 1.00 90.81 331 THR A N 1
ATOM 2545 C CA . THR A 1 331 ? -35.988 -14.145 37.333 1.00 90.81 331 THR A CA 1
ATOM 2546 C C . THR A 1 331 ? -37.438 -14.477 37.674 1.00 90.81 331 THR A C 1
ATOM 2548 O O . THR A 1 331 ? -37.881 -14.183 38.786 1.00 90.81 331 THR A O 1
ATOM 2551 N N . VAL A 1 332 ? -38.184 -15.103 36.759 1.00 93.19 332 VAL A N 1
ATOM 2552 C CA . VAL A 1 332 ? -39.563 -15.546 37.001 1.00 93.19 332 VAL A CA 1
ATOM 2553 C C . VAL A 1 332 ? -39.586 -16.661 38.044 1.00 93.19 332 VAL A C 1
ATOM 2555 O O . VAL A 1 332 ? -40.390 -16.605 38.975 1.00 93.19 332 VAL A O 1
ATOM 2558 N N . GLU A 1 333 ? -38.688 -17.640 37.946 1.00 93.88 333 GLU A N 1
ATOM 2559 C CA . GLU A 1 333 ? -38.544 -18.696 38.952 1.00 93.88 333 GLU A CA 1
ATOM 2560 C C . GLU A 1 333 ? -38.142 -18.141 40.317 1.00 93.88 333 GLU A C 1
ATOM 2562 O O . GLU A 1 333 ? -38.727 -18.525 41.330 1.00 93.88 333 GLU A O 1
ATOM 2567 N N . TRP A 1 334 ? -37.198 -17.199 40.359 1.00 92.50 334 TRP A N 1
ATOM 2568 C CA . TRP A 1 334 ? -36.807 -16.531 41.596 1.00 92.50 334 TRP A CA 1
ATOM 2569 C C . TRP A 1 334 ? -37.991 -15.785 42.218 1.00 92.50 334 TRP A C 1
ATOM 2571 O O . TRP A 1 334 ? -38.301 -16.012 43.384 1.00 92.50 334 TRP A O 1
ATOM 2581 N N . LYS A 1 335 ? -38.741 -15.000 41.429 1.00 92.69 335 LYS A N 1
ATOM 2582 C CA . LYS A 1 335 ? -39.970 -14.328 41.886 1.00 92.69 335 LYS A CA 1
ATOM 2583 C C . LYS A 1 335 ? -41.004 -15.321 42.425 1.00 92.69 335 LYS A C 1
ATOM 2585 O O . LYS A 1 335 ? -41.603 -15.049 43.464 1.00 92.69 335 LYS A O 1
ATOM 2590 N N . LYS A 1 336 ? -41.201 -16.470 41.764 1.00 94.06 336 LYS A N 1
ATOM 2591 C CA . LYS A 1 336 ? -42.096 -17.542 42.239 1.00 94.06 336 LYS A CA 1
ATOM 2592 C C . LYS A 1 336 ? -41.621 -18.122 43.574 1.00 94.06 336 LYS A C 1
ATOM 2594 O O . LYS A 1 336 ? -42.430 -18.229 44.493 1.00 94.06 336 LYS A O 1
ATOM 2599 N N . LYS A 1 337 ? -40.326 -18.426 43.714 1.00 93.44 337 LYS A N 1
ATOM 2600 C CA . LYS A 1 337 ? -39.730 -18.914 44.972 1.00 93.44 337 LYS A CA 1
ATOM 2601 C C . LYS A 1 337 ? -39.891 -17.893 46.097 1.00 93.44 337 LYS A C 1
ATOM 2603 O O . LYS A 1 337 ? -40.393 -18.235 47.163 1.00 93.44 337 LYS A O 1
ATOM 2608 N N . THR A 1 338 ? -39.567 -16.623 45.852 1.00 92.69 338 THR A N 1
ATOM 2609 C CA . THR A 1 338 ? -39.752 -15.547 46.837 1.00 92.69 338 THR A CA 1
ATOM 2610 C C . THR A 1 338 ? -41.224 -15.369 47.216 1.00 92.69 338 THR A C 1
ATOM 2612 O O . THR A 1 338 ? -41.533 -15.147 48.385 1.00 92.69 338 THR A O 1
ATOM 2615 N N . ALA A 1 339 ? -42.148 -15.485 46.258 1.00 92.44 339 ALA A N 1
ATOM 2616 C CA . ALA A 1 339 ? -43.579 -15.436 46.535 1.00 92.44 339 ALA A CA 1
ATOM 2617 C C . ALA A 1 339 ? -44.055 -16.636 47.374 1.00 92.44 339 ALA A C 1
ATOM 2619 O O . ALA A 1 339 ? -44.872 -16.432 48.268 1.00 92.44 339 ALA A O 1
ATOM 2620 N N . SER A 1 340 ? -43.532 -17.847 47.135 1.00 93.69 340 SER A N 1
ATOM 2621 C CA . SER A 1 340 ? -43.819 -19.035 47.960 1.00 93.69 340 SER A CA 1
ATOM 2622 C C . SER A 1 340 ? -43.365 -18.830 49.398 1.00 93.69 340 SER A C 1
ATOM 2624 O O . SER A 1 340 ? -44.182 -18.928 50.306 1.00 93.69 340 SER A O 1
ATOM 2626 N N . ILE A 1 341 ? -42.112 -18.403 49.595 1.00 92.88 341 ILE A N 1
ATOM 2627 C CA . ILE A 1 341 ? -41.557 -18.120 50.927 1.00 92.88 341 ILE A CA 1
ATOM 2628 C C . ILE A 1 341 ? -42.415 -17.079 51.657 1.00 92.88 341 ILE A C 1
ATOM 2630 O O . ILE A 1 341 ? -42.763 -17.258 52.819 1.00 92.88 341 ILE A O 1
ATOM 2634 N N . ARG A 1 342 ? -42.823 -16.001 50.973 1.00 93.44 342 ARG A N 1
ATOM 2635 C CA . ARG A 1 342 ? -43.708 -14.986 51.570 1.00 93.44 342 ARG A CA 1
ATOM 2636 C C . ARG A 1 342 ? -45.095 -15.532 51.914 1.00 93.44 342 ARG A C 1
ATOM 2638 O 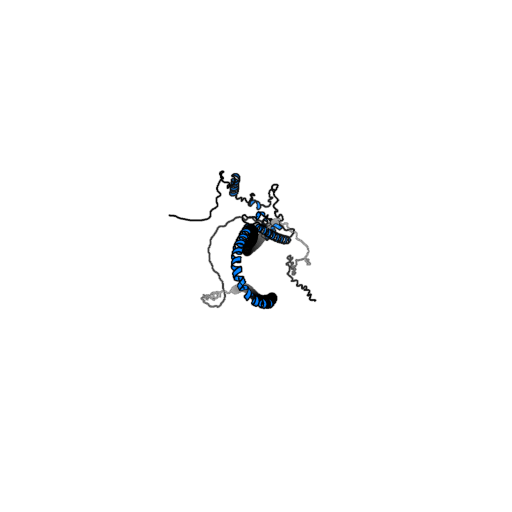O . ARG A 1 342 ? -45.676 -15.086 52.898 1.00 93.44 342 ARG A O 1
ATOM 2645 N N . ARG A 1 343 ? -45.651 -16.447 51.113 1.00 93.62 343 ARG A N 1
ATOM 2646 C CA . ARG A 1 343 ? -46.934 -17.103 51.418 1.00 93.62 343 ARG A CA 1
ATOM 2647 C C . ARG A 1 343 ? -46.808 -18.026 52.623 1.00 93.62 343 ARG A C 1
ATOM 2649 O O . ARG A 1 343 ? -47.656 -17.947 53.499 1.00 93.62 343 ARG A O 1
ATOM 2656 N N . GLU A 1 344 ? -45.749 -18.824 52.698 1.00 94.81 344 GLU A N 1
ATOM 2657 C CA . GLU A 1 344 ? -45.459 -19.685 53.850 1.00 94.81 344 GLU A CA 1
ATOM 2658 C C . GLU A 1 344 ? -45.275 -18.862 55.127 1.00 94.81 344 GLU A C 1
ATOM 2660 O O . GLU A 1 344 ? -45.895 -19.162 56.141 1.00 94.81 344 GLU A O 1
ATOM 2665 N N . GLN A 1 345 ? -44.515 -17.765 55.067 1.00 93.50 345 GLN A N 1
ATOM 2666 C CA . GLN A 1 345 ? -44.359 -16.844 56.196 1.00 93.50 345 GLN A CA 1
ATOM 2667 C C . GLN A 1 345 ? -45.696 -16.237 56.639 1.00 93.50 345 GLN A C 1
ATOM 2669 O O . GLN A 1 345 ? -45.962 -16.153 57.834 1.00 93.50 345 GLN A O 1
ATOM 2674 N N . ARG A 1 346 ? -46.560 -15.834 55.697 1.00 93.12 346 ARG A N 1
ATOM 2675 C CA . ARG A 1 346 ? -47.910 -15.342 56.024 1.00 93.12 346 ARG A CA 1
ATOM 2676 C C . ARG A 1 346 ? -48.765 -16.430 56.666 1.00 93.12 346 ARG A C 1
ATOM 2678 O O . ARG A 1 346 ? -49.354 -16.172 57.703 1.00 93.12 346 ARG A O 1
ATOM 2685 N N . ALA A 1 347 ? -48.754 -17.642 56.116 1.00 93.06 347 ALA A N 1
ATOM 2686 C CA . ALA A 1 347 ? -49.477 -18.775 56.683 1.00 93.06 347 ALA A CA 1
ATOM 2687 C C . ALA A 1 347 ? -48.994 -19.119 58.103 1.00 93.06 347 ALA A C 1
ATOM 2689 O O . ALA A 1 347 ? -49.812 -19.409 58.968 1.00 93.06 347 ALA A O 1
ATOM 2690 N N . GLN A 1 348 ? -47.687 -19.027 58.375 1.00 93.94 348 GLN A N 1
ATOM 2691 C CA . GLN A 1 348 ? -47.136 -19.185 59.725 1.00 93.94 348 GLN A CA 1
ATOM 2692 C C . GLN A 1 348 ? -47.619 -18.082 60.674 1.00 93.94 348 GLN A C 1
ATOM 2694 O O . GLN A 1 348 ? -48.019 -18.379 61.796 1.00 93.94 348 GLN A O 1
ATOM 2699 N N . VAL A 1 349 ? -47.620 -16.820 60.232 1.00 93.56 349 VAL A N 1
ATOM 2700 C CA . VAL A 1 349 ? -48.141 -15.696 61.028 1.00 93.56 349 VAL A CA 1
ATOM 2701 C C . VAL A 1 349 ? -49.632 -15.868 61.316 1.00 93.56 349 VAL A C 1
ATOM 2703 O O . VAL A 1 349 ? -50.052 -15.673 62.453 1.00 93.56 349 VAL A O 1
ATOM 2706 N N . ASP A 1 350 ? -50.424 -16.263 60.323 1.00 93.00 350 ASP A N 1
ATOM 2707 C CA . ASP A 1 350 ? -51.863 -16.466 60.484 1.00 93.00 350 ASP A CA 1
ATOM 2708 C C . ASP A 1 350 ? -52.168 -17.685 61.371 1.00 93.00 350 ASP A C 1
ATOM 2710 O O . ASP A 1 350 ? -53.066 -17.620 62.207 1.00 93.00 350 ASP A O 1
ATOM 2714 N N . ALA A 1 351 ? -51.369 -18.755 61.295 1.00 93.38 351 ALA A N 1
ATOM 2715 C CA . ALA A 1 351 ? -51.464 -19.886 62.218 1.00 93.38 351 ALA A CA 1
ATOM 2716 C C . ALA A 1 351 ? -51.132 -19.484 63.665 1.00 93.38 351 ALA A C 1
ATOM 2718 O O . ALA A 1 351 ? -51.832 -19.888 64.592 1.00 93.38 351 ALA A O 1
ATOM 2719 N N . LEU A 1 352 ? -50.097 -18.660 63.870 1.00 93.81 352 LEU A N 1
ATOM 2720 C CA . LEU A 1 352 ? -49.764 -18.122 65.193 1.00 93.81 352 LEU A CA 1
ATOM 2721 C C . LEU A 1 352 ? -50.868 -17.202 65.729 1.00 93.81 352 LEU A C 1
ATOM 2723 O O . LEU A 1 352 ? -51.181 -17.267 66.914 1.00 93.81 352 LEU A O 1
ATOM 2727 N N . ARG A 1 353 ? -51.493 -16.384 64.873 1.00 93.62 353 ARG A N 1
ATOM 2728 C CA . ARG A 1 353 ? -52.661 -15.570 65.249 1.00 93.62 353 ARG A CA 1
ATOM 2729 C C . ARG A 1 353 ? -53.841 -16.437 65.665 1.00 93.62 353 ARG A C 1
ATOM 2731 O O . ARG A 1 353 ? -54.352 -16.242 66.755 1.00 93.62 353 ARG A O 1
ATOM 2738 N N . ALA A 1 354 ? -54.182 -17.458 64.881 1.00 92.81 354 ALA A N 1
ATOM 2739 C CA . ALA A 1 354 ? -55.255 -18.385 65.230 1.00 92.81 354 ALA A CA 1
ATOM 2740 C C . ALA A 1 354 ? -54.994 -19.116 66.563 1.00 92.81 354 ALA A C 1
ATOM 2742 O O . ALA A 1 354 ? -55.924 -19.367 67.325 1.00 92.81 354 ALA A O 1
ATOM 2743 N N . GLN A 1 355 ? -53.733 -19.438 66.877 1.00 93.19 355 GLN A N 1
ATOM 2744 C CA . GLN A 1 355 ? -53.363 -19.994 68.184 1.00 93.19 355 GLN A CA 1
ATOM 2745 C C . GLN A 1 355 ? -53.548 -18.991 69.329 1.00 93.19 355 GLN A C 1
ATOM 2747 O O . GLN A 1 355 ? -53.962 -19.395 70.417 1.00 93.19 355 GLN A O 1
ATOM 2752 N N . LEU A 1 356 ? -53.235 -17.711 69.104 1.00 93.00 356 LEU A N 1
ATOM 2753 C CA . LEU A 1 356 ? -53.481 -16.646 70.079 1.00 93.00 356 LEU A CA 1
ATOM 2754 C C . LEU A 1 356 ? -54.982 -16.431 70.286 1.00 93.00 356 LEU A C 1
ATOM 2756 O O . LEU A 1 356 ? -55.424 -16.496 71.426 1.00 93.00 356 LEU A O 1
ATOM 2760 N N . ASP A 1 357 ? -55.766 -16.327 69.214 1.00 92.44 357 ASP A N 1
ATOM 2761 C CA . ASP A 1 357 ? -57.223 -16.175 69.291 1.00 92.44 357 ASP A CA 1
ATOM 2762 C C . ASP A 1 357 ? -57.865 -17.366 70.028 1.00 92.44 357 ASP A C 1
ATOM 2764 O O . ASP A 1 357 ? -58.684 -17.190 70.926 1.00 92.44 357 ASP A O 1
ATOM 2768 N N . ALA A 1 358 ? -57.437 -18.601 69.736 1.00 90.88 358 ALA A N 1
ATOM 2769 C CA . ALA A 1 358 ? -57.914 -19.793 70.444 1.00 90.88 358 ALA A CA 1
ATOM 2770 C C . ALA A 1 358 ? -57.519 -19.808 71.931 1.00 90.88 358 ALA A C 1
ATOM 2772 O O . ALA A 1 358 ? -58.240 -20.359 72.767 1.00 90.88 358 ALA A O 1
ATOM 2773 N N . ARG A 1 359 ? -56.362 -19.237 72.280 1.00 92.75 359 ARG A N 1
ATOM 2774 C CA . ARG A 1 359 ? -55.947 -19.068 73.676 1.00 92.75 359 ARG A CA 1
ATOM 2775 C C . ARG A 1 359 ? -56.794 -18.005 74.370 1.00 92.75 359 ARG A C 1
ATOM 2777 O O . ARG A 1 359 ? -57.171 -18.226 75.519 1.00 92.75 359 ARG A O 1
ATOM 2784 N N . ASP A 1 360 ? -57.092 -16.905 73.694 1.00 91.31 360 ASP A N 1
ATOM 2785 C CA . ASP A 1 360 ? -57.908 -15.821 74.231 1.00 91.31 360 ASP A CA 1
ATOM 2786 C C . ASP A 1 360 ? -59.345 -16.292 74.477 1.00 91.31 360 ASP A C 1
ATOM 2788 O O . ASP A 1 360 ? -59.852 -16.099 75.578 1.00 91.31 360 ASP A O 1
ATOM 2792 N N . VAL A 1 361 ? -59.937 -17.065 73.559 1.00 92.38 361 VAL A N 1
ATOM 2793 C CA . VAL A 1 361 ? -61.240 -17.723 73.779 1.00 92.38 361 VAL A CA 1
ATOM 2794 C C . VAL A 1 361 ? -61.208 -18.634 75.011 1.00 92.38 361 VAL A C 1
ATOM 2796 O O . VAL A 1 361 ? -62.088 -18.553 75.861 1.00 92.38 361 VAL A O 1
ATOM 2799 N N . LYS A 1 362 ? -60.162 -19.454 75.191 1.00 92.31 362 LYS A N 1
ATOM 2800 C CA . LYS A 1 362 ? -60.023 -20.289 76.403 1.00 92.31 362 LYS A CA 1
ATOM 2801 C C . LYS A 1 362 ? -59.879 -19.462 77.682 1.00 92.31 362 LYS A C 1
ATOM 2803 O O . LYS A 1 362 ? -60.335 -19.882 78.747 1.00 92.31 362 LYS A O 1
ATOM 2808 N N . LEU A 1 363 ? -59.220 -18.305 77.611 1.00 90.69 363 LEU A N 1
ATOM 2809 C CA . LEU A 1 363 ? -59.130 -17.373 78.736 1.00 90.69 363 LEU A CA 1
ATOM 2810 C C . LEU A 1 363 ? -60.494 -16.733 79.033 1.00 90.69 363 LEU A C 1
ATOM 2812 O O . LEU A 1 363 ? -60.858 -16.614 80.205 1.00 90.69 363 LEU A O 1
ATOM 2816 N N . GLU A 1 364 ? -61.273 -16.376 78.015 1.00 90.62 364 GLU A N 1
ATOM 2817 C CA . GLU A 1 364 ? -62.650 -15.888 78.155 1.00 90.62 364 GLU A CA 1
ATOM 2818 C C . GLU A 1 364 ? -63.580 -16.955 78.754 1.00 90.62 364 GLU A C 1
ATOM 2820 O O . GLU A 1 364 ? -64.326 -16.670 79.692 1.00 90.62 364 GLU A O 1
ATOM 2825 N N . GLU A 1 365 ? -63.482 -18.207 78.308 1.00 90.81 365 GLU A N 1
ATOM 2826 C CA . GLU A 1 365 ? -64.206 -19.343 78.890 1.00 90.81 365 GLU A CA 1
ATOM 2827 C C . GLU A 1 365 ? -63.828 -19.551 80.362 1.00 90.81 365 GLU A C 1
ATOM 2829 O O . GLU A 1 365 ? -64.702 -19.671 81.222 1.00 90.81 365 GLU A O 1
ATOM 2834 N N . HIS A 1 366 ? -62.531 -19.532 80.690 1.00 88.75 366 HIS A N 1
ATOM 2835 C CA . HIS A 1 366 ? -62.060 -19.685 82.067 1.00 88.75 366 HIS A CA 1
ATOM 2836 C C . HIS A 1 366 ? -62.508 -18.520 82.961 1.00 88.75 366 HIS A C 1
ATOM 2838 O O . HIS A 1 366 ? -62.944 -18.730 84.093 1.00 88.75 366 HIS A O 1
ATOM 2844 N N . THR A 1 367 ? -62.413 -17.278 82.483 1.00 90.31 367 THR A N 1
ATOM 2845 C CA . THR A 1 367 ? -62.881 -16.103 83.238 1.00 90.31 367 THR A CA 1
ATOM 2846 C C . THR A 1 367 ? -64.392 -16.140 83.447 1.00 90.31 367 THR A C 1
ATOM 2848 O O . THR A 1 367 ? -64.844 -15.908 84.570 1.00 90.31 367 THR A O 1
ATOM 2851 N N . SER A 1 368 ? -65.158 -16.527 82.428 1.00 89.06 368 SER A N 1
ATOM 2852 C CA . SER A 1 368 ? -66.603 -16.751 82.522 1.00 89.06 368 SER A CA 1
ATOM 2853 C C . SER A 1 368 ? -66.939 -17.861 83.518 1.00 89.06 368 SER A C 1
ATOM 2855 O O . SER A 1 368 ? -67.823 -17.682 84.352 1.00 89.06 368 SER A O 1
ATOM 2857 N N . HIS A 1 369 ? -66.189 -18.966 83.518 1.00 89.75 369 HIS A N 1
ATOM 2858 C CA . HIS A 1 369 ? -66.350 -20.055 84.482 1.00 89.75 369 HIS A CA 1
ATOM 2859 C C . HIS A 1 369 ? -66.055 -19.607 85.922 1.00 89.75 369 HIS A C 1
ATOM 2861 O O . HIS A 1 369 ? -66.830 -19.888 86.835 1.00 89.75 369 HIS A O 1
ATOM 2867 N N . VAL A 1 370 ? -64.986 -18.833 86.143 1.00 88.00 370 VAL A N 1
ATOM 2868 C CA . VAL A 1 370 ? -64.676 -18.249 87.460 1.00 88.00 370 VAL A CA 1
ATOM 2869 C C . VAL A 1 370 ? -65.771 -17.281 87.913 1.00 88.00 370 VAL A C 1
ATOM 2871 O O . VAL A 1 370 ? -66.124 -17.266 89.094 1.00 88.00 370 VAL A O 1
ATOM 2874 N N . LEU A 1 371 ? -66.314 -16.466 87.004 1.00 87.00 371 LEU A N 1
ATOM 2875 C CA . LEU A 1 371 ? -67.435 -15.575 87.304 1.00 87.00 371 LEU A CA 1
ATOM 2876 C C . LEU A 1 371 ? -68.704 -16.362 87.639 1.00 87.00 371 LEU A C 1
ATOM 2878 O O . LEU A 1 371 ? -69.352 -16.030 88.628 1.00 87.00 371 LEU A O 1
ATOM 2882 N N . ALA A 1 372 ? -69.017 -17.424 86.896 1.00 85.56 372 ALA A N 1
ATOM 2883 C CA . ALA A 1 372 ? -70.142 -18.312 87.177 1.00 85.56 372 ALA A CA 1
ATOM 2884 C C . ALA A 1 372 ? -70.002 -18.973 88.556 1.00 85.56 372 ALA A C 1
ATOM 2886 O O . ALA A 1 372 ? -70.912 -18.863 89.372 1.00 85.56 372 ALA A O 1
ATOM 2887 N N . LEU A 1 373 ? -68.830 -19.528 88.885 1.00 84.75 373 LEU A N 1
ATOM 2888 C CA . LEU A 1 373 ? -68.548 -20.088 90.212 1.00 84.75 373 LEU A CA 1
ATOM 2889 C C . LEU A 1 373 ? -68.659 -19.037 91.325 1.00 84.75 373 LEU A C 1
ATOM 2891 O O . LEU A 1 373 ? -69.145 -19.331 92.417 1.00 84.75 373 LEU A O 1
ATOM 2895 N N . ARG A 1 374 ? -68.221 -17.793 91.082 1.00 82.94 374 ARG A N 1
ATOM 2896 C CA . ARG A 1 374 ? -68.419 -16.685 92.035 1.00 82.94 374 ARG A CA 1
ATOM 2897 C C . ARG A 1 374 ? -69.899 -16.356 92.199 1.00 82.94 374 ARG A C 1
ATOM 2899 O O . ARG A 1 374 ? -70.335 -16.174 93.333 1.00 82.94 374 ARG A O 1
ATOM 2906 N N . LEU A 1 375 ? -70.660 -16.298 91.109 1.00 81.88 375 LEU A N 1
ATOM 2907 C CA . LEU A 1 375 ? -72.097 -16.043 91.137 1.00 81.88 375 LEU A CA 1
ATOM 2908 C C . LEU A 1 375 ? -72.836 -17.157 91.881 1.00 81.88 375 LEU A C 1
ATOM 2910 O O . LEU A 1 375 ? -73.549 -16.840 92.827 1.00 81.88 375 LEU A O 1
ATOM 2914 N N . GLU A 1 376 ? -72.584 -18.430 91.578 1.00 80.44 376 GLU A N 1
ATOM 2915 C CA . GLU A 1 376 ? -73.138 -19.577 92.311 1.00 80.44 376 GLU A CA 1
ATOM 2916 C C . GLU A 1 376 ? -72.773 -19.532 93.796 1.00 80.44 376 GLU A C 1
ATOM 2918 O O . GLU A 1 376 ? -73.643 -19.655 94.655 1.00 80.44 376 GLU A O 1
ATOM 2923 N N . ARG A 1 377 ? -71.509 -19.256 94.133 1.00 77.19 377 ARG A N 1
ATOM 2924 C CA . ARG A 1 377 ? -71.070 -19.148 95.532 1.00 77.19 377 ARG A CA 1
ATOM 2925 C C . ARG A 1 377 ? -71.745 -17.984 96.260 1.00 77.19 377 ARG A C 1
ATOM 2927 O O . ARG A 1 377 ? -72.082 -18.112 97.437 1.00 77.19 377 ARG A O 1
ATOM 2934 N N . THR A 1 378 ? -71.981 -16.861 95.579 1.00 75.12 378 THR A N 1
ATOM 2935 C CA . THR A 1 378 ? -72.767 -15.752 96.142 1.00 75.12 378 THR A CA 1
ATOM 2936 C C . THR A 1 378 ? -74.260 -16.064 96.218 1.00 75.12 378 THR A C 1
ATOM 2938 O O . THR A 1 378 ? -74.882 -15.647 97.185 1.00 75.12 378 THR A O 1
ATOM 2941 N N . ALA A 1 379 ? -74.831 -16.827 95.284 1.00 68.88 379 ALA A N 1
ATOM 2942 C CA . ALA A 1 379 ? -76.229 -17.259 95.306 1.00 68.88 379 ALA A CA 1
ATOM 2943 C C . ALA A 1 379 ? -76.498 -18.265 96.439 1.00 68.88 379 ALA A C 1
ATOM 2945 O O . ALA A 1 379 ? -77.447 -18.085 97.197 1.00 68.88 379 ALA A O 1
ATOM 2946 N N . ILE A 1 380 ? -75.605 -19.237 96.645 1.00 68.06 380 ILE A N 1
ATOM 2947 C CA . ILE A 1 380 ? -75.640 -20.179 97.777 1.00 68.06 380 ILE A CA 1
ATOM 2948 C C . ILE A 1 380 ? -75.442 -19.425 99.103 1.00 68.06 380 ILE A C 1
ATOM 2950 O O . ILE A 1 380 ? -76.148 -19.667 100.082 1.00 68.06 380 ILE A O 1
ATOM 2954 N N . SER A 1 381 ? -74.537 -18.437 99.134 1.00 64.12 381 SER A N 1
ATOM 2955 C CA . SER A 1 381 ? -74.375 -17.557 100.299 1.00 64.12 381 SER A CA 1
ATOM 2956 C C . SER A 1 381 ? -75.585 -16.648 100.545 1.00 64.12 381 SER A C 1
ATOM 2958 O O . SER A 1 381 ? -75.795 -16.267 101.697 1.00 64.12 381 SER A O 1
ATOM 2960 N N . LYS A 1 382 ? -76.338 -16.267 99.505 1.00 60.75 382 LYS A N 1
ATOM 2961 C CA . LYS A 1 382 ? -77.562 -15.459 99.602 1.00 60.75 382 LYS A CA 1
ATOM 2962 C C . LYS A 1 382 ? -78.754 -16.302 100.049 1.00 60.75 382 LYS A C 1
ATOM 2964 O O . LYS A 1 382 ? -79.431 -15.888 100.970 1.00 60.75 382 LYS A O 1
ATOM 2969 N N . GLN A 1 383 ? -78.936 -17.531 99.567 1.00 56.97 383 GLN A N 1
ATOM 2970 C CA . GLN A 1 383 ? -80.015 -18.415 100.042 1.00 56.97 383 GLN A CA 1
ATOM 2971 C C . GLN A 1 383 ? -79.924 -18.745 101.544 1.00 56.97 383 GLN A C 1
ATOM 2973 O O . GLN A 1 383 ? -80.951 -18.819 102.213 1.00 56.97 383 GLN A O 1
ATOM 2978 N N . GLY A 1 384 ? -78.716 -18.866 102.107 1.00 58.09 384 GLY A N 1
ATOM 2979 C CA . GLY A 1 384 ? -78.536 -19.025 103.559 1.00 58.09 384 GLY A CA 1
ATOM 2980 C C . GLY A 1 384 ? -78.709 -17.728 104.365 1.00 58.09 384 GLY A C 1
ATOM 2981 O O . GLY A 1 384 ? -79.049 -17.778 105.548 1.00 58.09 384 GLY A O 1
ATOM 2982 N N . ARG A 1 385 ? -78.486 -16.566 103.735 1.00 55.41 385 ARG A N 1
ATOM 2983 C CA . ARG A 1 385 ? -78.572 -15.243 104.372 1.00 55.41 385 ARG A CA 1
ATOM 2984 C C . ARG A 1 385 ? -79.943 -14.593 104.233 1.00 55.41 385 ARG A C 1
ATOM 2986 O O . ARG A 1 385 ? -80.389 -13.993 105.192 1.00 55.41 385 ARG A O 1
ATOM 2993 N N . ASP A 1 386 ? -80.653 -14.742 103.126 1.00 53.28 386 ASP A N 1
ATOM 2994 C CA . ASP A 1 386 ? -81.917 -14.038 102.877 1.00 53.28 386 ASP A CA 1
ATOM 2995 C C . ASP A 1 386 ? -83.060 -14.595 103.750 1.00 53.28 386 ASP A C 1
ATOM 2997 O O . ASP A 1 386 ? -83.909 -13.835 104.214 1.00 53.28 386 ASP A O 1
ATOM 3001 N N . ALA A 1 387 ? -83.006 -15.883 104.117 1.00 56.91 387 ALA A N 1
ATOM 3002 C CA . ALA A 1 387 ? -83.909 -16.483 105.106 1.00 56.91 387 ALA A CA 1
ATOM 3003 C C . ALA A 1 387 ? -83.637 -16.011 106.552 1.00 56.91 387 ALA A C 1
ATOM 3005 O O . ALA A 1 387 ? -84.553 -15.949 107.369 1.00 56.91 387 ALA A O 1
ATOM 3006 N N . THR A 1 388 ? -82.394 -15.642 106.880 1.00 57.22 388 THR A N 1
ATOM 3007 C CA . THR A 1 388 ? -82.021 -15.109 108.205 1.00 57.22 388 THR A CA 1
ATOM 3008 C C . THR A 1 388 ? -82.069 -13.580 108.268 1.00 57.22 388 THR A C 1
ATOM 3010 O O . THR A 1 388 ? -82.299 -13.023 109.337 1.00 57.22 388 THR A O 1
ATOM 3013 N N . ILE A 1 389 ? -81.897 -12.881 107.148 1.00 53.97 389 ILE A N 1
ATOM 3014 C CA . ILE A 1 389 ? -81.942 -11.420 107.036 1.00 53.97 389 ILE A CA 1
ATOM 3015 C C . ILE A 1 389 ? -83.394 -10.928 107.022 1.00 53.97 389 ILE A C 1
ATOM 3017 O O . ILE A 1 389 ? -83.673 -9.942 107.689 1.00 53.97 389 ILE A O 1
ATOM 3021 N N . ALA A 1 390 ? -84.350 -11.640 106.414 1.00 56.97 390 ALA A N 1
ATOM 3022 C CA . ALA A 1 390 ? -85.769 -11.263 106.500 1.00 56.97 390 ALA A CA 1
ATOM 3023 C C . ALA A 1 390 ? -86.318 -11.290 107.947 1.00 56.97 390 ALA A C 1
ATOM 3025 O O . ALA A 1 390 ? -87.086 -10.414 108.334 1.00 56.97 390 ALA A O 1
ATOM 3026 N N . ALA A 1 391 ? -85.871 -12.241 108.778 1.00 57.44 391 ALA A N 1
ATOM 3027 C CA . ALA A 1 391 ? -86.244 -12.322 110.196 1.00 57.44 391 ALA A CA 1
ATOM 3028 C C . ALA A 1 391 ? -85.472 -11.331 111.092 1.00 57.44 391 ALA A C 1
ATOM 3030 O O . ALA A 1 391 ? -85.961 -10.937 112.151 1.00 57.44 391 ALA A O 1
ATOM 3031 N N . ASN A 1 392 ? -84.269 -10.922 110.675 1.00 55.84 392 ASN A N 1
ATOM 3032 C CA . ASN A 1 392 ? -83.436 -9.983 111.422 1.00 55.84 392 ASN A CA 1
ATOM 3033 C C . ASN A 1 392 ? -83.644 -8.518 111.014 1.00 55.84 392 ASN A C 1
ATOM 3035 O O . ASN A 1 392 ? -83.371 -7.666 111.844 1.00 55.84 392 ASN A O 1
ATOM 3039 N N . LEU A 1 393 ? -84.157 -8.201 109.819 1.00 61.12 393 LEU A N 1
ATOM 3040 C CA . LEU A 1 393 ? -84.460 -6.822 109.399 1.00 61.12 393 LEU A CA 1
ATOM 3041 C C . LEU A 1 393 ? -85.588 -6.200 110.236 1.00 61.12 393 LEU A C 1
ATOM 3043 O O . LEU A 1 393 ? -85.481 -5.045 110.622 1.00 61.12 393 LEU A O 1
ATOM 3047 N N . VAL A 1 394 ? -86.572 -6.998 110.666 1.00 58.28 394 VAL A N 1
ATOM 3048 C CA . VAL A 1 394 ? -87.610 -6.554 111.619 1.00 58.28 394 VAL A CA 1
ATOM 3049 C C . VAL A 1 394 ? -87.032 -6.261 113.015 1.00 58.28 394 VAL A C 1
ATOM 3051 O O . VAL A 1 394 ? -87.520 -5.378 113.705 1.00 58.28 394 VAL A O 1
ATOM 3054 N N . ARG A 1 395 ? -85.961 -6.956 113.433 1.00 57.09 395 ARG A N 1
ATOM 3055 C CA . ARG A 1 395 ? -85.240 -6.675 114.697 1.00 57.09 395 ARG A CA 1
ATOM 3056 C C . ARG A 1 395 ? -84.132 -5.625 114.553 1.00 57.09 395 ARG A C 1
ATOM 3058 O O . ARG A 1 395 ? -83.646 -5.115 115.558 1.00 57.09 395 ARG A O 1
ATOM 3065 N N . ALA A 1 396 ? -83.675 -5.347 113.334 1.00 56.72 396 ALA A N 1
ATOM 3066 C CA . ALA A 1 396 ? -82.558 -4.452 113.058 1.00 56.72 396 ALA A CA 1
ATOM 3067 C C . ALA A 1 396 ? -83.007 -2.999 112.906 1.00 56.72 396 ALA A C 1
ATOM 3069 O O . ALA A 1 396 ? -82.251 -2.130 113.328 1.00 56.72 396 ALA A O 1
ATOM 3070 N N . ASP A 1 397 ? -84.224 -2.726 112.430 1.00 57.06 397 ASP A N 1
ATOM 3071 C CA . ASP A 1 397 ? -84.750 -1.354 112.369 1.00 57.06 397 ASP A CA 1
ATOM 3072 C C . ASP A 1 397 ? -84.848 -0.711 113.774 1.00 57.06 397 ASP A C 1
ATOM 3074 O O . ASP A 1 397 ? -84.528 0.465 113.943 1.00 57.06 397 ASP A O 1
ATOM 3078 N N . GLU A 1 398 ? -85.127 -1.499 114.822 1.00 57.19 398 GLU A N 1
ATOM 3079 C CA . GLU A 1 398 ? -85.124 -1.048 116.230 1.00 57.19 398 GLU A CA 1
ATOM 3080 C C . GLU A 1 398 ? -83.705 -0.856 116.816 1.00 57.19 398 GLU A C 1
ATOM 3082 O O . GLU A 1 398 ? -83.499 -0.102 117.769 1.00 57.19 398 GLU A O 1
ATOM 3087 N N . ILE A 1 399 ? -82.684 -1.499 116.235 1.00 60.34 399 ILE A N 1
ATOM 3088 C CA . ILE A 1 399 ? -81.279 -1.401 116.675 1.00 60.34 399 ILE A CA 1
ATOM 3089 C C . ILE A 1 399 ? -80.499 -0.364 115.835 1.00 60.34 399 ILE A C 1
ATOM 3091 O O . ILE A 1 399 ? -79.513 0.210 116.306 1.00 60.34 399 ILE A O 1
ATOM 3095 N N . GLU A 1 400 ? -80.929 -0.051 114.613 1.00 56.12 400 GLU A N 1
ATOM 3096 C CA . GLU A 1 400 ? -80.280 0.934 113.740 1.00 56.12 400 GLU A CA 1
ATOM 3097 C C . GLU A 1 400 ? -80.451 2.384 114.215 1.00 56.12 400 GLU A C 1
ATOM 3099 O O . GLU A 1 400 ? -79.543 3.198 114.005 1.00 56.12 400 GLU A O 1
ATOM 3104 N N . GLU A 1 401 ? -81.522 2.714 114.942 1.00 57.66 401 GLU A N 1
ATOM 3105 C CA . GLU A 1 401 ? -81.646 4.030 115.588 1.00 57.66 401 GLU A CA 1
ATOM 3106 C C . GLU A 1 401 ? -80.639 4.217 116.738 1.00 57.66 401 GLU A C 1
ATOM 3108 O O . GLU A 1 401 ? -80.066 5.300 116.888 1.00 57.66 401 GLU A O 1
ATOM 3113 N N . SER A 1 402 ? -80.305 3.151 117.475 1.00 58.41 402 SER A N 1
ATOM 3114 C CA . SER A 1 402 ? -79.306 3.205 118.559 1.00 58.41 402 SER A CA 1
ATOM 3115 C C . SER A 1 402 ? -77.851 3.209 118.053 1.00 58.41 402 SER A C 1
ATOM 3117 O O . SER A 1 402 ? -76.976 3.841 118.650 1.00 58.41 402 SER A O 1
ATOM 3119 N N . ARG A 1 403 ? -77.568 2.599 116.891 1.00 57.28 403 ARG A N 1
ATOM 3120 C CA . ARG A 1 403 ? -76.218 2.559 116.283 1.00 57.28 403 ARG A CA 1
ATOM 3121 C C . ARG A 1 403 ? -75.828 3.804 115.489 1.00 57.28 403 ARG A C 1
ATOM 3123 O O . ARG A 1 403 ? -74.630 4.094 115.389 1.00 57.28 403 ARG A O 1
ATOM 3130 N N . LYS A 1 404 ? -76.786 4.580 114.967 1.00 60.06 404 LYS A N 1
ATOM 3131 C CA . LYS A 1 404 ? -76.495 5.872 114.307 1.00 60.06 404 LYS A CA 1
ATOM 3132 C C . LYS A 1 404 ? -75.801 6.860 115.259 1.00 60.06 404 LYS A C 1
ATOM 3134 O O . LYS A 1 404 ? -74.932 7.612 114.819 1.00 60.06 404 LYS A O 1
ATOM 3139 N N . GLN A 1 405 ? -76.081 6.788 116.564 1.00 57.19 405 GLN A N 1
ATOM 3140 C CA . GLN A 1 405 ? -75.416 7.611 117.584 1.00 57.19 405 GLN A CA 1
ATOM 3141 C C . GLN A 1 405 ? -73.986 7.134 117.926 1.00 57.19 405 GLN A C 1
ATOM 3143 O O . GLN A 1 405 ? -73.112 7.957 118.205 1.00 57.19 405 GLN A O 1
ATOM 3148 N N . GLU A 1 406 ? -73.687 5.833 117.825 1.00 57.31 406 GLU A N 1
ATOM 3149 C CA . GLU A 1 406 ? -72.321 5.307 118.006 1.00 57.31 406 GLU A CA 1
ATOM 3150 C C . GLU A 1 406 ? -71.398 5.569 116.801 1.00 57.31 406 GLU A C 1
ATOM 3152 O O . GLU A 1 406 ? -70.188 5.766 116.962 1.00 57.31 406 GLU A O 1
ATOM 3157 N N . TRP A 1 407 ? -71.939 5.570 115.579 1.00 60.88 407 TRP A N 1
ATOM 3158 C CA . TRP A 1 407 ? -71.143 5.685 114.350 1.00 60.88 407 TRP A CA 1
ATOM 3159 C C . TRP A 1 407 ? -70.525 7.076 114.154 1.00 60.88 407 TRP A C 1
ATOM 3161 O O . TRP A 1 407 ? -69.427 7.196 113.604 1.00 60.88 407 TRP A O 1
ATOM 3171 N N . ILE A 1 408 ? -71.177 8.119 114.677 1.00 63.31 408 ILE A N 1
ATOM 3172 C CA . ILE A 1 408 ? -70.648 9.491 114.679 1.00 63.31 408 ILE A CA 1
ATOM 3173 C C . ILE A 1 408 ? -69.390 9.586 115.562 1.00 63.31 408 ILE A C 1
ATOM 3175 O O . ILE A 1 408 ? -68.421 10.235 115.171 1.00 63.31 408 ILE A O 1
ATOM 3179 N N . ARG A 1 409 ? -69.338 8.864 116.692 1.00 56.62 409 ARG A N 1
ATOM 3180 C CA . ARG A 1 409 ? -68.169 8.852 117.593 1.00 56.62 409 ARG A CA 1
ATOM 3181 C C . ARG A 1 409 ? -66.965 8.109 116.995 1.00 56.62 409 ARG A C 1
ATOM 3183 O O . ARG A 1 409 ? -65.853 8.619 117.044 1.00 56.62 409 ARG A O 1
ATOM 3190 N N . ARG A 1 410 ? -67.173 6.968 116.323 1.00 60.25 410 ARG A N 1
ATOM 3191 C CA . ARG A 1 410 ? -66.082 6.170 115.709 1.00 60.25 410 ARG A CA 1
ATOM 3192 C C . ARG A 1 410 ? -65.482 6.773 114.428 1.00 60.25 410 ARG A C 1
ATOM 3194 O O . ARG A 1 410 ? -64.425 6.321 113.984 1.00 60.25 410 ARG A O 1
ATOM 3201 N N . ARG A 1 411 ? -66.145 7.745 113.790 1.00 64.50 411 ARG A N 1
ATOM 3202 C CA . ARG A 1 411 ? -65.624 8.431 112.590 1.00 64.50 411 ARG A CA 1
ATOM 3203 C C . ARG A 1 411 ? -64.529 9.441 112.953 1.00 64.50 411 ARG A C 1
ATOM 3205 O O . ARG A 1 411 ? -63.494 9.461 112.297 1.00 64.50 411 ARG A O 1
ATOM 3212 N N . VAL A 1 412 ? -64.705 10.163 114.064 1.00 63.16 412 VAL A N 1
ATOM 3213 C CA . VAL A 1 412 ? -63.734 11.141 114.590 1.00 63.16 412 VAL A CA 1
ATOM 3214 C C . VAL A 1 412 ? -62.405 10.480 114.997 1.00 63.16 412 VAL A C 1
ATOM 3216 O O . VAL A 1 412 ? -61.340 11.054 114.777 1.00 63.16 412 VAL A O 1
ATOM 3219 N N . ASP A 1 413 ? -62.437 9.243 115.500 1.00 57.94 413 ASP A N 1
ATOM 3220 C CA . ASP A 1 413 ? -61.218 8.509 115.883 1.00 57.94 413 ASP A CA 1
ATOM 3221 C C . ASP A 1 413 ? -60.453 7.918 114.685 1.00 57.94 413 ASP A C 1
ATOM 3223 O O . ASP A 1 413 ? -59.228 7.795 114.715 1.00 57.94 413 ASP A O 1
ATOM 3227 N N . ARG A 1 414 ? -61.146 7.601 113.584 1.00 65.25 414 ARG A N 1
ATOM 3228 C CA . ARG A 1 414 ? -60.528 7.041 112.369 1.00 65.25 414 ARG A CA 1
ATOM 3229 C C . ARG A 1 414 ? -59.803 8.108 111.550 1.00 65.25 414 ARG A C 1
ATOM 3231 O O . ARG A 1 414 ? -58.713 7.853 111.038 1.00 65.25 414 ARG A O 1
ATOM 3238 N N . ASP A 1 415 ? -60.365 9.314 111.503 1.00 55.44 415 ASP A N 1
ATOM 3239 C CA . ASP A 1 415 ? -59.768 10.456 110.806 1.00 55.44 415 ASP A CA 1
ATOM 3240 C C . ASP A 1 415 ? -58.473 10.940 111.496 1.00 55.44 415 ASP A C 1
ATOM 3242 O O . ASP A 1 415 ? -57.547 11.400 110.825 1.00 55.44 415 ASP A O 1
ATOM 3246 N N . ARG A 1 416 ? -58.323 10.712 112.813 1.00 57.91 416 ARG A N 1
ATOM 3247 C CA . ARG A 1 416 ? -57.060 10.928 113.550 1.00 57.91 416 ARG A CA 1
ATOM 3248 C C . ARG A 1 416 ? -55.969 9.903 113.218 1.00 57.91 416 ARG A C 1
ATOM 3250 O O . ARG A 1 416 ? -54.789 10.245 113.246 1.00 57.91 416 ARG A O 1
ATOM 3257 N N . HIS A 1 417 ? -56.327 8.670 112.856 1.00 57.28 417 HIS A N 1
ATOM 3258 C CA . HIS A 1 417 ? -55.352 7.611 112.566 1.00 57.28 417 HIS A CA 1
ATOM 3259 C C . HIS A 1 417 ? -54.819 7.669 111.119 1.00 57.28 417 HIS A C 1
ATOM 3261 O O . HIS A 1 417 ? -53.637 7.428 110.876 1.00 57.28 417 HIS A O 1
ATOM 3267 N N . VAL A 1 418 ? -55.652 8.093 110.160 1.00 58.91 418 VAL A N 1
ATOM 3268 C CA . VAL A 1 418 ? -55.253 8.291 108.749 1.00 58.91 418 VAL A CA 1
ATOM 3269 C C . VAL A 1 418 ? -54.311 9.496 108.578 1.00 58.91 418 VAL A C 1
ATOM 3271 O O . VAL A 1 418 ? -53.443 9.480 107.701 1.00 58.91 418 VAL A O 1
ATOM 3274 N N . ALA A 1 419 ? -54.417 10.511 109.444 1.00 54.78 419 ALA A N 1
ATOM 3275 C CA . ALA A 1 419 ? -53.489 11.645 109.484 1.00 54.78 419 ALA A CA 1
ATOM 3276 C C . ALA A 1 419 ? -52.072 11.256 109.964 1.00 54.78 419 ALA A C 1
ATOM 3278 O O . ALA A 1 419 ? -51.095 11.840 109.501 1.00 54.78 419 ALA A O 1
ATOM 3279 N N . ALA A 1 420 ? -51.943 10.234 110.821 1.00 53.94 420 ALA A N 1
ATOM 3280 C CA . ALA A 1 420 ? -50.654 9.763 111.339 1.00 53.94 420 ALA A CA 1
ATOM 3281 C C . ALA A 1 420 ? -49.867 8.894 110.334 1.00 53.94 420 ALA A C 1
ATOM 3283 O O . ALA A 1 420 ? -48.642 8.957 110.290 1.00 53.94 420 ALA A O 1
ATOM 3284 N N . ILE A 1 421 ? -50.551 8.130 109.472 1.00 55.16 421 ILE A N 1
ATOM 3285 C CA . ILE A 1 421 ? -49.902 7.233 108.494 1.00 55.16 421 ILE A CA 1
ATOM 3286 C C . ILE A 1 421 ? -49.341 8.007 107.285 1.00 55.16 421 ILE A C 1
ATOM 3288 O O . ILE A 1 421 ? -48.323 7.621 106.715 1.00 55.16 421 ILE A O 1
ATOM 3292 N N . LYS A 1 422 ? -49.934 9.155 106.923 1.00 54.31 422 LYS A N 1
ATOM 3293 C CA . LYS A 1 422 ? -49.437 10.008 105.824 1.00 54.31 422 LYS A CA 1
ATOM 3294 C C . LYS A 1 422 ? -48.118 10.737 106.124 1.00 54.31 422 LYS A C 1
ATOM 3296 O O . LYS A 1 422 ? -47.510 11.245 105.188 1.00 54.31 422 LYS A O 1
ATOM 3301 N N . MET A 1 423 ? -47.664 10.769 107.380 1.00 53.12 423 MET A N 1
ATOM 3302 C CA . MET A 1 423 ? -46.412 11.428 107.784 1.00 53.12 423 MET A CA 1
ATOM 3303 C C . MET A 1 423 ? -45.197 10.481 107.862 1.00 53.12 423 MET A C 1
ATOM 3305 O O . MET A 1 423 ? -44.095 10.954 108.126 1.00 53.12 423 MET A O 1
ATOM 3309 N N . ALA A 1 424 ? -45.355 9.166 107.637 1.00 53.69 424 ALA A N 1
ATOM 3310 C CA . ALA A 1 424 ? -44.328 8.182 108.013 1.00 53.69 424 ALA A CA 1
ATOM 3311 C C . ALA A 1 424 ? -43.547 7.493 106.873 1.00 53.69 424 ALA A C 1
ATOM 3313 O O . ALA A 1 424 ? -42.580 6.800 107.176 1.00 53.69 424 ALA A O 1
ATOM 3314 N N . GLU A 1 425 ? -43.854 7.677 105.582 1.00 54.41 425 GLU A N 1
ATOM 3315 C CA . GLU A 1 425 ? -43.083 6.995 104.523 1.00 54.41 425 GLU A CA 1
ATOM 3316 C C . GLU A 1 425 ? -42.606 7.914 103.389 1.00 54.41 425 GLU A C 1
ATOM 3318 O O . GLU A 1 425 ? -43.359 8.369 102.528 1.00 54.41 425 GLU A O 1
ATOM 3323 N N . ASN A 1 426 ? -41.284 8.110 103.355 1.00 59.44 426 ASN A N 1
ATOM 3324 C CA . ASN A 1 426 ? -40.500 8.682 102.260 1.00 59.44 426 ASN A CA 1
ATOM 3325 C C . ASN A 1 426 ? -40.580 7.810 100.984 1.00 59.44 426 ASN A C 1
ATOM 3327 O O . ASN A 1 426 ? -39.627 7.120 100.611 1.00 59.44 426 ASN A O 1
ATOM 3331 N N . VAL A 1 427 ? -41.713 7.846 100.278 1.00 56.12 427 VAL A N 1
ATOM 3332 C CA . VAL A 1 427 ? -41.894 7.184 98.967 1.00 56.12 427 VAL A CA 1
ATOM 3333 C C . VAL A 1 427 ? -41.397 8.067 97.807 1.00 56.12 427 VAL A C 1
ATOM 3335 O O . VAL A 1 427 ? -41.008 7.555 96.756 1.00 56.12 427 VAL A O 1
ATOM 3338 N N . ALA A 1 428 ? -41.320 9.388 98.000 1.00 59.16 428 ALA A N 1
ATOM 3339 C CA . ALA A 1 428 ? -40.928 10.342 96.957 1.00 59.16 428 ALA A CA 1
ATOM 3340 C C . ALA A 1 428 ? -39.447 10.220 96.531 1.00 59.16 428 ALA A C 1
ATOM 3342 O O . ALA A 1 428 ? -39.152 10.182 95.336 1.00 59.16 428 ALA A O 1
ATOM 3343 N N . GLY A 1 429 ? -38.516 10.063 97.483 1.00 60.88 429 GLY A N 1
ATOM 3344 C CA . GLY A 1 429 ? -37.074 9.988 97.192 1.00 60.88 429 GLY A CA 1
ATOM 3345 C C . GLY A 1 429 ? -36.662 8.749 96.386 1.00 60.88 429 GLY A C 1
ATOM 3346 O O . GLY A 1 429 ? -35.859 8.839 95.461 1.00 60.88 429 GLY A O 1
ATOM 3347 N N . LYS A 1 430 ? -37.284 7.589 96.647 1.00 60.22 430 LYS A N 1
ATOM 3348 C CA . LYS A 1 430 ? -37.005 6.342 95.906 1.00 60.22 430 LYS A CA 1
ATOM 3349 C C . LYS A 1 430 ? -37.535 6.361 94.466 1.00 60.22 430 LYS A C 1
ATOM 3351 O O . LYS A 1 430 ? -37.064 5.580 93.640 1.00 60.22 430 LYS A O 1
ATOM 3356 N N . ARG A 1 431 ? -38.509 7.224 94.152 1.00 62.59 431 ARG A N 1
ATOM 3357 C CA . ARG A 1 431 ? -39.059 7.388 92.796 1.00 62.59 431 ARG A CA 1
ATOM 3358 C C . ARG A 1 431 ? -38.173 8.300 91.942 1.00 62.59 431 ARG A C 1
ATOM 3360 O O . ARG A 1 431 ? -37.864 7.932 90.813 1.00 62.59 431 ARG A O 1
ATOM 3367 N N . ALA A 1 432 ? -37.687 9.397 92.522 1.00 68.06 432 ALA A N 1
ATOM 3368 C CA . ALA A 1 432 ? -36.782 10.337 91.858 1.00 68.06 432 ALA A CA 1
ATOM 3369 C C . ALA A 1 432 ? -35.425 9.701 91.488 1.00 68.06 432 ALA A C 1
ATOM 3371 O O . ALA A 1 432 ? -34.948 9.870 90.367 1.00 68.06 432 ALA A O 1
ATOM 3372 N N . GLU A 1 433 ? -34.839 8.886 92.375 1.00 69.19 433 GLU A N 1
ATOM 3373 C CA . GLU A 1 433 ? -33.573 8.185 92.088 1.00 69.19 433 GLU A CA 1
ATOM 3374 C C . GLU A 1 433 ? -33.729 7.173 90.932 1.00 69.19 433 GLU A C 1
ATOM 3376 O O . GLU A 1 433 ? -32.855 7.042 90.074 1.00 69.19 433 GLU A O 1
ATOM 3381 N N . ARG A 1 434 ? -34.880 6.484 90.855 1.00 72.88 434 ARG A N 1
ATOM 3382 C CA . ARG A 1 434 ? -35.187 5.540 89.763 1.00 72.88 434 ARG A CA 1
ATOM 3383 C C . ARG A 1 434 ? -35.371 6.248 88.420 1.00 72.88 434 ARG A C 1
ATOM 3385 O O . ARG A 1 434 ? -34.937 5.713 87.401 1.00 72.88 434 ARG A O 1
ATOM 3392 N N . GLU A 1 435 ? -35.975 7.434 88.406 1.00 76.19 435 GLU A N 1
ATOM 3393 C CA . GLU A 1 435 ? -36.112 8.248 87.192 1.00 76.19 435 GLU A CA 1
ATOM 3394 C C . GLU A 1 435 ? -34.772 8.815 86.714 1.00 76.19 435 GLU A C 1
ATOM 3396 O O . GLU A 1 435 ? -34.500 8.760 85.513 1.00 76.19 435 GLU A O 1
ATOM 3401 N N . ARG A 1 436 ? -33.888 9.253 87.624 1.00 78.38 436 ARG A N 1
ATOM 3402 C CA . ARG A 1 436 ? -32.535 9.710 87.256 1.00 78.38 436 ARG A CA 1
ATOM 3403 C C . ARG A 1 436 ? -31.731 8.598 86.581 1.00 78.38 436 ARG A C 1
ATOM 3405 O O . ARG A 1 436 ? -31.210 8.792 85.487 1.00 78.38 436 ARG A O 1
ATOM 3412 N N . VAL A 1 437 ? -31.722 7.397 87.167 1.00 78.88 437 VAL A N 1
ATOM 3413 C CA . VAL A 1 437 ? -31.030 6.225 86.596 1.00 78.88 437 VAL A CA 1
ATOM 3414 C C . VAL A 1 437 ? -31.644 5.792 85.257 1.00 78.88 437 VAL A C 1
ATOM 3416 O O . VAL A 1 437 ? -30.926 5.358 84.353 1.00 78.88 437 VAL A O 1
ATOM 3419 N N . ALA A 1 438 ? -32.965 5.903 85.094 1.00 80.12 438 ALA A N 1
ATOM 3420 C CA . ALA A 1 438 ? -33.623 5.606 83.823 1.00 80.12 438 ALA A CA 1
ATOM 3421 C C . ALA A 1 438 ? -33.273 6.630 82.730 1.00 80.12 438 ALA A C 1
ATOM 3423 O O . ALA A 1 438 ? -33.106 6.244 81.572 1.00 80.12 438 ALA A O 1
ATOM 3424 N N . ASN A 1 439 ? -33.137 7.910 83.079 1.00 81.31 439 ASN A N 1
ATOM 3425 C CA . ASN A 1 439 ? -32.737 8.959 82.141 1.00 81.31 439 ASN A CA 1
ATOM 3426 C C . ASN A 1 439 ? -31.256 8.844 81.757 1.00 81.31 439 ASN A C 1
ATOM 3428 O O . ASN A 1 439 ? -30.959 8.825 80.566 1.00 81.31 439 ASN A O 1
ATOM 3432 N N . GLU A 1 440 ? -30.355 8.593 82.712 1.00 81.31 440 GLU A N 1
ATOM 3433 C CA . GLU A 1 440 ? -28.935 8.326 82.422 1.00 81.31 440 GLU A CA 1
ATOM 3434 C C . GLU A 1 440 ? -28.752 7.112 81.488 1.00 81.31 440 GLU A C 1
ATOM 3436 O O . GLU A 1 440 ? -27.896 7.114 80.601 1.00 81.31 440 GLU A O 1
ATOM 3441 N N . LYS A 1 441 ? -29.573 6.060 81.633 1.00 83.56 441 LYS A N 1
ATOM 3442 C CA . LYS A 1 441 ? -29.553 4.914 80.706 1.00 83.56 441 LYS A CA 1
ATOM 3443 C C . LYS A 1 441 ? -30.027 5.292 79.302 1.00 83.56 441 LYS A C 1
ATOM 3445 O O . LYS A 1 441 ? -29.425 4.838 78.330 1.00 83.56 441 LYS A O 1
ATOM 3450 N N . ARG A 1 442 ? -31.074 6.114 79.181 1.00 83.75 442 ARG A N 1
ATOM 3451 C CA . ARG A 1 442 ? -31.571 6.594 77.879 1.00 83.75 442 ARG A CA 1
ATOM 3452 C C . ARG A 1 442 ? -30.537 7.459 77.166 1.00 83.75 442 ARG A C 1
ATOM 3454 O O . ARG A 1 442 ? -30.319 7.260 75.976 1.00 83.75 442 ARG A O 1
ATOM 3461 N N . GLU A 1 443 ? -29.849 8.333 77.892 1.00 85.19 443 GLU A N 1
ATOM 3462 C CA . GLU A 1 443 ? -28.786 9.178 77.337 1.00 85.19 443 GLU A CA 1
ATOM 3463 C C . GLU A 1 443 ? -27.587 8.358 76.849 1.00 85.19 443 GLU A C 1
ATOM 3465 O O . GLU A 1 443 ? -27.092 8.589 75.748 1.00 85.19 443 GLU A O 1
ATOM 3470 N N . ARG A 1 444 ? -27.163 7.325 77.590 1.00 84.94 444 ARG A N 1
ATOM 3471 C CA . ARG A 1 444 ? -26.088 6.419 77.137 1.00 84.94 444 ARG A CA 1
ATOM 3472 C C . ARG A 1 444 ? -26.466 5.640 75.873 1.00 84.94 444 ARG A C 1
ATOM 3474 O O . ARG A 1 444 ? -25.636 5.474 74.977 1.00 84.94 444 ARG A O 1
ATOM 3481 N N . VAL A 1 445 ? -27.712 5.172 75.774 1.00 85.88 445 VAL A N 1
ATOM 3482 C CA . VAL A 1 445 ? -28.216 4.495 74.564 1.00 85.88 445 VAL A CA 1
ATOM 3483 C C . VAL A 1 445 ? -28.299 5.470 73.386 1.00 85.88 445 VAL A C 1
ATOM 3485 O O . VAL A 1 445 ? -27.920 5.119 72.273 1.00 85.88 445 VAL A O 1
ATOM 3488 N N . PHE A 1 446 ? -28.725 6.710 73.627 1.00 85.81 446 PHE A N 1
ATOM 3489 C CA . PHE A 1 446 ? -28.759 7.750 72.601 1.00 85.81 446 PHE A CA 1
ATOM 3490 C C . PHE A 1 446 ? -27.353 8.098 72.094 1.00 85.81 446 PHE A C 1
ATOM 3492 O O . PHE A 1 446 ? -27.122 8.081 70.888 1.00 85.81 446 PHE A O 1
ATOM 3499 N N . HIS A 1 447 ? -26.384 8.314 72.987 1.00 86.25 447 HIS A N 1
ATOM 3500 C CA . HIS A 1 447 ? -25.000 8.592 72.597 1.00 86.25 447 HIS A CA 1
ATOM 3501 C C . HIS A 1 447 ? -24.365 7.442 71.812 1.00 86.25 447 HIS A C 1
ATOM 3503 O O . HIS A 1 447 ? -23.740 7.676 70.782 1.00 86.25 447 HIS A O 1
ATOM 3509 N N . THR A 1 448 ? -24.573 6.193 72.235 1.00 89.31 448 THR A N 1
ATOM 3510 C CA . THR A 1 448 ? -24.066 5.030 71.485 1.00 89.31 448 THR A CA 1
ATOM 3511 C C . THR A 1 448 ? -24.742 4.856 70.123 1.00 89.31 448 THR A C 1
ATOM 3513 O O . THR A 1 448 ? -24.091 4.406 69.182 1.00 89.31 448 THR A O 1
ATOM 3516 N N . ALA A 1 449 ? -26.017 5.231 69.977 1.00 87.94 449 ALA A N 1
ATOM 3517 C CA . ALA A 1 449 ? -26.694 5.250 68.682 1.00 87.94 449 ALA A CA 1
ATOM 3518 C C . ALA A 1 449 ? -26.148 6.354 67.760 1.00 87.94 449 ALA A C 1
ATOM 3520 O O . ALA A 1 449 ? -25.908 6.096 66.583 1.00 87.94 449 ALA A O 1
ATOM 3521 N N . VAL A 1 450 ? -25.895 7.551 68.298 1.00 90.94 450 VAL A N 1
ATOM 3522 C CA . VAL A 1 450 ? -25.319 8.678 67.549 1.00 90.94 450 VAL A CA 1
ATOM 3523 C C . VAL A 1 450 ? -23.900 8.368 67.070 1.00 90.94 450 VAL A C 1
ATOM 3525 O O . VAL A 1 450 ? -23.588 8.635 65.914 1.00 90.94 450 VAL A O 1
ATOM 3528 N N . GLU A 1 451 ? -23.051 7.767 67.907 1.00 88.50 451 GLU A N 1
ATOM 3529 C CA . GLU A 1 451 ? -21.691 7.382 67.497 1.00 88.50 451 GLU A CA 1
ATOM 3530 C C . GLU A 1 451 ? -21.703 6.304 66.401 1.00 88.50 451 GLU A C 1
ATOM 3532 O O . GLU A 1 451 ? -21.014 6.449 65.393 1.00 88.50 451 GLU A O 1
ATOM 3537 N N . LYS A 1 452 ? -22.575 5.290 66.501 1.00 90.06 452 LYS A N 1
ATOM 3538 C CA . LYS A 1 452 ? -22.750 4.292 65.427 1.00 90.06 452 LYS A CA 1
ATOM 3539 C C . LYS A 1 452 ? -23.242 4.906 64.117 1.00 90.06 452 LYS A C 1
ATOM 3541 O O . LYS A 1 452 ? -22.880 4.432 63.041 1.00 90.06 452 LYS A O 1
ATOM 3546 N N . GLU A 1 453 ? -24.077 5.939 64.187 1.00 87.88 453 GLU A N 1
ATOM 3547 C CA . GLU A 1 453 ? -24.548 6.634 62.991 1.00 87.88 453 GLU A CA 1
ATOM 3548 C C . GLU A 1 453 ? -23.441 7.498 62.371 1.00 87.88 453 GLU A C 1
ATOM 3550 O O . GLU A 1 453 ? -23.273 7.485 61.154 1.00 87.88 453 GLU A O 1
ATOM 3555 N N . LYS A 1 454 ? -22.602 8.154 63.185 1.00 90.94 454 LYS A N 1
ATOM 3556 C CA . LYS A 1 454 ? -21.393 8.843 62.699 1.00 90.94 454 LYS A CA 1
ATOM 3557 C C . LYS A 1 454 ? -20.426 7.881 62.008 1.00 90.94 454 LYS A C 1
ATOM 3559 O O . LYS A 1 454 ? -19.925 8.203 60.935 1.00 90.94 454 LYS A O 1
ATOM 3564 N N . GLU A 1 455 ? -20.203 6.693 62.570 1.00 90.12 455 GLU A N 1
ATOM 3565 C CA . GLU A 1 455 ? -19.369 5.651 61.952 1.00 90.12 455 GLU A CA 1
ATOM 3566 C C . GLU A 1 455 ? -19.931 5.192 60.597 1.00 90.12 455 GLU A C 1
ATOM 3568 O O . GLU A 1 455 ? -19.188 5.045 59.624 1.00 90.12 455 GLU A O 1
ATOM 3573 N N . ARG A 1 456 ? -21.255 5.010 60.498 1.00 91.94 456 ARG A N 1
ATOM 3574 C CA . ARG A 1 456 ? -21.923 4.665 59.233 1.00 91.94 456 ARG A CA 1
ATOM 3575 C C . ARG A 1 456 ? -21.787 5.763 58.188 1.00 91.94 456 ARG A C 1
ATOM 3577 O O . ARG A 1 456 ? -21.472 5.459 57.039 1.00 91.94 456 ARG A O 1
ATOM 3584 N N . VAL A 1 457 ? -21.999 7.019 58.574 1.00 91.31 457 VAL A N 1
ATOM 3585 C CA . VAL A 1 457 ? -21.841 8.170 57.675 1.00 91.31 457 VAL A CA 1
ATOM 3586 C C . VAL A 1 457 ? -20.391 8.283 57.199 1.00 91.31 457 VAL A C 1
ATOM 3588 O O . VAL A 1 457 ? -20.168 8.412 55.997 1.00 91.31 457 VAL A O 1
ATOM 3591 N N . ALA A 1 458 ? -19.409 8.115 58.088 1.00 89.75 458 ALA A N 1
ATOM 3592 C CA . ALA A 1 458 ? -17.993 8.122 57.723 1.00 89.75 458 ALA A CA 1
ATOM 3593 C C . ALA A 1 458 ? -17.637 7.004 56.722 1.00 89.75 458 ALA A C 1
ATOM 3595 O O . ALA A 1 458 ? -16.922 7.244 55.749 1.00 89.75 458 ALA A O 1
ATOM 3596 N N . LEU A 1 459 ? -18.177 5.791 56.896 1.00 92.38 459 LEU A N 1
ATOM 3597 C CA . LEU A 1 459 ? -17.993 4.693 55.936 1.00 92.38 459 LEU A CA 1
ATOM 3598 C C . LEU A 1 459 ? -18.606 5.002 54.563 1.00 92.38 459 LEU A C 1
ATOM 3600 O O . LEU A 1 459 ? -18.002 4.687 53.533 1.00 92.38 459 LEU A O 1
ATOM 3604 N N . ILE A 1 460 ? -19.784 5.632 54.533 1.00 91.06 460 ILE A N 1
ATOM 3605 C CA . ILE A 1 460 ? -20.431 6.068 53.289 1.00 91.06 460 ILE A CA 1
ATOM 3606 C C . ILE A 1 460 ? -19.583 7.139 52.597 1.00 91.06 460 ILE A C 1
ATOM 3608 O O . ILE A 1 460 ? -19.355 7.042 51.390 1.00 91.06 460 ILE A O 1
ATOM 3612 N N . GLU A 1 461 ? -19.067 8.120 53.338 1.00 92.56 461 GLU A N 1
ATOM 3613 C CA . GLU A 1 461 ? -18.200 9.172 52.799 1.00 92.56 461 GLU A CA 1
ATOM 3614 C C . GLU A 1 461 ? -16.904 8.611 52.207 1.00 92.56 461 GLU A C 1
ATOM 3616 O O . GLU A 1 461 ? -16.542 8.977 51.086 1.00 92.56 461 GLU A O 1
ATOM 3621 N N . ILE A 1 462 ? -16.249 7.670 52.894 1.00 92.12 462 ILE A N 1
ATOM 3622 C CA . ILE A 1 462 ? -15.058 6.975 52.379 1.00 92.12 462 ILE A CA 1
ATOM 3623 C C . ILE A 1 462 ? -15.396 6.215 51.088 1.00 92.12 462 ILE A C 1
ATOM 3625 O O . ILE A 1 462 ? -14.663 6.303 50.099 1.00 92.12 462 ILE A O 1
ATOM 3629 N N . GLY A 1 463 ? -16.531 5.509 51.051 1.00 92.44 463 GLY A N 1
ATOM 3630 C CA . GLY A 1 463 ? -17.008 4.829 49.844 1.00 92.44 463 GLY A CA 1
ATOM 3631 C C . GLY A 1 463 ? -17.214 5.790 48.668 1.00 92.44 463 GLY A C 1
ATOM 3632 O O . GLY A 1 463 ? -16.802 5.502 47.542 1.00 92.44 463 GLY A O 1
ATOM 3633 N N . LEU A 1 464 ? -17.784 6.964 48.934 1.00 93.88 464 LEU A N 1
ATOM 3634 C CA . LEU A 1 464 ? -18.054 7.998 47.934 1.00 93.88 464 LEU A CA 1
ATOM 3635 C C . LEU A 1 464 ? -16.762 8.661 47.430 1.00 93.88 464 LEU A C 1
ATOM 3637 O O . LEU A 1 464 ? -16.626 8.928 46.234 1.00 93.88 464 LEU A O 1
ATOM 3641 N N . GLN A 1 465 ? -15.782 8.881 48.309 1.00 91.06 465 GLN A N 1
ATOM 3642 C CA . GLN A 1 465 ? -14.451 9.368 47.935 1.00 91.06 465 GLN A CA 1
ATOM 3643 C C . GLN A 1 465 ? -13.705 8.356 47.055 1.00 91.06 465 GLN A C 1
ATOM 3645 O O . GLN A 1 465 ? -13.170 8.736 46.013 1.00 91.06 465 GLN A O 1
ATOM 3650 N N . ASN A 1 466 ? -13.748 7.067 47.398 1.00 92.38 466 ASN A N 1
ATOM 3651 C CA . ASN A 1 466 ? -13.141 6.008 46.588 1.00 92.38 466 ASN A CA 1
ATOM 3652 C C . ASN A 1 466 ? -13.776 5.907 45.193 1.00 92.38 466 ASN A C 1
ATOM 3654 O O . ASN A 1 466 ? -13.065 5.756 44.198 1.00 92.38 466 ASN A O 1
ATOM 3658 N N . GLN A 1 467 ? -15.099 6.062 45.090 1.00 92.12 467 GLN A N 1
ATOM 3659 C CA . GLN A 1 467 ? -15.790 6.118 43.797 1.00 92.12 467 GLN A CA 1
ATOM 3660 C C . GLN A 1 467 ? -15.355 7.326 42.956 1.00 92.12 467 GLN A C 1
ATOM 3662 O O . GLN A 1 467 ? -15.130 7.181 41.752 1.00 92.12 467 GLN A O 1
ATOM 3667 N N . ARG A 1 468 ? -15.181 8.504 43.574 1.00 92.50 468 ARG A N 1
ATOM 3668 C CA . ARG A 1 468 ? -14.671 9.708 42.891 1.00 92.50 468 ARG A CA 1
ATOM 3669 C C . ARG A 1 468 ? -13.238 9.517 42.393 1.00 92.50 468 ARG A C 1
ATOM 3671 O O . ARG A 1 468 ? -12.951 9.857 41.248 1.00 92.50 468 ARG A O 1
ATOM 3678 N N . LEU A 1 469 ? -12.359 8.932 43.207 1.00 92.50 469 LEU A N 1
ATOM 3679 C CA . LEU A 1 469 ? -10.980 8.626 42.808 1.00 92.50 469 LEU A CA 1
ATOM 3680 C C . LEU A 1 469 ? -10.931 7.622 41.650 1.00 92.50 469 LEU A C 1
ATOM 3682 O O . LEU A 1 469 ? -10.204 7.835 40.682 1.00 92.50 469 LEU A O 1
ATOM 3686 N N . HIS A 1 470 ? -11.749 6.570 41.700 1.00 89.19 470 HIS A N 1
ATOM 3687 C CA . HIS A 1 470 ? -11.849 5.597 40.614 1.00 89.19 470 HIS A CA 1
ATOM 3688 C C . HIS A 1 470 ? -12.378 6.230 39.313 1.00 89.19 470 HIS A C 1
ATOM 3690 O O . HIS A 1 470 ? -11.878 5.937 38.226 1.00 89.19 470 HIS A O 1
ATOM 3696 N N . ALA A 1 471 ? -13.350 7.144 39.404 1.00 91.12 471 ALA A N 1
ATOM 3697 C CA . ALA A 1 471 ? -13.838 7.894 38.248 1.00 91.12 471 ALA A CA 1
ATOM 3698 C C . ALA A 1 471 ? -12.736 8.768 37.619 1.00 91.12 471 ALA A C 1
ATOM 3700 O O . ALA A 1 471 ? -12.551 8.727 36.402 1.00 91.12 471 ALA A O 1
ATOM 3701 N N . LEU A 1 472 ? -11.951 9.481 38.436 1.00 93.94 472 LEU A N 1
ATOM 3702 C CA . LEU A 1 472 ? -10.813 10.280 37.965 1.00 93.94 472 LEU A CA 1
ATOM 3703 C C . LEU A 1 472 ? -9.740 9.416 37.286 1.00 93.94 472 LEU A C 1
ATOM 3705 O O . LEU A 1 472 ? -9.271 9.762 36.202 1.00 93.94 472 LEU A O 1
ATOM 3709 N N . GLN A 1 473 ? -9.410 8.251 37.851 1.00 93.06 473 GLN A N 1
ATOM 3710 C CA . GLN A 1 473 ? -8.471 7.307 37.232 1.00 93.06 473 GLN A CA 1
ATOM 3711 C C . GLN A 1 473 ? -8.951 6.827 35.854 1.00 93.06 473 GLN A C 1
ATOM 3713 O O . GLN A 1 473 ? -8.161 6.744 34.911 1.00 93.06 473 GLN A O 1
ATOM 3718 N N . LEU A 1 474 ? -10.248 6.543 35.694 1.00 93.19 474 LEU A N 1
ATOM 3719 C CA . LEU A 1 474 ? -10.812 6.164 34.395 1.00 93.19 474 LEU A CA 1
ATOM 3720 C C . LEU A 1 474 ? -10.733 7.305 33.371 1.00 93.19 474 LEU A C 1
ATOM 3722 O O . LEU A 1 474 ? -10.477 7.051 32.190 1.00 93.19 474 LEU A O 1
ATOM 3726 N N . GLU A 1 475 ? -10.931 8.554 33.791 1.00 92.69 475 GLU A N 1
ATOM 3727 C CA . GLU A 1 475 ? -10.764 9.719 32.918 1.00 92.69 475 GLU A CA 1
ATOM 3728 C C . GLU A 1 475 ? -9.311 9.913 32.479 1.00 92.69 475 GLU A C 1
ATOM 3730 O O . GLU A 1 475 ? -9.058 10.152 31.295 1.00 92.69 475 GLU A O 1
ATOM 3735 N N . GLU A 1 476 ? -8.348 9.754 33.386 1.00 93.75 476 GLU A N 1
ATOM 3736 C CA . GLU A 1 476 ? -6.921 9.793 33.052 1.00 93.75 476 GLU A CA 1
ATOM 3737 C C . GLU A 1 476 ? -6.548 8.686 32.065 1.00 93.75 476 GLU A C 1
ATOM 3739 O O . GLU A 1 476 ? -5.924 8.956 31.036 1.00 93.75 476 GLU A O 1
ATOM 3744 N N . GLN A 1 477 ? -7.016 7.456 32.291 1.00 90.38 477 GLN A N 1
ATOM 3745 C CA . GLN A 1 477 ? -6.804 6.353 31.353 1.00 90.38 477 GLN A CA 1
ATOM 3746 C C . GLN A 1 477 ? -7.412 6.637 29.973 1.00 90.38 477 GLN A C 1
ATOM 3748 O O . GLN A 1 477 ? -6.809 6.306 28.947 1.00 90.38 477 GLN A O 1
ATOM 3753 N N . ARG A 1 478 ? -8.591 7.271 29.912 1.00 93.62 478 ARG A N 1
ATOM 3754 C CA . ARG A 1 478 ? -9.200 7.707 28.644 1.00 93.62 478 ARG A CA 1
ATOM 3755 C C . ARG A 1 478 ? -8.347 8.773 27.958 1.00 93.62 478 ARG A C 1
ATOM 3757 O O . ARG A 1 478 ? -8.089 8.635 26.763 1.00 93.62 478 ARG A O 1
ATOM 3764 N N . LYS A 1 479 ? -7.853 9.777 28.691 1.00 93.00 479 LYS A N 1
ATOM 3765 C CA . LYS A 1 479 ? -6.953 10.819 28.161 1.00 93.00 479 LYS A CA 1
ATOM 3766 C C . LYS A 1 479 ? -5.661 10.214 27.605 1.00 93.00 479 LYS A C 1
ATOM 3768 O O . LYS A 1 479 ? -5.284 10.532 26.479 1.00 93.00 479 LYS A O 1
ATOM 3773 N N . VAL A 1 480 ? -5.043 9.275 28.324 1.00 93.56 480 VAL A N 1
ATOM 3774 C CA . VAL A 1 480 ? -3.843 8.551 27.865 1.00 93.56 480 VAL A CA 1
ATOM 3775 C C . VAL A 1 480 ? -4.135 7.732 26.605 1.00 93.56 480 VAL A C 1
ATOM 3777 O O . VAL A 1 480 ? -3.367 7.794 25.646 1.00 93.56 480 VAL A O 1
ATOM 3780 N N . LYS A 1 481 ? -5.263 7.011 26.545 1.00 91.19 481 LYS A N 1
ATOM 3781 C CA . LYS A 1 481 ? -5.668 6.257 25.342 1.00 91.19 481 LYS A CA 1
ATOM 3782 C C . LYS A 1 481 ? -5.900 7.168 24.134 1.00 91.19 481 LYS A C 1
ATOM 3784 O O . LYS A 1 481 ? -5.498 6.815 23.026 1.00 91.19 481 LYS A O 1
ATOM 3789 N N . VAL A 1 482 ? -6.523 8.331 24.328 1.00 93.19 482 VAL A N 1
ATOM 3790 C CA . VAL A 1 482 ? -6.731 9.322 23.259 1.00 93.19 482 VAL A CA 1
ATOM 3791 C C . VAL A 1 482 ? -5.395 9.897 22.787 1.00 93.19 482 VAL A C 1
ATOM 3793 O O . VAL A 1 482 ? -5.146 9.918 21.582 1.00 93.19 482 VAL A O 1
ATOM 3796 N N . ALA A 1 483 ? -4.508 10.282 23.708 1.00 91.31 483 ALA A N 1
ATOM 3797 C CA . ALA A 1 483 ? -3.173 10.781 23.381 1.00 91.31 483 ALA A CA 1
ATOM 3798 C C . ALA A 1 483 ? -2.334 9.735 22.626 1.00 91.31 483 ALA A C 1
ATOM 3800 O O . ALA A 1 483 ? -1.709 10.056 21.616 1.00 91.31 483 ALA A O 1
ATOM 3801 N N . ARG A 1 484 ? -2.393 8.465 23.049 1.00 92.00 484 ARG A N 1
ATOM 3802 C CA . ARG A 1 484 ? -1.746 7.344 22.357 1.00 92.00 484 ARG A CA 1
ATOM 3803 C C . ARG A 1 484 ? -2.254 7.195 20.923 1.00 92.00 484 ARG A C 1
ATOM 3805 O O . ARG A 1 484 ? -1.446 7.171 20.001 1.00 92.00 484 ARG A O 1
ATOM 3812 N N . ARG A 1 485 ? -3.575 7.166 20.717 1.00 92.69 485 ARG A N 1
ATOM 3813 C CA . ARG A 1 485 ? -4.173 7.078 19.370 1.00 92.69 485 ARG A CA 1
ATOM 3814 C C . ARG A 1 485 ? -3.814 8.279 18.494 1.00 92.69 485 ARG A C 1
ATOM 3816 O O . ARG A 1 485 ? -3.611 8.120 17.294 1.00 92.69 485 ARG A O 1
ATOM 3823 N N . ALA A 1 486 ? -3.738 9.479 19.070 1.00 92.38 486 ALA A N 1
ATOM 3824 C CA . ALA A 1 486 ? -3.317 10.675 18.345 1.00 92.38 486 ALA A CA 1
ATOM 3825 C C . ALA A 1 486 ? -1.855 10.566 17.879 1.00 92.38 486 ALA A C 1
ATOM 3827 O O . ALA A 1 486 ? -1.558 10.870 16.724 1.00 92.38 486 ALA A O 1
ATOM 3828 N N . LEU A 1 487 ? -0.965 10.071 18.742 1.00 91.06 487 LEU A N 1
ATOM 3829 C CA . LEU A 1 487 ? 0.445 9.857 18.418 1.00 91.06 487 LEU A CA 1
ATOM 3830 C C . LEU A 1 487 ? 0.635 8.739 17.382 1.00 91.06 487 LEU A C 1
ATOM 3832 O O . LEU A 1 487 ? 1.381 8.922 16.424 1.00 91.06 487 LEU A O 1
ATOM 3836 N N . GLU A 1 488 ? -0.098 7.629 17.499 1.00 92.25 488 GLU A N 1
ATOM 3837 C CA . GLU A 1 488 ? -0.118 6.556 16.491 1.00 92.25 488 GLU A CA 1
ATOM 3838 C C . GLU A 1 488 ? -0.544 7.094 15.113 1.00 92.25 488 GLU A C 1
ATOM 3840 O O . GLU A 1 488 ? 0.128 6.839 14.115 1.00 92.25 488 GLU A O 1
ATOM 3845 N N . ARG A 1 489 ? -1.593 7.927 15.045 1.00 91.69 489 ARG A N 1
ATOM 3846 C CA . ARG A 1 489 ? -2.007 8.582 13.789 1.00 91.69 489 ARG A CA 1
ATOM 3847 C C . ARG A 1 489 ? -0.926 9.505 13.227 1.00 91.69 489 ARG A C 1
ATOM 3849 O O . ARG A 1 489 ? -0.703 9.504 12.019 1.00 91.69 489 ARG A O 1
ATOM 3856 N N . GLN A 1 490 ? -0.251 10.282 14.075 1.00 89.56 490 GLN A N 1
ATOM 3857 C CA . GLN A 1 490 ? 0.847 11.150 13.639 1.00 89.56 490 GLN A CA 1
ATOM 3858 C C . GLN A 1 490 ? 2.022 10.345 13.075 1.00 89.56 490 GLN A C 1
ATOM 3860 O O . GLN A 1 490 ? 2.558 10.723 12.034 1.00 89.56 490 GLN A O 1
ATOM 3865 N N . LEU A 1 491 ? 2.380 9.224 13.706 1.00 90.31 491 LEU A N 1
ATOM 3866 C CA . LEU A 1 491 ? 3.428 8.329 13.213 1.00 90.31 491 LEU A CA 1
ATOM 3867 C C . LEU A 1 491 ? 3.048 7.696 11.872 1.00 90.31 491 LEU A C 1
ATOM 3869 O O . LEU A 1 491 ? 3.852 7.725 10.949 1.00 90.31 491 LEU A O 1
ATOM 3873 N N . VAL A 1 492 ? 1.808 7.226 11.707 1.00 92.75 492 VAL A N 1
ATOM 3874 C CA . VAL A 1 492 ? 1.334 6.679 10.422 1.00 92.75 492 VAL A CA 1
ATOM 3875 C C . VAL A 1 492 ? 1.387 7.730 9.307 1.00 92.75 492 VAL A C 1
ATOM 3877 O O . VAL A 1 492 ? 1.786 7.426 8.179 1.00 92.75 492 VAL A O 1
ATOM 3880 N N . ILE A 1 493 ? 1.017 8.981 9.603 1.00 89.44 493 ILE A N 1
ATOM 3881 C CA . ILE A 1 493 ? 1.121 10.091 8.645 1.00 89.44 493 ILE A CA 1
ATOM 3882 C C . ILE A 1 493 ? 2.590 10.396 8.323 1.00 89.44 493 ILE A C 1
ATOM 3884 O O . ILE A 1 493 ? 2.914 10.606 7.153 1.00 89.44 493 ILE A O 1
ATOM 3888 N N . ALA A 1 494 ? 3.475 10.407 9.322 1.00 87.75 494 ALA A N 1
ATOM 3889 C CA . ALA A 1 494 ? 4.907 10.627 9.130 1.00 87.75 494 ALA A CA 1
ATOM 3890 C C . ALA A 1 494 ? 5.544 9.516 8.279 1.00 87.75 494 ALA A C 1
ATOM 3892 O O . ALA A 1 494 ? 6.208 9.825 7.293 1.00 87.75 494 ALA A O 1
ATOM 3893 N N . ASP A 1 495 ? 5.248 8.249 8.567 1.00 88.06 495 ASP A N 1
ATOM 3894 C CA . ASP A 1 495 ? 5.714 7.098 7.789 1.00 88.06 495 ASP A CA 1
ATOM 3895 C C . ASP A 1 495 ? 5.200 7.156 6.343 1.00 88.06 495 ASP A C 1
ATOM 3897 O O . ASP A 1 495 ? 5.929 6.854 5.396 1.00 88.06 495 ASP A O 1
ATOM 3901 N N . ARG A 1 496 ? 3.943 7.575 6.133 1.00 90.12 496 ARG A N 1
ATOM 3902 C CA . ARG A 1 496 ? 3.401 7.779 4.781 1.00 90.12 496 ARG A CA 1
ATOM 3903 C C . ARG A 1 496 ? 4.145 8.893 4.044 1.00 90.12 496 ARG A C 1
ATOM 3905 O O . ARG A 1 496 ? 4.459 8.712 2.870 1.00 90.12 496 ARG A O 1
ATOM 3912 N N . ARG A 1 497 ? 4.439 10.017 4.708 1.00 87.31 497 ARG A N 1
ATOM 3913 C CA . ARG A 1 497 ? 5.231 11.117 4.128 1.00 87.31 497 ARG A CA 1
ATOM 3914 C C . ARG A 1 497 ? 6.640 10.655 3.771 1.00 87.31 497 ARG A C 1
ATOM 3916 O O . ARG A 1 497 ? 7.069 10.883 2.646 1.00 87.31 497 ARG A O 1
ATOM 3923 N N . GLU A 1 498 ? 7.305 9.923 4.661 1.00 87.94 498 GLU A N 1
ATOM 3924 C CA . GLU A 1 498 ? 8.638 9.370 4.406 1.00 87.94 498 GLU A CA 1
ATOM 3925 C C . GLU A 1 498 ? 8.631 8.396 3.218 1.00 87.94 498 GLU A C 1
ATOM 3927 O O . GLU A 1 498 ? 9.514 8.462 2.364 1.00 87.94 498 GLU A O 1
ATOM 3932 N N . ARG A 1 499 ? 7.611 7.533 3.091 1.00 86.56 499 ARG A N 1
ATOM 3933 C CA . ARG A 1 499 ? 7.459 6.658 1.914 1.00 86.56 499 ARG A CA 1
ATOM 3934 C C . ARG A 1 499 ? 7.307 7.455 0.619 1.00 86.56 499 ARG A C 1
ATOM 3936 O O . ARG A 1 499 ? 7.962 7.122 -0.364 1.00 86.56 499 ARG A O 1
ATOM 3943 N N . VAL A 1 500 ? 6.486 8.506 0.614 1.00 89.31 500 VAL A N 1
ATOM 3944 C CA . VAL A 1 500 ? 6.305 9.375 -0.563 1.00 89.31 500 VAL A CA 1
ATOM 3945 C C . VAL A 1 500 ? 7.610 10.088 -0.924 1.00 89.31 500 VAL A C 1
ATOM 3947 O O . VAL A 1 500 ? 8.007 10.087 -2.089 1.00 89.31 500 VAL A O 1
ATOM 3950 N N . GLU A 1 501 ? 8.324 10.629 0.063 1.00 86.75 501 GLU A N 1
ATOM 3951 C CA . GLU A 1 501 ? 9.638 11.241 -0.153 1.00 86.75 501 GLU A CA 1
ATOM 3952 C C . GLU A 1 501 ? 10.663 10.230 -0.674 1.00 86.75 501 GLU A C 1
ATOM 3954 O O . GLU A 1 501 ? 11.410 10.542 -1.598 1.00 86.75 501 GLU A O 1
ATOM 3959 N N . ASN A 1 502 ? 10.678 9.004 -0.148 1.00 89.25 502 ASN A N 1
ATOM 3960 C CA . ASN A 1 502 ? 11.573 7.943 -0.610 1.00 89.25 502 ASN A CA 1
ATOM 3961 C C . ASN A 1 502 ? 11.271 7.512 -2.049 1.00 89.25 502 ASN A C 1
ATOM 3963 O O . ASN A 1 502 ? 12.207 7.263 -2.808 1.00 89.25 502 ASN A O 1
ATOM 3967 N N . VAL A 1 503 ? 9.999 7.476 -2.460 1.00 88.19 503 VAL A N 1
ATOM 3968 C CA . VAL A 1 503 ? 9.627 7.277 -3.871 1.00 88.19 503 VAL A CA 1
ATOM 3969 C C . VAL A 1 503 ? 10.143 8.435 -4.730 1.00 88.19 503 VAL A C 1
ATOM 3971 O O . VAL A 1 503 ? 10.697 8.197 -5.802 1.00 88.19 503 VAL A O 1
ATOM 3974 N N . GLY A 1 504 ? 10.035 9.678 -4.251 1.00 87.81 504 GLY A N 1
ATOM 3975 C CA . GLY A 1 504 ? 10.612 10.851 -4.916 1.00 87.81 504 GLY A CA 1
ATOM 3976 C C . GLY A 1 504 ? 12.133 10.757 -5.077 1.00 87.81 504 GLY A C 1
ATOM 3977 O O . GLY A 1 504 ? 12.644 10.933 -6.181 1.00 87.81 504 GLY A O 1
ATOM 3978 N N . ARG A 1 505 ? 12.851 10.397 -4.005 1.00 86.12 505 ARG A N 1
ATOM 3979 C CA . ARG A 1 505 ? 14.309 10.190 -4.019 1.00 86.12 505 ARG A CA 1
ATOM 3980 C C . ARG A 1 505 ? 14.711 9.051 -4.956 1.00 86.12 505 ARG A C 1
ATOM 3982 O O . ARG A 1 505 ? 15.661 9.221 -5.707 1.00 86.12 505 ARG A O 1
ATOM 3989 N N . ARG A 1 506 ? 13.979 7.929 -4.974 1.00 86.00 506 ARG A N 1
ATOM 3990 C CA . ARG A 1 506 ? 14.224 6.818 -5.916 1.00 86.00 506 ARG A CA 1
ATOM 3991 C C . ARG A 1 506 ? 14.092 7.261 -7.369 1.00 86.00 506 ARG A C 1
ATOM 3993 O O . ARG A 1 506 ? 15.005 7.021 -8.149 1.00 86.00 506 ARG A O 1
ATOM 4000 N N . LYS A 1 507 ? 13.016 7.978 -7.708 1.00 89.06 507 LYS A N 1
ATOM 4001 C CA . LYS A 1 507 ? 12.835 8.536 -9.057 1.00 89.06 507 LYS A CA 1
ATOM 4002 C C . LYS A 1 507 ? 13.946 9.520 -9.426 1.00 89.06 507 LYS A C 1
ATOM 4004 O O . LYS A 1 507 ? 14.361 9.556 -10.578 1.00 89.06 507 LYS A O 1
ATOM 4009 N N . GLU A 1 508 ? 14.433 10.322 -8.479 1.00 88.88 508 GLU A N 1
ATOM 4010 C CA . GLU A 1 508 ? 15.562 11.222 -8.736 1.00 88.88 508 GLU A CA 1
ATOM 4011 C C . GLU A 1 508 ? 16.860 10.444 -8.984 1.00 88.88 508 GLU A C 1
ATOM 4013 O O . GLU A 1 508 ? 17.568 10.747 -9.939 1.00 88.88 508 GLU A O 1
ATOM 4018 N N . VAL A 1 509 ? 17.127 9.389 -8.205 1.00 91.31 509 VAL A N 1
ATOM 4019 C CA . VAL A 1 509 ? 18.273 8.491 -8.422 1.00 91.31 509 VAL A CA 1
ATOM 4020 C C . VAL A 1 509 ? 18.205 7.836 -9.806 1.00 91.31 509 VAL A C 1
ATOM 4022 O O . VAL A 1 509 ? 19.196 7.833 -10.535 1.00 91.31 509 VAL A O 1
ATOM 4025 N N . GLU A 1 510 ? 17.035 7.351 -10.220 1.00 87.31 510 GLU A N 1
ATOM 4026 C CA . GLU A 1 510 ? 16.826 6.792 -11.563 1.00 87.31 510 GLU A CA 1
ATOM 4027 C C . GLU A 1 510 ? 17.072 7.833 -12.662 1.00 87.31 510 GLU A C 1
ATOM 4029 O O . GLU A 1 510 ? 17.752 7.539 -13.647 1.00 87.31 510 GLU A O 1
ATOM 4034 N N . ARG A 1 511 ? 16.604 9.076 -12.482 1.00 91.25 511 ARG A N 1
ATOM 4035 C CA . ARG A 1 511 ? 16.895 10.174 -13.420 1.00 91.25 511 ARG A CA 1
ATOM 4036 C C . ARG A 1 511 ? 18.384 10.490 -13.486 1.00 91.25 511 ARG A C 1
ATOM 4038 O O . ARG A 1 511 ? 18.895 10.711 -14.582 1.00 91.25 511 ARG A O 1
ATOM 4045 N N . THR A 1 512 ? 19.088 10.511 -12.353 1.00 87.00 512 THR A N 1
ATOM 4046 C CA . THR A 1 512 ? 20.542 10.723 -12.346 1.00 87.00 512 THR A CA 1
ATOM 4047 C C . THR A 1 512 ? 21.274 9.585 -13.041 1.00 87.00 512 THR A C 1
ATOM 4049 O O . THR A 1 512 ? 22.110 9.850 -13.897 1.00 87.00 512 THR A O 1
ATOM 4052 N N . HIS A 1 513 ? 20.883 8.335 -12.785 1.00 89.94 513 HIS A N 1
ATOM 4053 C CA . HIS A 1 513 ? 21.481 7.177 -13.438 1.00 89.94 513 HIS A CA 1
ATOM 4054 C C . HIS A 1 513 ? 21.225 7.178 -14.951 1.00 89.94 513 HIS A C 1
ATOM 4056 O O . HIS A 1 513 ? 22.107 6.851 -15.741 1.00 89.94 513 HIS A O 1
ATOM 4062 N N . HIS A 1 514 ? 20.039 7.615 -15.383 1.00 89.44 514 HIS A N 1
ATOM 4063 C CA . HIS A 1 514 ? 19.737 7.785 -16.801 1.00 89.44 514 HIS A CA 1
ATOM 4064 C C . HIS A 1 514 ? 20.617 8.861 -17.457 1.00 89.44 514 HIS A C 1
ATOM 4066 O O . HIS A 1 514 ? 21.130 8.636 -18.552 1.00 89.44 514 HIS A O 1
ATOM 4072 N N . ARG A 1 515 ? 20.849 10.000 -16.784 1.00 91.06 515 ARG A N 1
ATOM 4073 C CA . ARG A 1 515 ? 21.776 11.041 -17.265 1.00 91.06 515 ARG A CA 1
ATOM 4074 C C . ARG A 1 515 ? 23.207 10.520 -17.368 1.00 91.06 515 ARG A C 1
ATOM 4076 O O . ARG A 1 515 ? 23.819 10.687 -18.415 1.00 91.06 515 ARG A O 1
ATOM 4083 N N . GLU A 1 516 ? 23.700 9.836 -16.339 1.00 90.56 516 GLU A N 1
ATOM 4084 C CA . GLU A 1 516 ? 25.037 9.225 -16.343 1.00 90.56 516 GLU A CA 1
ATOM 4085 C C . GLU A 1 516 ? 25.188 8.194 -17.472 1.00 90.56 516 GLU A C 1
ATOM 4087 O O . GLU A 1 516 ? 26.201 8.180 -18.169 1.00 90.56 516 GLU A O 1
ATOM 4092 N N . ASN A 1 517 ? 24.164 7.369 -17.719 1.00 92.19 517 ASN A N 1
ATOM 4093 C CA . ASN A 1 517 ? 24.169 6.427 -18.839 1.00 92.19 517 ASN A CA 1
ATOM 4094 C C . ASN A 1 517 ? 24.181 7.145 -20.194 1.00 92.19 517 ASN A C 1
ATOM 4096 O O . ASN A 1 517 ? 24.934 6.745 -21.082 1.00 92.19 517 ASN A O 1
ATOM 4100 N N . MET A 1 518 ? 23.401 8.216 -20.364 1.00 90.31 518 MET A N 1
ATOM 4101 C CA . MET A 1 518 ? 23.449 9.039 -21.578 1.00 90.31 518 MET A CA 1
ATOM 4102 C C . MET A 1 518 ? 24.840 9.655 -21.773 1.00 90.31 518 MET A C 1
ATOM 4104 O O . MET A 1 518 ? 25.414 9.521 -22.853 1.00 90.31 518 MET A O 1
ATOM 4108 N N . GLU A 1 519 ? 25.436 10.231 -20.730 1.00 91.81 519 GLU A N 1
ATOM 4109 C CA . GLU A 1 519 ? 26.799 10.776 -20.766 1.00 91.81 519 GLU A CA 1
ATOM 4110 C C . GLU A 1 519 ? 27.839 9.705 -21.121 1.00 91.81 519 GLU A C 1
ATOM 4112 O O . GLU A 1 519 ? 28.681 9.933 -21.990 1.00 91.81 519 GLU A O 1
ATOM 4117 N N . MET A 1 520 ? 27.742 8.505 -20.542 1.00 89.38 520 MET A N 1
ATOM 4118 C CA . MET A 1 520 ? 28.602 7.367 -20.881 1.00 89.38 520 MET A CA 1
ATOM 4119 C C . MET A 1 520 ? 28.444 6.929 -22.340 1.00 89.38 520 MET A C 1
ATOM 4121 O O . MET A 1 520 ? 29.439 6.665 -23.020 1.00 89.38 520 MET A O 1
ATOM 4125 N N . THR A 1 521 ? 27.210 6.849 -22.847 1.00 89.81 521 THR A N 1
ATOM 4126 C CA . THR A 1 521 ? 26.974 6.489 -24.254 1.00 89.81 521 THR A CA 1
ATOM 4127 C C . THR A 1 521 ? 27.528 7.545 -25.204 1.00 89.81 521 THR A C 1
ATOM 4129 O O . THR A 1 521 ? 28.198 7.187 -26.172 1.00 89.81 521 THR A O 1
ATOM 4132 N N . MET A 1 522 ? 27.344 8.829 -24.892 1.00 89.81 522 MET A N 1
ATOM 4133 C CA . MET A 1 522 ? 27.915 9.938 -25.654 1.00 89.81 522 MET A CA 1
ATOM 4134 C C . MET A 1 522 ? 29.444 9.894 -25.629 1.00 89.81 522 MET A C 1
ATOM 4136 O O . MET A 1 522 ? 30.062 9.929 -26.689 1.00 89.81 522 MET A O 1
ATOM 4140 N N . ALA A 1 523 ? 30.063 9.710 -24.459 1.00 91.19 523 ALA A N 1
ATOM 4141 C CA . ALA A 1 523 ? 31.515 9.584 -24.327 1.00 91.19 523 ALA A CA 1
ATOM 4142 C C . ALA A 1 523 ? 32.070 8.397 -25.131 1.00 91.19 523 ALA A C 1
ATOM 4144 O O . ALA A 1 523 ? 33.091 8.523 -25.808 1.00 91.19 523 ALA A O 1
ATOM 4145 N N . ARG A 1 524 ? 31.371 7.255 -25.127 1.00 92.25 524 ARG A N 1
ATOM 4146 C CA . ARG A 1 524 ? 31.739 6.087 -25.939 1.00 92.25 524 ARG A CA 1
ATOM 4147 C C . ARG A 1 524 ? 31.651 6.381 -27.436 1.00 92.25 524 ARG A C 1
ATOM 4149 O O . ARG A 1 524 ? 32.522 5.943 -28.189 1.00 92.25 524 ARG A O 1
ATOM 4156 N N . VAL A 1 525 ? 30.614 7.093 -27.878 1.00 92.12 525 VAL A N 1
ATOM 4157 C CA . VAL A 1 525 ? 30.470 7.504 -29.282 1.00 92.12 525 VAL A CA 1
ATOM 4158 C C . VAL A 1 525 ? 31.603 8.446 -29.679 1.00 92.12 525 VAL A C 1
ATOM 4160 O O . VAL A 1 525 ? 32.229 8.205 -30.712 1.00 92.12 525 VAL A O 1
ATOM 4163 N N . THR A 1 526 ? 31.923 9.443 -28.852 1.00 92.25 526 THR A N 1
ATOM 4164 C CA . THR A 1 526 ? 33.041 10.368 -29.085 1.00 92.25 526 THR A CA 1
ATOM 4165 C C . THR A 1 526 ? 34.367 9.618 -29.190 1.00 92.25 526 THR A C 1
ATOM 4167 O O . THR A 1 526 ? 35.064 9.759 -30.191 1.00 92.25 526 THR A O 1
ATOM 4170 N N . LEU A 1 527 ? 34.661 8.715 -28.249 1.00 92.62 527 LEU A N 1
ATOM 4171 C CA . LEU A 1 527 ? 35.872 7.888 -28.283 1.00 92.62 527 LEU A CA 1
ATOM 4172 C C . LEU A 1 527 ? 35.958 7.049 -29.569 1.00 92.62 527 LEU A C 1
ATOM 4174 O O . LEU A 1 527 ? 37.019 6.942 -30.187 1.00 92.62 527 LEU A O 1
ATOM 4178 N N . MET A 1 528 ? 34.843 6.457 -30.010 1.00 91.94 528 MET A N 1
ATOM 4179 C CA . MET A 1 528 ? 34.812 5.708 -31.270 1.00 91.94 528 MET A CA 1
ATOM 4180 C C . MET A 1 528 ? 35.039 6.603 -32.492 1.00 91.94 528 MET A C 1
ATOM 4182 O O . MET A 1 528 ? 35.670 6.161 -33.453 1.00 91.94 528 MET A O 1
ATOM 4186 N N . GLN A 1 529 ? 34.522 7.832 -32.491 1.00 92.25 529 GLN A N 1
ATOM 4187 C CA . GLN A 1 529 ? 34.754 8.795 -33.569 1.00 92.25 529 GLN A CA 1
ATOM 4188 C C . GLN A 1 529 ? 36.217 9.239 -33.612 1.00 92.25 529 GLN A C 1
ATOM 4190 O O . GLN A 1 529 ? 36.817 9.206 -34.685 1.00 92.25 529 GLN A O 1
ATOM 4195 N N . GLU A 1 530 ? 36.810 9.556 -32.462 1.00 92.19 530 GLU A N 1
ATOM 4196 C CA . GLU A 1 530 ? 38.233 9.884 -32.335 1.00 92.19 530 GLU A CA 1
ATOM 4197 C C . GLU A 1 530 ? 39.110 8.725 -32.816 1.00 92.19 530 GLU A C 1
ATOM 4199 O O . GLU A 1 530 ? 39.991 8.922 -33.647 1.00 92.19 530 GLU A O 1
ATOM 4204 N N . THR A 1 531 ? 38.803 7.492 -32.402 1.00 92.62 531 THR A N 1
ATOM 4205 C CA . THR A 1 531 ? 39.533 6.293 -32.848 1.00 92.62 531 THR A CA 1
ATOM 4206 C C . THR A 1 531 ? 39.413 6.078 -34.361 1.00 92.62 531 THR A C 1
ATOM 4208 O O . THR A 1 531 ? 40.369 5.690 -35.028 1.00 92.62 531 THR A O 1
ATOM 4211 N N . LYS A 1 532 ? 38.243 6.339 -34.954 1.00 93.38 532 LYS A N 1
ATOM 4212 C CA . LYS A 1 532 ? 38.090 6.286 -36.417 1.00 93.38 532 LYS A CA 1
ATOM 4213 C C . LYS A 1 532 ? 38.913 7.375 -37.101 1.00 93.38 532 LYS A C 1
ATOM 4215 O O . LYS A 1 532 ? 39.539 7.094 -38.121 1.00 93.38 532 LYS A O 1
ATOM 4220 N N . ALA A 1 533 ? 38.924 8.587 -36.553 1.00 91.81 533 ALA A N 1
ATOM 4221 C CA . ALA A 1 533 ? 39.700 9.697 -37.090 1.00 91.81 533 ALA A CA 1
ATOM 4222 C C . ALA A 1 533 ? 41.208 9.405 -37.048 1.00 91.81 533 ALA A C 1
ATOM 4224 O O . ALA A 1 533 ? 41.884 9.618 -38.054 1.00 91.81 533 ALA A O 1
ATOM 4225 N N . THR A 1 534 ? 41.723 8.833 -35.953 1.00 92.88 534 THR A N 1
ATOM 4226 C CA . THR A 1 534 ? 43.139 8.442 -35.847 1.00 92.88 534 THR A CA 1
ATOM 4227 C C . THR A 1 534 ? 43.500 7.340 -36.839 1.00 92.88 534 THR A C 1
ATOM 4229 O O . THR A 1 534 ? 44.490 7.472 -37.551 1.00 92.88 534 THR A O 1
ATOM 4232 N N . ILE A 1 535 ? 42.660 6.310 -36.999 1.00 91.94 535 ILE A N 1
ATOM 4233 C CA . ILE A 1 535 ? 42.882 5.253 -38.004 1.00 91.94 535 ILE A CA 1
ATOM 4234 C C . ILE A 1 535 ? 42.915 5.830 -39.430 1.00 91.94 535 ILE A C 1
ATOM 4236 O O . ILE A 1 535 ? 43.724 5.405 -40.262 1.00 91.94 535 ILE A O 1
ATOM 4240 N N . VAL A 1 536 ? 42.036 6.788 -39.741 1.00 93.19 536 VAL A N 1
ATOM 4241 C CA . VAL A 1 536 ? 42.024 7.460 -41.049 1.00 93.19 536 VAL A CA 1
ATOM 4242 C C . VAL A 1 536 ? 43.291 8.294 -41.246 1.00 93.19 536 VAL A C 1
ATOM 4244 O O . VAL A 1 536 ? 43.908 8.188 -42.309 1.00 93.19 536 VAL A O 1
ATOM 4247 N N . ALA A 1 537 ? 43.711 9.059 -40.236 1.00 90.62 537 ALA A N 1
ATOM 4248 C CA . ALA A 1 537 ? 44.943 9.845 -40.272 1.00 90.62 537 ALA A CA 1
ATOM 4249 C C . ALA A 1 537 ? 46.183 8.953 -40.463 1.00 90.62 537 ALA A C 1
ATOM 4251 O O . ALA A 1 537 ? 46.995 9.210 -41.352 1.00 90.62 537 ALA A O 1
ATOM 4252 N N . ASP A 1 538 ? 46.278 7.839 -39.734 1.00 92.06 538 ASP A N 1
ATOM 4253 C CA . ASP A 1 538 ? 47.354 6.854 -39.880 1.00 92.06 538 ASP A CA 1
ATOM 4254 C C . ASP A 1 538 ? 47.390 6.250 -41.285 1.00 92.06 538 ASP A C 1
ATOM 4256 O O . ASP A 1 538 ? 48.456 6.073 -41.883 1.00 92.06 538 ASP A O 1
ATOM 4260 N N . ARG A 1 539 ? 46.220 5.938 -41.855 1.00 93.19 539 ARG A N 1
ATOM 4261 C CA . ARG A 1 539 ? 46.129 5.424 -43.226 1.00 93.19 539 ARG A CA 1
ATOM 4262 C C . ARG A 1 539 ? 46.610 6.458 -44.242 1.00 93.19 539 ARG A C 1
ATOM 4264 O O . ARG A 1 539 ? 47.315 6.088 -45.182 1.00 93.19 539 ARG A O 1
ATOM 4271 N N . GLN A 1 540 ? 46.244 7.726 -44.070 1.00 93.12 540 GLN A N 1
ATOM 4272 C CA . GLN A 1 540 ? 46.720 8.814 -44.925 1.00 93.12 540 GLN A CA 1
ATOM 4273 C C . GLN A 1 540 ? 48.235 8.986 -44.807 1.00 93.12 540 GLN A C 1
ATOM 4275 O O . GLN A 1 540 ? 48.918 9.021 -45.828 1.00 93.12 540 GLN A O 1
ATOM 4280 N N . LEU A 1 541 ? 48.775 8.981 -43.587 1.00 93.75 541 LEU A N 1
ATOM 4281 C CA . LEU A 1 541 ? 50.209 9.092 -43.339 1.00 93.75 541 LEU A CA 1
ATOM 4282 C C . LEU A 1 541 ? 50.990 7.941 -43.989 1.00 93.75 541 LEU A C 1
ATOM 4284 O O . LEU A 1 541 ? 51.970 8.186 -44.692 1.00 93.75 541 LEU A O 1
ATOM 4288 N N . ARG A 1 542 ? 50.507 6.697 -43.870 1.00 92.56 542 ARG A N 1
ATOM 4289 C CA . ARG A 1 542 ? 51.091 5.534 -44.566 1.00 92.56 542 ARG A CA 1
ATOM 4290 C C . ARG A 1 542 ? 51.040 5.673 -46.087 1.00 92.56 542 ARG A C 1
ATOM 4292 O O . ARG A 1 542 ? 51.987 5.282 -46.764 1.00 92.56 542 ARG A O 1
ATOM 4299 N N . ASN A 1 543 ? 49.955 6.215 -46.640 1.00 94.06 543 ASN A N 1
ATOM 4300 C CA . ASN A 1 543 ? 49.851 6.459 -48.079 1.00 94.06 543 ASN A CA 1
ATOM 4301 C C . ASN A 1 543 ? 50.849 7.531 -48.543 1.00 94.06 543 ASN A C 1
ATOM 4303 O O . ASN A 1 543 ? 51.523 7.323 -49.551 1.00 94.06 543 ASN A O 1
ATOM 4307 N N . CYS A 1 544 ? 50.997 8.628 -47.795 1.00 92.62 544 CYS A N 1
ATOM 4308 C CA . CYS A 1 544 ? 51.993 9.662 -48.077 1.00 92.62 544 CYS A CA 1
ATOM 4309 C C . CYS A 1 544 ? 53.419 9.101 -48.005 1.00 92.62 544 CYS A C 1
ATOM 4311 O O . CYS A 1 544 ? 54.206 9.318 -48.922 1.00 92.62 544 CYS A O 1
ATOM 4313 N N . GLN A 1 545 ? 53.736 8.309 -46.976 1.00 93.50 545 GLN A N 1
ATOM 4314 C CA . GLN A 1 545 ? 55.032 7.636 -46.849 1.00 93.50 545 GLN A CA 1
ATOM 4315 C C . GLN A 1 545 ? 55.317 6.708 -48.035 1.00 93.50 545 GLN A C 1
ATOM 4317 O O . GLN A 1 545 ? 56.401 6.769 -48.609 1.00 93.50 545 GLN A O 1
ATOM 4322 N N . ARG A 1 546 ? 54.342 5.890 -48.454 1.00 92.81 546 ARG A N 1
ATOM 4323 C CA . ARG A 1 546 ? 54.481 5.035 -49.647 1.00 92.81 546 ARG A CA 1
ATOM 4324 C C . ARG A 1 546 ? 54.726 5.856 -50.909 1.00 92.81 546 ARG A C 1
ATOM 4326 O O . ARG A 1 546 ? 55.642 5.543 -51.657 1.00 92.81 546 ARG A O 1
ATOM 4333 N N . SER A 1 547 ? 53.963 6.930 -51.108 1.00 92.31 547 SER A N 1
ATOM 4334 C CA . SER A 1 547 ? 54.139 7.820 -52.258 1.00 92.31 547 SER A CA 1
ATOM 4335 C C . SER A 1 547 ? 55.521 8.480 -52.278 1.00 92.31 547 SER A C 1
ATOM 4337 O O . SER A 1 547 ? 56.099 8.641 -53.351 1.00 92.31 547 SER A O 1
ATOM 4339 N N . LEU A 1 548 ? 56.060 8.857 -51.114 1.00 94.44 548 LEU A N 1
ATOM 4340 C CA . LEU A 1 548 ? 57.413 9.406 -50.997 1.00 94.44 548 LEU A CA 1
ATOM 4341 C C . LEU A 1 548 ? 58.475 8.362 -51.351 1.00 94.44 548 LEU A C 1
ATOM 4343 O O . LEU A 1 548 ? 59.372 8.660 -52.136 1.00 94.44 548 LEU A O 1
ATOM 4347 N N . VAL A 1 549 ? 58.348 7.135 -50.838 1.00 94.25 549 VAL A N 1
ATOM 4348 C CA . VAL A 1 549 ? 59.258 6.025 -51.169 1.00 94.25 549 VAL A CA 1
ATOM 4349 C C . VAL A 1 549 ? 59.216 5.708 -52.664 1.00 94.25 549 VAL A C 1
ATOM 4351 O O . VAL A 1 549 ? 60.264 5.576 -53.293 1.00 94.25 549 VAL A O 1
ATOM 4354 N N . ASP A 1 550 ? 58.025 5.645 -53.260 1.00 92.50 550 ASP A N 1
ATOM 4355 C CA . ASP A 1 550 ? 57.870 5.415 -54.698 1.00 92.50 550 ASP A CA 1
ATOM 4356 C C . ASP A 1 550 ? 58.475 6.557 -55.526 1.00 92.50 550 ASP A C 1
ATOM 4358 O O . ASP A 1 550 ? 59.105 6.304 -56.554 1.00 92.50 550 ASP A O 1
ATOM 4362 N N . SER A 1 551 ? 58.330 7.808 -55.079 1.00 93.44 551 SER A N 1
ATOM 4363 C CA . SER A 1 551 ? 58.951 8.970 -55.723 1.00 93.44 551 SER A CA 1
ATOM 4364 C C . SER A 1 551 ? 60.477 8.910 -55.653 1.00 93.44 551 SER A C 1
ATOM 4366 O O . SER A 1 551 ? 61.135 9.068 -56.680 1.00 93.44 551 SER A O 1
ATOM 4368 N N . ALA A 1 552 ? 61.043 8.621 -54.478 1.00 93.12 552 ALA A N 1
ATOM 4369 C CA . ALA A 1 552 ? 62.486 8.457 -54.300 1.00 93.12 552 ALA A CA 1
ATOM 4370 C C . ALA A 1 552 ? 63.027 7.310 -55.168 1.00 93.12 552 ALA A C 1
ATOM 4372 O O . ALA A 1 552 ? 64.041 7.455 -55.847 1.00 93.12 552 ALA A O 1
ATOM 4373 N N . ARG A 1 553 ? 62.298 6.190 -55.242 1.00 93.06 553 ARG A N 1
ATOM 4374 C CA . ARG A 1 553 ? 62.650 5.067 -56.118 1.00 93.06 553 ARG A CA 1
ATOM 4375 C C . ARG A 1 553 ? 62.631 5.459 -57.594 1.00 93.06 553 ARG A C 1
ATOM 4377 O O . ARG A 1 553 ? 63.527 5.065 -58.335 1.00 93.06 553 ARG A O 1
ATOM 4384 N N . ARG A 1 554 ? 61.633 6.229 -58.038 1.00 91.31 554 ARG A N 1
ATOM 4385 C CA . ARG A 1 554 ? 61.581 6.749 -59.415 1.00 91.31 554 ARG A CA 1
ATOM 4386 C C . ARG A 1 554 ? 62.757 7.676 -59.703 1.00 91.31 554 ARG A C 1
ATOM 4388 O O . ARG A 1 554 ? 63.355 7.534 -60.762 1.00 91.31 554 ARG A O 1
ATOM 4395 N N . GLN A 1 555 ? 63.106 8.564 -58.773 1.00 90.94 555 GLN A N 1
ATOM 4396 C CA . GLN A 1 555 ? 64.274 9.437 -58.907 1.00 90.94 555 GLN A CA 1
ATOM 4397 C C . GLN A 1 555 ? 65.565 8.626 -59.047 1.00 90.94 555 GLN A C 1
ATOM 4399 O O . GLN A 1 555 ? 66.291 8.825 -60.019 1.00 90.94 555 GLN A O 1
ATOM 4404 N N . HIS A 1 556 ? 65.788 7.634 -58.182 1.00 92.19 556 HIS A N 1
ATOM 4405 C CA . HIS A 1 556 ? 66.935 6.732 -58.306 1.00 92.19 556 HIS A CA 1
ATOM 4406 C C . HIS A 1 556 ? 66.978 6.015 -59.659 1.00 92.19 556 HIS A C 1
ATOM 4408 O O . HIS A 1 556 ? 68.007 6.044 -60.322 1.00 92.19 556 HIS A O 1
ATOM 4414 N N . LEU A 1 557 ? 65.859 5.456 -60.132 1.00 92.56 557 LEU A N 1
ATOM 4415 C CA . LEU A 1 557 ? 65.808 4.816 -61.453 1.00 92.56 557 LEU A CA 1
ATOM 4416 C C . LEU A 1 557 ? 66.119 5.800 -62.592 1.00 92.56 557 LEU A C 1
ATOM 4418 O O . LEU A 1 557 ? 66.785 5.436 -63.560 1.00 92.56 557 LEU A O 1
ATOM 4422 N N . THR A 1 558 ? 65.657 7.051 -62.502 1.00 92.00 558 THR A N 1
ATOM 4423 C CA . THR A 1 558 ? 65.994 8.075 -63.504 1.00 92.00 558 THR A CA 1
ATOM 4424 C C . THR A 1 558 ? 67.464 8.483 -63.449 1.00 92.00 558 THR A C 1
ATOM 4426 O O . THR A 1 558 ? 68.077 8.698 -64.495 1.00 92.00 558 THR A O 1
ATOM 4429 N N . GLU A 1 559 ? 68.058 8.548 -62.257 1.00 91.75 559 GLU A N 1
ATOM 4430 C CA . GLU A 1 559 ? 69.486 8.810 -62.080 1.00 91.75 559 GLU A CA 1
ATOM 4431 C C . GLU A 1 559 ? 70.332 7.658 -62.616 1.00 91.75 559 GLU A C 1
ATOM 4433 O O . GLU A 1 559 ? 71.260 7.912 -63.380 1.00 91.75 559 GLU A O 1
ATOM 4438 N N . GLU A 1 560 ? 69.972 6.407 -62.320 1.00 92.06 560 GLU A N 1
ATOM 4439 C CA . GLU A 1 560 ? 70.599 5.208 -62.885 1.00 92.06 560 GLU A CA 1
ATOM 4440 C C . GLU A 1 560 ? 70.534 5.220 -64.415 1.00 92.06 560 GLU A C 1
ATOM 4442 O O . GLU A 1 560 ? 71.544 5.003 -65.082 1.00 92.06 560 GLU A O 1
ATOM 4447 N N . GLN A 1 561 ? 69.379 5.554 -65.001 1.00 91.44 561 GLN A N 1
ATOM 4448 C CA . GLN A 1 561 ? 69.249 5.698 -66.454 1.00 91.44 561 GLN A CA 1
ATOM 4449 C C . GLN A 1 561 ? 70.129 6.822 -67.012 1.00 91.44 561 GLN A C 1
ATOM 4451 O O . GLN A 1 561 ? 70.702 6.672 -68.098 1.00 91.44 561 GLN A O 1
ATOM 4456 N N . ARG A 1 562 ? 70.259 7.943 -66.292 1.00 92.19 562 ARG A N 1
ATOM 4457 C CA . ARG A 1 562 ? 71.130 9.060 -66.679 1.00 92.19 562 ARG A CA 1
ATOM 4458 C C . ARG A 1 562 ? 72.603 8.661 -66.615 1.00 92.19 562 ARG A C 1
ATOM 4460 O O . ARG A 1 562 ? 73.340 8.956 -67.555 1.00 92.19 562 ARG A O 1
ATOM 4467 N N . VAL A 1 563 ? 73.018 7.976 -65.549 1.00 92.50 563 VAL A N 1
ATOM 4468 C CA . VAL A 1 563 ? 74.378 7.447 -65.370 1.00 92.50 563 VAL A CA 1
ATOM 4469 C C . VAL A 1 563 ? 74.686 6.421 -66.455 1.00 92.50 563 VAL A C 1
ATOM 4471 O O . VAL A 1 563 ? 75.638 6.627 -67.198 1.00 92.50 563 VAL A O 1
ATOM 4474 N N . ALA A 1 564 ? 73.827 5.423 -66.666 1.00 90.19 564 ALA A N 1
ATOM 4475 C CA . ALA A 1 564 ? 73.997 4.421 -67.718 1.00 90.19 564 ALA A CA 1
ATOM 4476 C C . ALA A 1 564 ? 74.053 5.046 -69.125 1.00 90.19 564 ALA A C 1
ATOM 4478 O O . ALA A 1 564 ? 74.787 4.593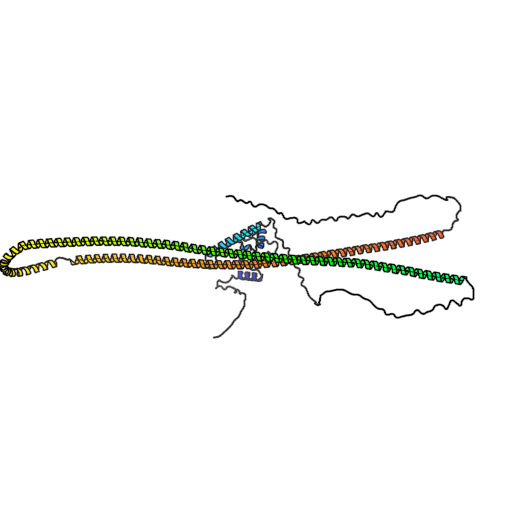 -70.000 1.00 90.19 564 ALA A O 1
ATOM 4479 N N . SER A 1 565 ? 73.286 6.110 -69.377 1.00 90.94 565 SER A N 1
ATOM 4480 C CA . SER A 1 565 ? 73.353 6.841 -70.651 1.00 90.94 565 SER A CA 1
ATOM 4481 C C . SER A 1 565 ? 74.655 7.629 -70.799 1.00 90.94 565 SER A C 1
ATOM 4483 O O . SER A 1 565 ? 75.239 7.624 -71.881 1.00 90.94 565 SER A O 1
ATOM 4485 N N . ARG A 1 566 ? 75.145 8.248 -69.718 1.00 91.94 566 ARG A N 1
ATOM 4486 C CA . ARG A 1 566 ? 76.452 8.916 -69.685 1.00 91.94 566 ARG A CA 1
ATOM 4487 C C . ARG A 1 566 ? 77.596 7.925 -69.884 1.00 91.94 566 ARG A C 1
ATOM 4489 O O . ARG A 1 566 ? 78.498 8.218 -70.657 1.00 91.94 566 ARG A O 1
ATOM 4496 N N . GLU A 1 567 ? 77.549 6.769 -69.233 1.00 91.19 567 GLU A N 1
ATOM 4497 C CA . GLU A 1 567 ? 78.522 5.689 -69.408 1.00 91.19 567 GLU A CA 1
ATOM 4498 C C . GLU A 1 567 ? 78.539 5.205 -70.854 1.00 91.19 567 GLU A C 1
ATOM 4500 O O . GLU A 1 567 ? 79.593 5.235 -71.477 1.00 91.19 567 GLU A O 1
ATOM 4505 N N . ARG A 1 568 ? 77.374 4.889 -71.440 1.00 90.38 568 ARG A N 1
ATOM 4506 C CA . ARG A 1 568 ? 77.273 4.520 -72.865 1.00 90.38 568 ARG A CA 1
ATOM 4507 C C . ARG A 1 568 ? 77.864 5.583 -73.790 1.00 90.38 568 ARG A C 1
ATOM 4509 O O . ARG A 1 568 ? 78.542 5.238 -74.755 1.00 90.38 568 ARG A O 1
ATOM 4516 N N . TRP A 1 569 ? 77.626 6.862 -73.505 1.00 92.44 569 TRP A N 1
ATOM 4517 C CA . TRP A 1 569 ? 78.216 7.959 -74.271 1.00 92.44 569 TRP A CA 1
ATOM 4518 C C . TRP A 1 569 ? 79.740 8.019 -74.106 1.00 92.44 569 TRP A C 1
ATOM 4520 O O . TRP A 1 569 ? 80.447 8.098 -75.105 1.00 92.44 569 TRP A O 1
ATOM 4530 N N . LEU A 1 570 ? 80.260 7.905 -72.880 1.00 91.81 570 LEU A N 1
ATOM 4531 C CA . LEU A 1 570 ? 81.703 7.859 -72.619 1.00 91.81 570 LEU A CA 1
ATOM 4532 C C . LEU A 1 570 ? 82.367 6.662 -73.309 1.00 91.81 570 LEU A C 1
ATOM 4534 O O . LEU A 1 570 ? 83.409 6.837 -73.934 1.00 91.81 570 LEU A O 1
ATOM 4538 N N . THR A 1 571 ? 81.750 5.478 -73.272 1.00 89.81 571 THR A N 1
ATOM 4539 C CA . THR A 1 571 ? 82.212 4.295 -74.013 1.00 89.81 571 THR A CA 1
ATOM 4540 C C . THR A 1 571 ? 82.202 4.553 -75.518 1.00 89.81 571 THR A C 1
ATOM 4542 O O . THR A 1 571 ? 83.167 4.225 -76.197 1.00 89.81 571 THR A O 1
ATOM 4545 N N . SER A 1 572 ? 81.163 5.200 -76.057 1.00 89.00 572 SER A N 1
ATOM 4546 C CA . SER A 1 572 ? 81.123 5.585 -77.473 1.00 89.00 572 SER A CA 1
ATOM 4547 C C . SER A 1 572 ? 82.241 6.565 -77.841 1.00 89.00 572 SER A C 1
ATOM 4549 O O . SER A 1 572 ? 82.834 6.430 -78.908 1.00 89.00 572 SER A O 1
ATOM 4551 N N . VAL A 1 573 ? 82.539 7.544 -76.983 1.00 87.06 573 VAL A N 1
ATOM 4552 C CA . VAL A 1 573 ? 83.639 8.503 -77.184 1.00 87.06 573 VAL A CA 1
ATOM 4553 C C . VAL A 1 573 ? 84.995 7.798 -77.112 1.00 87.06 573 VAL A C 1
ATOM 4555 O O . VAL A 1 573 ? 85.876 8.088 -77.918 1.00 87.06 573 VAL A O 1
ATOM 4558 N N . GLN A 1 574 ? 85.168 6.855 -76.186 1.00 86.75 574 GLN A N 1
ATOM 4559 C CA . GLN A 1 574 ? 86.386 6.056 -76.075 1.00 86.75 574 GLN A CA 1
ATOM 4560 C C . GLN A 1 574 ? 86.584 5.165 -77.309 1.00 86.75 574 GLN A C 1
ATOM 4562 O O . GLN A 1 574 ? 87.652 5.203 -77.910 1.00 86.75 574 GLN A O 1
ATOM 4567 N N . ASN A 1 575 ? 85.533 4.479 -77.767 1.00 83.62 575 ASN A N 1
ATOM 4568 C CA . ASN A 1 575 ? 85.557 3.701 -79.006 1.00 83.62 575 ASN A CA 1
ATOM 4569 C C . ASN A 1 575 ? 85.893 4.582 -80.219 1.00 83.62 575 ASN A C 1
ATOM 4571 O O . ASN A 1 575 ? 86.653 4.170 -81.087 1.00 83.62 575 ASN A O 1
ATOM 4575 N N . GLN A 1 576 ? 85.366 5.810 -80.289 1.00 80.62 576 GLN A N 1
ATOM 4576 C CA . GLN A 1 576 ? 85.746 6.758 -81.341 1.00 80.62 576 GLN A CA 1
ATOM 4577 C C . GLN A 1 576 ? 87.235 7.107 -81.268 1.00 80.62 576 GLN A C 1
ATOM 4579 O O . GLN A 1 576 ? 87.907 7.071 -82.295 1.00 80.62 576 GLN A O 1
ATOM 4584 N N . LYS A 1 577 ? 87.775 7.395 -80.076 1.00 83.12 577 LYS A N 1
ATOM 4585 C CA . LYS A 1 577 ? 89.216 7.633 -79.890 1.00 83.12 577 LYS A CA 1
ATOM 4586 C C . LYS A 1 577 ? 90.058 6.428 -80.306 1.00 83.12 577 LYS A C 1
ATOM 4588 O O . LYS A 1 577 ? 91.082 6.624 -80.947 1.00 83.12 577 LYS A O 1
ATOM 4593 N N . GLU A 1 578 ? 89.628 5.209 -79.990 1.00 78.81 578 GLU A N 1
ATOM 4594 C CA . GLU A 1 578 ? 90.300 3.970 -80.401 1.00 78.81 578 GLU A CA 1
ATOM 4595 C C . GLU A 1 578 ? 90.260 3.770 -81.922 1.00 78.81 578 GLU A C 1
ATOM 4597 O O . GLU A 1 578 ? 91.275 3.414 -82.514 1.00 78.81 578 GLU A O 1
ATOM 4602 N N . ILE A 1 579 ? 89.136 4.080 -82.578 1.00 75.75 579 ILE A N 1
ATOM 4603 C CA . ILE A 1 579 ? 89.019 4.065 -84.046 1.00 75.75 579 ILE A CA 1
ATOM 4604 C C . ILE A 1 579 ? 89.948 5.112 -84.676 1.00 75.75 579 ILE A C 1
ATOM 4606 O O . ILE A 1 579 ? 90.645 4.803 -85.641 1.00 75.75 579 ILE A O 1
ATOM 4610 N N . PHE A 1 580 ? 90.003 6.333 -84.134 1.00 73.88 580 PHE A N 1
ATOM 4611 C CA . PHE A 1 580 ? 90.923 7.371 -84.613 1.00 73.88 580 PHE A CA 1
ATOM 4612 C C . PHE A 1 580 ? 92.391 7.000 -84.366 1.00 73.88 580 PHE A C 1
ATOM 4614 O O . PHE A 1 580 ? 93.217 7.202 -85.253 1.00 73.88 580 PHE A O 1
ATOM 4621 N N . ALA A 1 581 ? 92.716 6.399 -83.218 1.00 73.50 581 ALA A N 1
ATOM 4622 C CA . ALA A 1 581 ? 94.054 5.893 -82.920 1.00 73.50 581 ALA A CA 1
ATOM 4623 C C . ALA A 1 581 ? 94.462 4.777 -83.899 1.00 73.50 581 ALA A C 1
ATOM 4625 O O . ALA A 1 581 ? 95.553 4.836 -84.467 1.00 73.50 581 ALA A O 1
ATOM 4626 N N . ALA A 1 582 ? 93.564 3.825 -84.175 1.00 66.69 582 ALA A N 1
ATOM 4627 C CA . ALA A 1 582 ? 93.768 2.763 -85.161 1.00 66.69 582 ALA A CA 1
ATOM 4628 C C . ALA A 1 582 ? 93.905 3.297 -86.598 1.00 66.69 582 ALA A C 1
ATOM 4630 O O . ALA A 1 582 ? 94.687 2.756 -87.373 1.00 66.69 582 ALA A O 1
ATOM 4631 N N . ALA A 1 583 ? 93.194 4.373 -86.949 1.00 60.50 583 ALA A N 1
ATOM 4632 C CA . ALA A 1 583 ? 93.320 5.044 -88.245 1.00 60.50 583 ALA A CA 1
ATOM 4633 C C . ALA A 1 583 ? 94.599 5.899 -88.371 1.00 60.50 583 ALA A C 1
ATOM 4635 O O . ALA A 1 583 ? 95.053 6.152 -89.484 1.00 60.50 583 ALA A O 1
ATOM 4636 N N . SER A 1 584 ? 95.179 6.342 -87.249 1.00 62.94 584 SER A N 1
ATOM 4637 C CA . SER A 1 584 ? 96.426 7.124 -87.198 1.00 62.94 584 SER A CA 1
ATOM 4638 C C . SER A 1 584 ? 97.701 6.280 -87.071 1.00 62.94 584 SER A C 1
ATOM 4640 O O . SER A 1 584 ? 98.803 6.809 -87.211 1.00 62.94 584 SER A O 1
ATOM 4642 N N . ALA A 1 585 ? 97.574 4.974 -86.819 1.00 54.25 585 ALA A N 1
ATOM 4643 C CA . ALA A 1 585 ? 98.706 4.058 -86.835 1.00 54.25 585 ALA A CA 1
ATOM 4644 C C . ALA A 1 585 ? 99.171 3.830 -88.290 1.00 54.25 585 ALA A C 1
ATOM 4646 O O . ALA A 1 585 ? 98.341 3.550 -89.157 1.00 54.25 585 ALA A O 1
ATOM 4647 N N . PRO A 1 586 ? 100.478 3.933 -88.597 1.00 49.44 586 PRO A N 1
ATOM 4648 C CA . PRO A 1 586 ? 100.977 3.717 -89.947 1.00 49.44 586 PRO A CA 1
ATOM 4649 C C . PRO A 1 586 ? 100.725 2.271 -90.390 1.00 49.44 586 PRO A C 1
ATOM 4651 O O . PRO A 1 586 ? 101.188 1.312 -89.769 1.00 49.44 586 PRO A O 1
ATOM 4654 N N . THR A 1 587 ? 99.994 2.140 -91.496 1.00 44.69 587 THR A N 1
ATOM 4655 C CA . THR A 1 587 ? 99.732 0.897 -92.221 1.00 44.69 587 THR A CA 1
ATOM 4656 C C . THR A 1 587 ? 101.045 0.187 -92.548 1.00 44.69 587 THR A C 1
ATOM 4658 O O . THR A 1 587 ? 101.738 0.542 -93.500 1.00 44.69 587 THR A O 1
ATOM 4661 N N . THR A 1 588 ? 101.390 -0.844 -91.782 1.00 47.16 588 THR A N 1
ATOM 4662 C CA . THR A 1 588 ? 102.386 -1.839 -92.194 1.00 47.16 588 THR A CA 1
ATOM 4663 C C . THR A 1 588 ? 101.722 -2.849 -93.135 1.00 47.16 588 THR A C 1
ATOM 4665 O O . THR A 1 588 ? 100.555 -3.210 -92.942 1.00 47.16 588 THR A O 1
ATOM 4668 N N . PRO A 1 589 ? 102.410 -3.284 -94.206 1.00 42.53 589 PRO A N 1
ATOM 4669 C CA . PRO A 1 589 ? 101.797 -4.088 -95.245 1.00 42.53 589 PRO A CA 1
ATOM 4670 C C . PRO A 1 589 ? 101.518 -5.504 -94.741 1.00 42.53 589 PRO A C 1
ATOM 4672 O O . PRO A 1 589 ? 102.388 -6.231 -94.269 1.00 42.53 589 PRO A O 1
ATOM 4675 N N . ARG A 1 590 ? 100.260 -5.892 -94.909 1.00 44.59 590 ARG A N 1
ATOM 4676 C CA . ARG A 1 590 ? 99.738 -7.255 -94.850 1.00 44.59 590 ARG A CA 1
ATOM 4677 C C . ARG A 1 590 ? 100.593 -8.226 -95.689 1.00 44.59 590 ARG A C 1
ATOM 4679 O O . ARG A 1 590 ? 100.696 -8.004 -96.897 1.00 44.59 590 ARG A O 1
ATOM 4686 N N . PRO A 1 591 ? 101.070 -9.363 -95.148 1.00 40.56 591 PRO A N 1
ATOM 4687 C CA . PRO A 1 591 ? 101.391 -10.514 -95.972 1.00 40.56 591 PRO A CA 1
ATOM 4688 C C . PRO A 1 591 ? 100.109 -11.303 -96.275 1.00 40.56 591 PRO A C 1
ATOM 4690 O O . PRO A 1 591 ? 99.262 -11.561 -95.417 1.00 40.56 591 PRO A O 1
ATOM 4693 N N . ARG A 1 592 ? 99.945 -11.630 -97.557 1.00 38.91 592 ARG A N 1
ATOM 4694 C CA . ARG A 1 592 ? 98.962 -12.582 -98.076 1.00 38.91 592 ARG A CA 1
ATOM 4695 C C . ARG A 1 592 ? 99.382 -14.013 -97.734 1.00 38.91 592 ARG A C 1
ATOM 4697 O O . ARG A 1 592 ? 100.573 -14.304 -97.677 1.00 38.91 592 ARG A O 1
ATOM 4704 N N . SER A 1 593 ? 98.365 -14.880 -97.755 1.00 36.62 593 SER A N 1
ATOM 4705 C CA . SER A 1 593 ? 98.409 -16.353 -97.787 1.00 36.62 593 SER A CA 1
ATOM 4706 C C . SER A 1 593 ? 98.411 -17.017 -96.408 1.00 36.62 593 SER A C 1
ATOM 4708 O O . SER A 1 593 ? 99.011 -16.508 -95.477 1.00 36.62 593 SER A O 1
ATOM 4710 N N . ALA A 1 594 ? 97.824 -18.188 -96.193 1.00 37.81 594 ALA A N 1
ATOM 4711 C CA . ALA A 1 594 ? 96.788 -18.958 -96.884 1.00 37.81 594 ALA A CA 1
ATOM 4712 C C . ALA A 1 594 ? 96.500 -20.132 -95.933 1.00 37.81 594 ALA A C 1
ATOM 4714 O O . ALA A 1 594 ? 97.470 -20.712 -95.462 1.00 37.81 594 ALA A O 1
ATOM 4715 N N . ALA A 1 595 ? 95.232 -20.464 -95.651 1.00 34.66 595 ALA A N 1
ATOM 4716 C CA . ALA A 1 595 ? 94.739 -21.816 -95.315 1.00 34.66 595 ALA A CA 1
ATOM 4717 C C . ALA A 1 595 ? 93.448 -21.777 -94.484 1.00 34.66 595 ALA A C 1
ATOM 4719 O O . ALA A 1 595 ? 93.378 -21.117 -93.453 1.00 34.66 595 ALA A O 1
ATOM 4720 N N . GLY A 1 596 ? 92.492 -22.618 -94.885 1.00 32.66 596 GLY A N 1
ATOM 4721 C CA . GLY A 1 596 ? 91.756 -23.426 -93.919 1.00 32.66 596 GLY A CA 1
ATOM 4722 C C . GLY A 1 596 ? 90.294 -23.061 -93.689 1.00 32.66 596 GLY A C 1
ATOM 4723 O O . GLY A 1 596 ? 89.972 -22.039 -93.097 1.00 32.66 596 GLY A O 1
ATOM 4724 N N . GLY A 1 597 ? 89.416 -24.006 -94.034 1.00 33.41 597 GLY A N 1
ATOM 4725 C CA . GLY A 1 597 ? 88.326 -24.345 -93.120 1.00 33.41 597 GLY A CA 1
ATOM 4726 C C . GLY A 1 597 ? 86.911 -23.987 -93.557 1.00 33.41 597 GLY A C 1
ATOM 4727 O O . GLY A 1 597 ? 86.147 -23.423 -92.781 1.00 33.41 597 GLY A O 1
ATOM 4728 N N . GLY A 1 598 ? 86.522 -24.344 -94.779 1.00 35.12 598 GLY A N 1
ATOM 4729 C CA . GLY A 1 598 ? 85.120 -24.336 -95.182 1.00 35.12 598 GLY A CA 1
ATOM 4730 C C . GLY A 1 598 ? 84.390 -25.626 -94.791 1.00 35.12 598 GLY A C 1
ATOM 4731 O O . GLY A 1 598 ? 84.537 -26.627 -95.479 1.00 35.12 598 GLY A O 1
ATOM 4732 N N . ARG A 1 599 ? 83.507 -25.504 -93.788 1.00 36.03 599 ARG A N 1
ATOM 4733 C CA . ARG A 1 599 ? 82.222 -26.214 -93.568 1.00 36.03 599 ARG A CA 1
ATOM 4734 C C . ARG A 1 599 ? 82.110 -27.411 -92.596 1.00 36.03 599 ARG A C 1
ATOM 4736 O O . ARG A 1 599 ? 82.669 -28.483 -92.787 1.00 36.03 599 ARG A O 1
ATOM 4743 N N . THR A 1 600 ? 81.082 -27.212 -91.750 1.00 36.25 600 THR A N 1
ATOM 4744 C CA . THR A 1 600 ? 80.174 -28.127 -91.009 1.00 36.25 600 THR A CA 1
ATOM 4745 C C . THR A 1 600 ? 80.554 -28.473 -89.559 1.00 36.25 600 THR A C 1
ATOM 4747 O O . THR A 1 600 ? 81.739 -28.480 -89.254 1.00 36.25 600 THR A O 1
ATOM 4750 N N . PRO A 1 601 ? 79.598 -28.828 -88.662 1.00 46.47 601 PRO A N 1
ATOM 4751 C CA . PRO A 1 601 ? 78.153 -28.540 -88.601 1.00 46.47 601 PRO A CA 1
ATOM 4752 C C . PRO A 1 601 ? 77.672 -27.979 -87.229 1.00 46.47 601 PRO A C 1
ATOM 4754 O O . PRO A 1 601 ? 78.402 -27.901 -86.249 1.00 46.47 601 PRO A O 1
ATOM 4757 N N . ARG A 1 602 ? 76.380 -27.609 -87.186 1.00 44.25 602 ARG A N 1
ATOM 4758 C CA . ARG A 1 602 ? 75.541 -27.375 -85.988 1.00 44.25 602 ARG A CA 1
ATOM 4759 C C . ARG A 1 602 ? 75.613 -28.531 -84.979 1.00 44.25 602 ARG A C 1
ATOM 4761 O O . ARG A 1 602 ? 75.657 -29.676 -85.419 1.00 44.25 602 ARG A O 1
ATOM 4768 N N . THR A 1 603 ? 75.440 -28.222 -83.683 1.00 37.94 603 THR A N 1
ATOM 4769 C CA . THR A 1 603 ? 74.596 -28.894 -82.641 1.00 37.94 603 THR A CA 1
ATOM 4770 C C . THR A 1 603 ? 74.950 -28.318 -81.229 1.00 37.94 603 THR A C 1
ATOM 4772 O O . THR A 1 603 ? 75.738 -27.374 -81.188 1.00 37.94 603 THR A O 1
ATOM 4775 N N . PRO A 1 604 ? 74.271 -28.649 -80.099 1.00 51.59 604 PRO A N 1
ATOM 4776 C CA . PRO A 1 604 ? 73.369 -27.696 -79.434 1.00 51.59 604 PRO A CA 1
ATOM 4777 C C . PRO A 1 604 ? 73.659 -27.487 -77.921 1.00 51.59 604 PRO A C 1
ATOM 4779 O O . PRO A 1 604 ? 74.139 -28.375 -77.230 1.00 51.59 604 PRO A O 1
ATOM 4782 N N . SER A 1 605 ? 73.261 -26.353 -77.342 1.00 40.50 605 SER A N 1
ATOM 4783 C CA . SER A 1 605 ? 72.992 -26.232 -75.893 1.00 40.50 605 SER A CA 1
ATOM 4784 C C . SER A 1 605 ? 72.176 -24.948 -75.648 1.00 40.50 605 SER A C 1
ATOM 4786 O O . SER A 1 605 ? 72.467 -23.913 -76.227 1.00 40.50 605 SER A O 1
ATOM 4788 N N . GLY A 1 606 ? 71.076 -24.876 -74.899 1.00 32.34 606 GLY A N 1
ATOM 4789 C CA . GLY A 1 606 ? 70.355 -25.888 -74.144 1.00 32.34 606 GLY A CA 1
ATOM 4790 C C . GLY A 1 606 ? 70.364 -25.654 -72.633 1.00 32.34 606 GLY A C 1
ATOM 4791 O O . GLY A 1 606 ? 70.798 -26.570 -71.952 1.00 32.34 606 GLY A O 1
ATOM 4792 N N . ARG A 1 607 ? 69.886 -24.499 -72.108 1.00 34.97 607 ARG A N 1
ATOM 4793 C CA . ARG A 1 607 ? 69.124 -24.364 -70.825 1.00 34.97 607 ARG A CA 1
ATOM 4794 C C . ARG A 1 607 ? 68.750 -22.899 -70.463 1.00 34.97 607 ARG A C 1
ATOM 4796 O O . ARG A 1 607 ? 69.248 -21.999 -71.125 1.00 34.97 607 ARG A O 1
ATOM 4803 N N . PRO A 1 608 ? 67.785 -22.627 -69.548 1.00 45.69 608 PRO A N 1
ATOM 4804 C CA . PRO A 1 608 ? 66.411 -22.335 -69.960 1.00 45.69 608 PRO A CA 1
ATOM 4805 C C . PRO A 1 608 ? 65.841 -20.990 -69.450 1.00 45.69 608 PRO A C 1
ATOM 4807 O O . PRO A 1 608 ? 66.309 -20.396 -68.483 1.00 45.69 608 PRO A O 1
ATOM 4810 N N . ARG A 1 609 ? 64.727 -20.576 -70.070 1.00 37.53 609 ARG A N 1
ATOM 4811 C CA . ARG A 1 609 ? 63.704 -19.679 -69.497 1.00 37.53 609 ARG A CA 1
ATOM 4812 C C . ARG A 1 609 ? 63.127 -20.277 -68.203 1.00 37.53 609 ARG A C 1
ATOM 4814 O O . ARG A 1 609 ? 62.800 -21.465 -68.221 1.00 37.53 609 ARG A O 1
ATOM 4821 N N . PRO A 1 610 ? 62.834 -19.489 -67.153 1.00 36.09 610 PRO A N 1
ATOM 4822 C CA . PRO A 1 610 ? 61.838 -19.902 -66.180 1.00 36.09 610 PRO A CA 1
ATOM 4823 C C . PRO A 1 610 ? 60.439 -19.694 -66.775 1.00 36.09 610 PRO A C 1
ATOM 4825 O O . PRO A 1 610 ? 60.093 -18.623 -67.279 1.00 36.09 610 PRO A O 1
ATOM 4828 N N . ALA A 1 611 ? 59.650 -20.762 -66.751 1.00 32.44 611 ALA A N 1
ATOM 4829 C CA . ALA A 1 611 ? 58.237 -20.750 -67.078 1.00 32.44 611 ALA A CA 1
ATOM 4830 C C . ALA A 1 611 ? 57.446 -19.966 -66.019 1.00 32.44 611 ALA A C 1
ATOM 4832 O O . ALA A 1 611 ? 57.632 -20.166 -64.820 1.00 32.44 611 ALA A O 1
ATOM 4833 N N . SER A 1 612 ? 56.510 -19.124 -66.461 1.00 36.12 612 SER A N 1
ATOM 4834 C CA . SER A 1 612 ? 55.406 -18.669 -65.621 1.00 36.12 612 SER A CA 1
ATOM 4835 C C . SER A 1 612 ? 54.460 -19.849 -65.392 1.00 36.12 612 SER A C 1
ATOM 4837 O O . SER A 1 612 ? 53.605 -20.148 -66.230 1.00 36.12 612 SER A O 1
ATOM 4839 N N . SER A 1 613 ? 54.626 -20.552 -64.275 1.00 35.16 613 SER A N 1
ATOM 4840 C CA . SER A 1 613 ? 53.648 -21.522 -63.800 1.00 35.16 613 SER A CA 1
ATOM 4841 C C . SER A 1 613 ? 52.418 -20.787 -63.278 1.00 35.16 613 SER A C 1
ATOM 4843 O O . SER A 1 613 ? 52.476 -20.045 -62.298 1.00 35.16 613 SER A O 1
ATOM 4845 N N . ARG A 1 614 ? 51.287 -21.032 -63.930 1.00 36.34 614 ARG A N 1
ATOM 4846 C CA . ARG A 1 614 ? 49.955 -20.807 -63.383 1.00 36.34 614 ARG A CA 1
ATOM 4847 C C . ARG A 1 614 ? 49.646 -21.973 -62.433 1.00 36.34 614 ARG A C 1
ATOM 4849 O O . ARG A 1 614 ? 49.378 -23.073 -62.897 1.00 36.34 614 ARG A O 1
ATOM 4856 N N . ALA A 1 615 ? 49.679 -21.714 -61.130 1.00 31.89 615 ALA A N 1
ATOM 4857 C CA . ALA A 1 615 ? 48.915 -22.424 -60.101 1.00 31.89 615 ALA A CA 1
ATOM 4858 C C . ALA A 1 615 ? 47.980 -21.358 -59.494 1.00 31.89 615 ALA A C 1
ATOM 4860 O O . ALA A 1 615 ? 48.416 -20.247 -59.211 1.00 31.89 615 ALA A O 1
ATOM 4861 N N . GLY A 1 616 ? 46.657 -21.525 -59.471 1.00 30.73 616 GLY A N 1
ATOM 4862 C CA . GLY A 1 616 ? 46.016 -22.493 -58.585 1.00 30.73 616 GLY A CA 1
ATOM 4863 C C . GLY A 1 616 ? 46.176 -21.983 -57.152 1.00 30.73 616 GLY A C 1
ATOM 4864 O O . GLY A 1 616 ? 47.182 -22.251 -56.521 1.00 30.73 616 GLY A O 1
ATOM 4865 N N . SER A 1 617 ? 45.338 -21.036 -56.725 1.00 36.12 617 SER A N 1
ATOM 4866 C CA . SER A 1 617 ? 44.338 -21.315 -55.686 1.00 36.12 617 SER A CA 1
ATOM 4867 C C . SER A 1 617 ? 44.911 -22.006 -54.445 1.00 36.12 617 SER A C 1
ATOM 4869 O O . SER A 1 617 ? 44.903 -23.226 -54.384 1.00 36.12 617 SER A O 1
ATOM 4871 N N . THR A 1 618 ? 45.276 -21.218 -53.432 1.00 33.19 618 THR A N 1
ATOM 4872 C CA . THR A 1 618 ? 44.942 -21.504 -52.026 1.00 33.19 618 THR A CA 1
ATOM 4873 C C . THR A 1 618 ? 45.129 -20.231 -51.208 1.00 33.19 618 THR A C 1
ATOM 4875 O O . THR A 1 618 ? 46.191 -19.613 -51.221 1.00 33.19 618 THR A O 1
ATOM 4878 N N . ALA A 1 619 ? 44.056 -19.813 -50.545 1.00 36.50 619 ALA A N 1
ATOM 4879 C CA . ALA A 1 619 ? 44.029 -18.702 -49.610 1.00 36.50 619 ALA A CA 1
ATOM 4880 C C . ALA A 1 619 ? 44.876 -19.015 -48.362 1.00 36.50 619 ALA A C 1
ATOM 4882 O O . ALA A 1 619 ? 44.792 -20.136 -47.857 1.00 36.50 619 ALA A O 1
ATOM 4883 N N . PRO A 1 620 ? 45.618 -18.052 -47.789 1.00 38.06 620 PRO A N 1
ATOM 4884 C CA . PRO A 1 620 ? 46.018 -18.149 -46.398 1.00 38.06 620 PRO A CA 1
ATOM 4885 C C . PRO A 1 620 ? 44.812 -17.782 -45.529 1.00 38.06 620 PRO A C 1
ATOM 4887 O O . PRO A 1 620 ? 44.357 -16.636 -45.497 1.00 38.06 620 PRO A O 1
ATOM 4890 N N . ALA A 1 621 ? 44.280 -18.797 -44.851 1.00 34.12 621 ALA A N 1
ATOM 4891 C CA . ALA A 1 621 ? 43.346 -18.642 -43.754 1.00 34.12 621 ALA A CA 1
ATOM 4892 C C . ALA A 1 621 ? 43.886 -17.606 -42.756 1.00 34.12 621 ALA A C 1
ATOM 4894 O O . ALA A 1 621 ? 45.013 -17.704 -42.271 1.00 34.12 621 ALA A O 1
ATOM 4895 N N . SER A 1 622 ? 43.069 -16.596 -42.465 1.00 37.28 622 SER A N 1
ATOM 4896 C CA . SER A 1 622 ? 43.274 -15.722 -41.315 1.00 37.28 622 SER A CA 1
ATOM 4897 C C . SER A 1 622 ? 43.227 -16.557 -40.030 1.00 37.28 622 SER A C 1
ATOM 4899 O O . SER A 1 622 ? 42.328 -17.392 -39.902 1.00 37.28 622 SER A O 1
ATOM 4901 N N . PRO A 1 623 ? 44.117 -16.332 -39.048 1.00 37.03 623 PRO A N 1
ATOM 4902 C CA . PRO A 1 623 ? 43.904 -16.856 -37.712 1.00 37.03 623 PRO A CA 1
ATOM 4903 C C . PRO A 1 623 ? 42.740 -16.082 -37.086 1.00 37.03 623 PRO A C 1
ATOM 4905 O O . PRO A 1 623 ? 42.863 -14.922 -36.691 1.00 37.03 623 PRO A O 1
ATOM 4908 N N . VAL A 1 624 ? 41.581 -16.737 -37.048 1.00 35.00 624 VAL A N 1
ATOM 4909 C CA . VAL A 1 624 ? 40.432 -16.346 -36.237 1.00 35.00 624 VAL A CA 1
ATOM 4910 C C . VAL A 1 624 ? 40.836 -16.509 -34.774 1.00 35.00 624 VAL A C 1
ATOM 4912 O O . VAL A 1 624 ? 40.790 -17.602 -34.224 1.00 35.00 624 VAL A O 1
ATOM 4915 N N . TRP A 1 625 ? 41.223 -15.409 -34.139 1.00 39.53 625 TRP A N 1
ATOM 4916 C CA . TRP A 1 625 ? 41.104 -15.252 -32.695 1.00 39.53 625 TRP A CA 1
ATOM 4917 C C . TRP A 1 625 ? 39.996 -14.243 -32.437 1.00 39.53 625 TRP A C 1
ATOM 4919 O O . TRP A 1 625 ? 40.246 -13.049 -32.354 1.00 39.53 625 TRP A O 1
ATOM 4929 N N . TYR A 1 626 ? 38.765 -14.739 -32.364 1.00 32.97 626 TYR A N 1
ATOM 4930 C CA . TYR A 1 626 ? 37.725 -14.191 -31.498 1.00 32.97 626 TYR A CA 1
ATOM 4931 C C . TYR A 1 626 ? 36.683 -15.290 -31.276 1.00 32.97 626 TYR A C 1
ATOM 4933 O O . TYR A 1 626 ? 35.871 -15.597 -32.147 1.00 32.97 626 TYR A O 1
ATOM 4941 N N . GLN A 1 627 ? 36.749 -15.905 -30.095 1.00 36.16 627 GLN A N 1
ATOM 4942 C CA . GLN A 1 627 ? 35.619 -16.596 -29.490 1.00 36.16 627 GLN A CA 1
ATOM 4943 C C . GLN A 1 627 ? 34.493 -15.569 -29.307 1.00 36.16 627 GLN A C 1
ATOM 4945 O O . GLN A 1 627 ? 34.648 -14.598 -28.570 1.00 36.16 627 GLN A O 1
ATOM 4950 N N . GLN A 1 628 ? 33.360 -15.781 -29.970 1.00 34.72 628 GLN A N 1
ATOM 4951 C CA . GLN A 1 628 ? 32.073 -15.312 -29.465 1.00 34.72 628 GLN A CA 1
ATOM 4952 C C . GLN A 1 628 ? 31.393 -16.492 -28.761 1.00 34.72 628 GLN A C 1
ATOM 4954 O O . GLN A 1 628 ? 31.359 -17.587 -29.330 1.00 34.72 628 GLN A O 1
ATOM 4959 N N . PRO A 1 629 ? 30.829 -16.298 -27.558 1.00 38.91 629 PRO A N 1
ATOM 4960 C CA . PRO A 1 629 ? 29.997 -17.309 -26.933 1.00 38.91 629 PRO A CA 1
ATOM 4961 C C . PRO A 1 629 ? 28.669 -17.397 -27.693 1.00 38.91 629 PRO A C 1
ATOM 4963 O O . PRO A 1 629 ? 27.931 -16.417 -27.806 1.00 38.91 629 PRO A O 1
ATOM 4966 N N . ARG A 1 630 ? 28.362 -18.588 -28.218 1.00 32.38 630 ARG A N 1
ATOM 4967 C CA . ARG A 1 630 ? 26.998 -18.950 -28.598 1.00 32.38 630 ARG A CA 1
ATOM 4968 C C . ARG A 1 630 ? 26.197 -19.197 -27.328 1.00 32.38 630 ARG A C 1
ATOM 4970 O O . ARG A 1 630 ? 26.517 -20.075 -26.537 1.00 32.38 630 ARG A O 1
ATOM 4977 N N . SER A 1 631 ? 25.122 -18.437 -27.210 1.00 46.03 631 SER A N 1
ATOM 4978 C CA . SER A 1 631 ? 23.924 -18.780 -26.463 1.00 46.03 631 SER A CA 1
ATOM 4979 C C . SER A 1 631 ? 23.324 -20.098 -26.980 1.00 46.03 631 SER A C 1
ATOM 4981 O O . SER A 1 631 ? 22.792 -20.155 -28.090 1.00 46.03 631 SER A O 1
ATOM 4983 N N . GLN A 1 632 ? 23.412 -21.135 -26.160 1.00 35.19 632 GLN A N 1
ATOM 4984 C CA . GLN A 1 632 ? 22.512 -22.286 -26.039 1.00 35.19 632 GLN A CA 1
ATOM 4985 C C . GLN A 1 632 ? 22.580 -22.639 -24.547 1.00 35.19 632 GLN A C 1
ATOM 4987 O O . GLN A 1 632 ? 23.652 -22.539 -23.964 1.00 35.19 632 GLN A O 1
ATOM 4992 N N . GLY A 1 633 ? 21.546 -23.000 -23.815 1.00 30.81 633 GLY A N 1
ATOM 4993 C CA . GLY A 1 633 ? 20.122 -23.132 -24.038 1.00 30.81 633 GLY A CA 1
ATOM 4994 C C . GLY A 1 633 ? 19.495 -23.124 -22.638 1.00 30.81 633 GLY A C 1
ATOM 4995 O O . GLY A 1 633 ? 20.201 -23.133 -21.627 1.00 30.81 633 GLY A O 1
ATOM 4996 N N . ALA A 1 634 ? 18.174 -23.051 -22.582 1.00 37.78 634 ALA A N 1
ATOM 4997 C CA . ALA A 1 634 ? 17.429 -23.248 -21.349 1.00 37.78 634 ALA A CA 1
ATOM 4998 C C . ALA A 1 634 ? 17.731 -24.636 -20.744 1.00 37.78 634 ALA A C 1
ATOM 5000 O O . ALA A 1 634 ? 17.734 -25.612 -21.495 1.00 37.78 634 ALA A O 1
ATOM 5001 N N . PRO A 1 635 ? 17.927 -24.755 -19.421 1.00 39.50 635 PRO A N 1
ATOM 5002 C CA . PRO A 1 635 ? 17.659 -25.993 -18.715 1.00 39.50 635 PRO A CA 1
ATOM 5003 C C . PRO A 1 635 ? 16.178 -26.016 -18.328 1.00 39.50 635 PRO A C 1
ATOM 5005 O O . PRO A 1 635 ? 15.710 -25.255 -17.481 1.00 39.50 635 PRO A O 1
ATOM 5008 N N . SER A 1 636 ? 15.435 -26.865 -19.024 1.00 40.12 636 SER A N 1
ATOM 5009 C CA . SER A 1 636 ? 14.186 -27.437 -18.549 1.00 40.12 636 SER A CA 1
ATOM 5010 C C . SER A 1 636 ? 14.513 -28.669 -17.705 1.00 40.12 636 SER A C 1
ATOM 5012 O O . SER A 1 636 ? 14.763 -29.724 -18.275 1.00 40.12 636 SER A O 1
ATOM 5014 N N . ASP A 1 637 ? 14.465 -28.502 -16.386 1.00 34.94 637 ASP A N 1
ATOM 5015 C CA . ASP A 1 637 ? 14.264 -29.536 -15.360 1.00 34.94 637 ASP A CA 1
ATOM 5016 C C . ASP A 1 637 ? 13.046 -29.005 -14.562 1.00 34.94 637 ASP A C 1
ATOM 5018 O O . ASP A 1 637 ? 13.078 -27.860 -14.116 1.00 34.94 637 ASP A O 1
ATOM 5022 N N . LEU A 1 638 ? 11.854 -29.606 -14.450 1.00 41.03 638 LEU A N 1
ATOM 5023 C CA . LEU A 1 638 ? 11.433 -31.007 -14.331 1.00 41.03 638 LEU A CA 1
ATOM 5024 C C . LEU A 1 638 ? 12.143 -31.790 -13.219 1.00 41.03 638 LEU A C 1
ATOM 5026 O O . LEU A 1 638 ? 12.630 -32.890 -13.425 1.00 41.03 638 LEU A O 1
ATOM 5030 N N . GLU A 1 639 ? 12.062 -31.245 -12.007 1.00 37.41 639 GLU A N 1
ATOM 5031 C CA . GLU A 1 639 ? 11.838 -32.007 -10.772 1.00 37.41 639 GLU A CA 1
ATOM 5032 C C . GLU A 1 639 ? 10.642 -31.315 -10.089 1.00 37.41 639 GLU A C 1
ATOM 5034 O O . GLU A 1 639 ? 10.625 -30.099 -9.929 1.00 37.41 639 GLU A O 1
ATOM 5039 N N . GLY A 1 640 ? 9.502 -31.955 -9.853 1.00 35.38 640 GLY A N 1
ATOM 5040 C CA . GLY A 1 640 ? 9.363 -33.146 -9.030 1.00 35.38 640 GLY A CA 1
ATOM 5041 C C . GLY A 1 640 ? 8.625 -32.723 -7.760 1.00 35.38 640 GLY A C 1
ATOM 5042 O O . GLY A 1 640 ? 9.237 -32.526 -6.718 1.00 35.38 640 GLY A O 1
ATOM 5043 N N . ALA A 1 641 ? 7.313 -32.503 -7.870 1.00 38.53 641 ALA A N 1
ATOM 5044 C CA . ALA A 1 641 ? 6.444 -32.382 -6.707 1.00 38.53 641 ALA A CA 1
ATOM 5045 C C . ALA A 1 641 ? 6.270 -33.779 -6.087 1.00 38.53 641 ALA A C 1
ATOM 5047 O O . ALA A 1 641 ? 5.835 -34.680 -6.807 1.00 38.53 641 ALA A O 1
ATOM 5048 N N . PRO A 1 642 ? 6.558 -33.994 -4.792 1.00 52.78 642 PRO A N 1
ATOM 5049 C CA . PRO A 1 642 ? 6.001 -35.128 -4.084 1.00 52.78 642 PRO A CA 1
ATOM 5050 C C . PRO A 1 642 ? 4.563 -34.780 -3.693 1.00 52.78 642 PRO A C 1
ATOM 5052 O O . PRO A 1 642 ? 4.290 -33.967 -2.811 1.00 52.78 642 PRO A O 1
ATOM 5055 N N . SER A 1 643 ? 3.638 -35.382 -4.426 1.00 39.72 643 SER A N 1
ATOM 5056 C CA . SER A 1 643 ? 2.298 -35.678 -3.953 1.00 39.72 643 SER A CA 1
ATOM 5057 C C . SER A 1 643 ? 2.396 -36.669 -2.795 1.00 39.72 643 SER A C 1
ATOM 5059 O O . SER A 1 643 ? 2.592 -37.854 -3.044 1.00 39.72 643 SER A O 1
ATOM 5061 N N . ASP A 1 644 ? 2.219 -36.182 -1.570 1.00 43.31 644 ASP A N 1
ATOM 5062 C CA . ASP A 1 644 ? 1.801 -37.009 -0.440 1.00 43.31 644 ASP A CA 1
ATOM 5063 C C . ASP A 1 644 ? 0.340 -36.679 -0.131 1.00 43.31 644 ASP A C 1
ATOM 5065 O O . ASP A 1 644 ? -0.008 -35.658 0.466 1.00 43.31 644 ASP A O 1
ATOM 5069 N N . LEU A 1 645 ? -0.512 -37.566 -0.634 1.00 55.56 645 LEU A N 1
ATOM 5070 C CA . LEU A 1 645 ? -1.850 -37.845 -0.146 1.00 55.56 645 LEU A CA 1
ATOM 5071 C C . LEU A 1 645 ? -1.747 -39.232 0.488 1.00 55.56 645 LEU A C 1
ATOM 5073 O O . LEU A 1 645 ? -1.599 -40.204 -0.243 1.00 55.56 645 LEU A O 1
ATOM 5077 N N . GLU A 1 646 ? -1.846 -39.319 1.810 1.00 53.31 646 GLU A N 1
ATOM 5078 C CA . GLU A 1 646 ? -2.394 -40.491 2.494 1.00 53.31 646 GLU A CA 1
ATOM 5079 C C . GLU A 1 646 ? -2.883 -40.100 3.900 1.00 53.31 646 GLU A C 1
ATOM 5081 O O . GLU A 1 646 ? -2.154 -39.454 4.650 1.00 53.31 646 GLU A O 1
ATOM 5086 N N . ALA A 1 647 ? -4.112 -40.548 4.193 1.00 46.31 647 ALA A N 1
ATOM 5087 C CA . ALA A 1 647 ? -4.785 -40.705 5.493 1.00 46.31 647 ALA A CA 1
ATOM 5088 C C . ALA A 1 647 ? -5.136 -39.460 6.333 1.00 46.31 647 ALA A C 1
ATOM 5090 O O . ALA A 1 647 ? -4.253 -38.878 7.001 1.00 46.31 647 ALA A O 1
#

pLDDT: mean 70.53, std 22.96, range [27.7, 95.19]

Radius of gyration: 76.47 Å; Cα contacts (8 Å, |Δi|>4): 67; chains: 1; bounding box: 190×99×249 Å

Mean predicted aligned error: 25.41 Å

Foldseek 3Di:
DDDDDDDDDDDDDDDD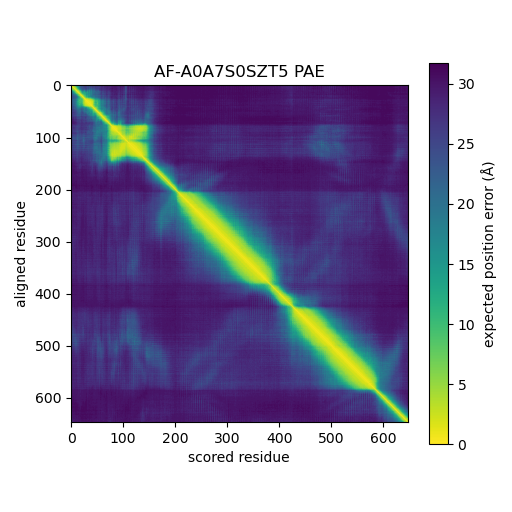DDDDPPDPPDDPPVVVVVVVVCVVVVWDDDPNDTDDPVLVPDPPDDDPDDDPPDDPDPDVPDPLLVVLCVVVVHDVVLLDQDDLVVLDDVPDDSVRSVVVNVVSVVVSVVVVVVSVVSSVPDDPPDDDPDPPPDDDDDDDDDDDDDDDDDDDDDDDDDDDDDDDDDDDDDDDDDDDPDDDPPPPPPDDDVVVVVVVVVVVVVVVVVVVVVVVVVVVVVVVVVVVVVVVVVVVVVVVVVVVVVVVVVVVVVVVVVVVVVVVVVVVVVVVVVVVVVVVVVVVVVVVVVVVVVVVVVVVVVVVVVVVVVVVVVVVVVVVVVVVVVVVVVVVVVVVVVVVVVVVVVVVVVVVVVVVVVVVVVVVVVVVVCVVVVVVCVVCVVVVVVVVVVVVVVVVVVVVVVVVVVVVVVVPDPPPVVVVVVVVVVVVVVVVVVVVVVVVVVVVVVVVVVVVVVVVVVVVVVVVVVVVVVVVVVVVVVVVVVVVVVVVVVVVVVVVVVVVVVVVVVVVVVVVVVVVVVVVVVVVVVVVVVVVVVVVVVVVVVVVVVVVVVVVVVVVVVVVVVVVVVVVVVVPPDDDDDDDDDDDDDDDDDDDDDDDDDDPDDDDDDDDDDPDPDDDDDDDDDDDDDDDDDDDDDD

Organism: NCBI:txid81844

=== Feature glossary ===
Feature key, reading from the visual/contextual features back to the raw sequence:

Rendered structure images. Six rendered views show the 3D structure from the faces of a cube — i.e. along ±x, ±y, ±z. Rendering representation is drawn randomly per protein from cartoon (secondary-structure ribbons), sticks (backbone bonds), or molecular surface; coloring is either N→C rainbow (blue at the N-terminus through red at the C-terminus) or one color per chain.

Contact-map, Ramachandran, and PAE plots. The contact map is a binary N×N matrix image: pixel (i, j) is dark where Cα_i and Cα_j are within 8 Å and |i−j|>4. Because the |i−j|>4 filter removes local helical contacts, off-diagonal stripes parallel to the main diagonal indicate parallel β-sheets; stripes perpendicular to it indicate antiparallel β-sheets. The Ramachandran plot scatters every residue's (φ, ψ) pair against the sterically allowed regions. The PAE heatmap renders the predicted-aligned-error matrix.

InterPro / GO / CATH / organism. Database cross-references. InterPro integrates a dozen domain/family signature databases into unified entries with residue-range hits. GO terms attach function/process/location labels with evidence codes. CATH codes position the fold in a four-level structural taxonomy. Organism is the NCBI-taxonomy species name.

Nearest PDB structures. The Foldseek neighbor list gives the closest experimentally determined structures in the PDB, ranked by structural alignment. TM-score near 1 means near-identical fold; near 0.3 means only rough topology match. This is how one finds what a novel AlphaFold prediction most resembles in the solved-structure universe.

Predicted aligned error. PAE(i, j) answers: if I align the predicted and true structures on residue i, how far off (in Å) do I expect residue j to be? A block-diagonal PAE matrix with low values on the blocks and high values off-diagonal is the signature of a multi-domain protein with confidently predicted domains but uncertain inter-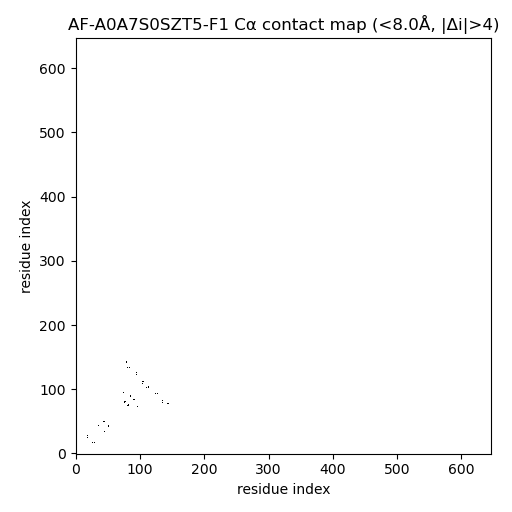domain orientation.

Solvent-accessible surface area. Accessible surface area quantifies burial. A residue with SASA near zero is packed into the hydrophobic core; one with SASA >100 Å² sits on the surface. Computed here via the Shrake–Rupley numerical algorithm with a 1.4 Å probe.

B-factor. B-factor (Debye–Waller factor) reflects atomic displacement in the crystal lattice. It is an experimental observable (units Å²), not a prediction; low values mean the atom is pinned down, high values mean it moves or is heterogeneous across the crystal.

pLDDT. For AlphaFold models, the B-factor field carries pLDDT — the model's own estimate of local accuracy on a 0–100 scale. Regions with pLDDT<50 should be treated as essentially unmodeled; they often correspond to intrinsically disordered segments.

Backbone torsions (φ/ψ). φ (phi) and ψ (psi) are the two rotatable backbone dihedrals per residue: φ is the C(i-1)–N–Cα–C torsion, ψ is the N–Cα–C–N(i+1) torsion, both in degrees on (−180°, 180°]. α-helical residues cluster near (−60°, −45°); β-strand residues near (−120°, +130°). A Ramachandran plot is simply a scatter of (φ, ψ) for every residue.

Radius of gyration, Cα contacts, bounding box. Radius of gyration (Rg) is the root-mean-square distance of Cα atoms from their centroid — a single number for overall size and compactness. A globular domain of N residues has Rg ≈ 2.2·N^0.38 Å; an extended or disordered chain has a much larger Rg. The Cα contact count is the number of residue pairs whose Cα atoms are within 8 Å and are more than four positions apart in sequence — a standard proxy for tertiary packing density. The bounding box is the smallest axis-aligned box enclosing all Cα atoms.

Secondary structure (3-state, P-SEA). Three-state secondary structure (P-SEA) collapses the eight DSSP classes into helix (a), strand (b), and coil (c). P-SEA assigns these from Cα geometry alone — distances and angles — without requiring backbone oxygens, so it works on any Cα trace.

Secondary structure (8-state, DSSP). DSSP 8-state secondary structure assigns each residue one of H (α-helix), G (3₁₀-helix), I (π-helix), E (extended β-strand), B (isolated β-bridge), T (hydrogen-bonded turn), S (bend), or '-' (coil). The assignment is computed from backbone hydrogen-bond geometry via the Kabsch–Sander algorithm.

Foldseek 3Di. A 3Di character summarizes, for each residue, the relative orientation of the Cα frame of its nearest spatial neighbor. Because it encodes fold topology rather than chemistry, 3Di alignments detect remote structural similarity that sequence alignment misses.

mmCIF coordinates. The mmCIF block holds the 3D Cartesian coordinates of each backbone atom (N, Cα, C, O) in ångströms. mmCIF is the PDB's canonical archive format — a tagged-loop text representation of the atomic model.

Sequence. Sequence gives the chain of amino acids in standard one-letter code (A=alanine, C=cysteine, …, Y=tyrosine), read N→C. It is the only feature that is directly encoded by the gene; all structural features are derived from the folded form of this sequence.